Protein AF-0000000084807001 (afdb_homodimer)

Solvent-accessible surface area (backbone atoms only — not comparable to full-atom values): 34177 Å² total; per-residue (Å²): 131,79,69,46,50,49,26,54,62,47,78,50,43,52,80,74,44,69,82,84,50,50,59,67,54,44,46,55,55,44,48,54,51,48,24,61,72,69,52,62,42,62,50,75,39,64,43,83,93,53,80,69,46,38,38,40,36,35,31,46,43,79,77,27,40,38,35,38,38,39,31,39,32,27,33,45,31,26,49,71,66,42,36,69,76,38,73,35,68,28,32,35,40,39,28,29,65,24,94,51,56,32,40,37,38,44,90,91,39,75,38,76,33,45,55,63,23,54,42,37,42,55,58,54,44,51,34,40,36,38,23,86,82,29,45,23,36,39,36,39,35,33,41,42,67,65,48,35,58,23,30,72,62,52,78,78,50,47,57,46,91,59,65,66,82,36,66,38,47,48,49,43,53,52,49,51,53,48,66,69,64,47,78,48,62,31,42,37,63,69,53,34,52,50,51,49,48,52,52,52,49,31,50,29,51,54,68,61,32,38,63,57,19,13,56,10,33,26,49,42,14,48,40,45,17,48,34,40,50,49,50,49,49,42,69,74,36,37,40,41,66,78,58,42,60,61,57,51,13,61,73,66,73,45,53,46,63,54,53,44,51,41,32,43,74,72,73,36,48,64,68,54,48,36,49,49,51,26,44,49,49,36,48,48,52,34,49,60,50,80,50,76,82,55,47,70,61,54,45,38,44,64,23,20,42,89,42,62,67,60,42,48,53,49,36,23,70,72,68,74,43,51,66,75,71,47,36,62,78,77,78,124,129,80,69,47,49,45,24,54,63,47,78,48,42,51,80,75,46,69,83,84,51,50,58,66,56,45,45,54,54,46,49,54,51,49,24,61,72,70,52,62,44,60,51,76,39,64,45,84,91,53,80,70,44,38,39,40,35,36,32,48,42,57,60,28,39,38,38,38,38,38,31,39,33,28,33,44,30,27,50,70,66,42,36,69,76,39,73,36,70,28,35,36,41,38,27,29,65,26,92,51,56,32,42,35,35,44,90,90,38,75,38,75,33,46,57,64,22,54,42,36,41,54,59,54,44,52,35,39,38,38,24,86,81,29,43,24,37,39,36,40,34,33,40,42,68,65,48,37,76,47,37,74,62,53,79,77,50,48,59,47,90,58,65,65,83,34,66,38,48,48,50,44,53,52,49,51,54,48,67,69,64,47,79,48,61,30,43,41,66,43,53,32,34,46,52,48,29,51,53,52,31,30,49,29,45,54,72,63,39,53,68,51,17,44,35,29,33,11,49,32,41,23,48,17,18,49,41,30,36,51,51,51,50,42,71,73,38,41,43,42,69,81,60,44,61,63,58,50,14,61,74,68,75,46,53,50,64,55,53,49,51,52,32,43,57,54,70,38,50,68,67,56,51,40,50,50,52,26,48,53,50,37,49,50,55,38,52,61,53,80,54,78,84,59,47,70,63,54,46,39,43,66,26,21,46,89,44,62,67,59,43,49,54,52,40,24,70,72,69,75,43,53,70,75,73,49,38,67,81,77,79,123

Radius of gyration: 28.94 Å; Cα contacts (8 Å, |Δi|>4): 1217; chains: 2; bounding box: 103×78×70 Å

Nearest PDB structures (foldseek):
  5nla-assembly1_A  TM=5.771E-01  e=7.976E-11  Sinorhizobium meliloti 1021
  3mkl-assembly1_A  TM=8.885E-01  e=8.136E-06  Escherichia coli K-12
  3bcw-assembly1_A  TM=6.937E-01  e=1.668E-03  Bordetella bronchiseptica RB50
  2q30-assembly1_A  TM=5.148E-01  e=1.276E-02  Oleidesulfovibrio alaskensis G20
  4fbf-assembly1_A  TM=3.605E-01  e=2.266E-02  Pseudaminobacter salicylatoxidans

Sequence (664 aa):
MRARSALQRVVYSAHDLSPGLDDQARFSRWRDIYTASFLQSGNVVRLSDRPFAATWEHAQIGDSLVARFEGTLQRVSRDAQQVAAHPVDRFCISYNRASSRQAMVQRGRELTLEPGTPAFFNLSEMLDCRSEHGEARIGFTLPRKTLLDSIPHAEDLVLRPLDPGDDALLHLRWYLDFLLERDGAALDPAMVAHVQSVLIDLLGLALGVGRDLAEASKLRGLRAVRFMTIVAEIGAGFADPGFSAARLAAKLNLSSRYIQDILHESGVTLTERVLELRLQKARRLLASGLSPALKVTDIALSCGFSDVSHFNHSFRRRFGASPTQFRPPRINMRARSALQRVVYSAHDLSPGLDDQARFSRWRDIYTASFLQSGNVVRLSDRPFAATWEHAQIGDSLVARFEGTLQRVSRDAQQVAAHPVDRFCISYNRASSRQAMVQRGRELTLEPGTPAFFNLSEMLDCRSEHGEARIGFTLPRKTLLDSIPHAEDLVLRPLDPGDDALLHLRWYLDFLLERDGAALDPAMVAHVQSVLIDLLGLALGVGRDLAEASKLRGLRAVRFMTIVAEIGAGFADPGFSAARLAAKLNLSSRYIQDILHESGVTLTERVLELRLQKARRLLASGLSPALKVTDIALSCGFSDVSHFNHSFRRRFGASPTQFRPPRIN

Foldseek 3Di:
DQPQQWQPKDKDKLVPPDPPDDQVRSCVVVVVVVCVVPLVDWDWAFDPVDGWIKMKIWTDQQQKIWIKIWIRTFKIWDDPVNLVVGADQKKKKKAFQDCFWKWKDDPRDIAIHHHQFIFIAGSSGIMMMGDDGTTIMTIMMGGNVLLCLQVVCSHVLGGPGFDSPDPLNVVLVVLSVVSNPPDGTGHGPVVSLVSVLSNSLSVCVRSVVVPRNVVSSVSSVVLVVLQVLLLVVCLVCLLALPDDLPVSCVVVVHDSVSNQVSCVSSVAGSVRSSLVSLLVQLLCVQQVLPCVPDDSVNSSNRSNDPDSVVNQVSNCVVVVDGSNVSHPPPPD/DQPQQWQPKDKDKLVPPDPPDDQVRSVVVVVVVVCVVPLVDWDWAFDPVDGWIKMKIWTDQQQKIWIKIWIRTFKIWDDPVNLVVGADQKKKKKAFQDCFWKWKDDPRDIAIHHHQFMFIAGSSGIMMMGDDGTTIMTIMMGGPVVLCVQVVCVNVLGGPGFDSPDPLNVVLVVLSVVSRPPDTGRDRQLVSLLSVLSNSLSVCVRSVVVVSSVVSSVVSNVLSVVLVVLLVVCLVPLQALPDDLVVSCVVVVHDSVSSQVSQVSSVDGSVRSSLVSLLVQLLCVQQVLPCVPDDSVNSSNSSNDPDSVVVQVSNCVVPVDGSNVNHPDPPD

Organism: Rhodopseudomonas palustris (strain HaA2) (NCBI:txid316058)

Structure (mmCIF, N/CA/C/O backbone):
data_AF-0000000084807001-model_v1
#
loop_
_entity.id
_entity.type
_entity.pdbx_description
1 polymer 'Transcriptional regulator, AraC family'
#
loop_
_atom_site.group_PDB
_atom_site.id
_atom_site.type_symbol
_atom_site.label_atom_id
_atom_site.label_alt_id
_atom_site.label_comp_id
_atom_site.label_asym_id
_atom_site.label_entity_id
_atom_site.label_seq_id
_atom_site.pdbx_PDB_ins_code
_atom_site.Cartn_x
_atom_site.Cartn_y
_atom_site.Cartn_z
_atom_site.occupancy
_atom_site.B_iso_or_equiv
_atom_site.auth_seq_id
_atom_site.auth_comp_id
_atom_site.auth_asym_id
_atom_site.auth_atom_id
_atom_site.pdbx_PDB_model_num
ATOM 1 N N . MET A 1 1 ? -24.25 1.388 8.148 1 24.88 1 MET A N 1
ATOM 2 C CA . MET A 1 1 ? -23.828 2.486 7.293 1 24.88 1 MET A CA 1
ATOM 3 C C . MET A 1 1 ? -22.453 3.004 7.715 1 24.88 1 MET A C 1
ATOM 5 O O . MET A 1 1 ? -22.297 3.541 8.812 1 24.88 1 MET A O 1
ATOM 9 N N . ARG A 1 2 ? -21.406 2.35 7.23 1 35.44 2 ARG A N 1
ATOM 10 C CA . ARG A 1 2 ? -20.047 2.615 7.648 1 35.44 2 ARG A CA 1
ATOM 11 C C . ARG A 1 2 ? -19.672 4.074 7.402 1 35.44 2 ARG A C 1
ATOM 13 O O . ARG A 1 2 ? -19.922 4.613 6.324 1 35.44 2 ARG A O 1
ATOM 20 N N . ALA A 1 3 ? -19.594 4.863 8.438 1 30.36 3 ALA A N 1
ATOM 21 C CA . ALA A 1 3 ? -19.219 6.27 8.383 1 30.36 3 ALA A CA 1
ATOM 22 C C . ALA A 1 3 ? -17.969 6.469 7.516 1 30.36 3 ALA A C 1
ATOM 24 O O . ALA A 1 3 ? -16.906 5.926 7.812 1 30.36 3 ALA A O 1
ATOM 25 N N . ARG A 1 4 ? -18.234 6.68 6.199 1 44.78 4 ARG A N 1
ATOM 26 C CA . ARG A 1 4 ? -17.172 6.965 5.234 1 44.78 4 ARG A CA 1
ATOM 27 C C . ARG A 1 4 ? -16.609 8.367 5.441 1 44.78 4 ARG A C 1
ATOM 29 O O . ARG A 1 4 ? -17.359 9.336 5.562 1 44.78 4 ARG A O 1
ATOM 36 N N . SER A 1 5 ? -15.664 8.477 6.23 1 38.75 5 SER A N 1
ATOM 37 C CA . SER A 1 5 ? -14.969 9.758 6.258 1 38.75 5 SER A CA 1
ATOM 38 C C . SER A 1 5 ? -14.484 10.148 4.867 1 38.75 5 SER A C 1
ATOM 40 O O . SER A 1 5 ? -13.828 9.359 4.188 1 38.75 5 SER A O 1
ATOM 42 N N . ALA A 1 6 ? -15.172 10.867 4.223 1 42.06 6 ALA A N 1
ATOM 43 C CA . ALA A 1 6 ? -14.914 11.305 2.854 1 42.06 6 ALA A CA 1
ATOM 44 C C . ALA A 1 6 ? -13.453 11.719 2.678 1 42.06 6 ALA A C 1
ATOM 46 O O . ALA A 1 6 ? -12.883 12.383 3.547 1 42.06 6 ALA A O 1
ATOM 47 N N . LEU A 1 7 ? -12.727 10.961 1.885 1 52.97 7 LEU A N 1
ATOM 48 C CA . LEU A 1 7 ? -11.531 11.578 1.322 1 52.97 7 LEU A CA 1
ATOM 49 C C . LEU A 1 7 ? -11.859 12.938 0.716 1 52.97 7 LEU A C 1
ATOM 51 O O . LEU A 1 7 ? -12.625 13.023 -0.25 1 52.97 7 LEU A O 1
ATOM 55 N N . GLN A 1 8 ? -12.016 13.93 1.521 1 60.28 8 GLN A N 1
ATOM 56 C CA . GLN A 1 8 ? -12.352 15.25 1.004 1 60.28 8 GLN A CA 1
ATOM 57 C C . GLN A 1 8 ? -11.25 15.781 0.091 1 60.28 8 GLN A C 1
ATOM 59 O O . GLN A 1 8 ? -10.234 16.297 0.568 1 60.28 8 GLN A O 1
ATOM 64 N N . ARG A 1 9 ? -11.289 15.297 -1.194 1 70.81 9 ARG A N 1
ATOM 65 C CA . ARG A 1 9 ? -10.414 15.883 -2.199 1 70.81 9 ARG A CA 1
ATOM 66 C C . ARG A 1 9 ? -10.836 17.312 -2.535 1 70.81 9 ARG A C 1
ATOM 68 O O . ARG A 1 9 ? -12.008 17.562 -2.826 1 70.81 9 ARG A O 1
ATOM 75 N N . VAL A 1 10 ? -9.969 18.297 -2.322 1 74 10 VAL A N 1
ATOM 76 C CA . VAL A 1 10 ? -10.227 19.719 -2.582 1 74 10 VAL A CA 1
ATOM 77 C C . VAL A 1 10 ? -9.203 20.266 -3.578 1 74 10 VAL A C 1
ATOM 79 O O . VAL A 1 10 ? -8.008 19.969 -3.467 1 74 10 VAL A O 1
ATOM 82 N N . VAL A 1 11 ? -9.734 20.844 -4.605 1 74.38 11 VAL A N 1
ATOM 83 C CA . VAL A 1 11 ? -8.867 21.453 -5.609 1 74.38 11 VAL A CA 1
ATOM 84 C C . VAL A 1 11 ? -9.039 22.969 -5.59 1 74.38 11 VAL A C 1
ATOM 86 O O . VAL A 1 11 ? -10.172 23.469 -5.641 1 74.38 11 VAL A O 1
ATOM 89 N N . TYR A 1 12 ? -7.949 23.672 -5.391 1 76.44 12 TYR A N 1
ATOM 90 C CA . TYR A 1 12 ? -7.926 25.125 -5.48 1 76.44 12 TYR A CA 1
ATOM 91 C C . TYR A 1 12 ? -7.047 25.594 -6.641 1 76.44 12 TYR A C 1
ATOM 93 O O . TYR A 1 12 ? -5.832 25.391 -6.621 1 76.44 12 TYR A O 1
ATOM 101 N N . SER A 1 13 ? -7.727 26.109 -7.605 1 82.31 13 SER A N 1
ATOM 102 C CA . SER A 1 13 ? -6.992 26.656 -8.742 1 82.31 13 SER A CA 1
ATOM 103 C C . SER A 1 13 ? -7.105 28.172 -8.789 1 82.31 13 SER A C 1
ATOM 105 O O . SER A 1 13 ? -8.195 28.734 -8.609 1 82.31 13 SER A O 1
ATOM 107 N N . ALA A 1 14 ? -5.984 28.859 -8.984 1 79.44 14 ALA A N 1
ATOM 108 C CA . ALA A 1 14 ? -6.012 30.312 -9.141 1 79.44 14 ALA A CA 1
ATOM 109 C C . ALA A 1 14 ? -6.898 30.719 -10.305 1 79.44 14 ALA A C 1
ATOM 111 O O . ALA A 1 14 ? -7.422 31.844 -10.336 1 79.44 14 ALA A O 1
ATOM 112 N N . HIS A 1 15 ? -7.051 29.781 -11.203 1 77.75 15 HIS A N 1
ATOM 113 C CA . HIS A 1 15 ? -7.871 30.062 -12.375 1 77.75 15 HIS A CA 1
ATOM 114 C C . HIS A 1 15 ? -9.352 30.094 -12.016 1 77.75 15 HIS A C 1
ATOM 116 O O . HIS A 1 15 ? -10.164 30.625 -12.773 1 77.75 15 HIS A O 1
ATOM 122 N N . ASP A 1 16 ? -9.695 29.531 -10.852 1 77.94 16 ASP A N 1
ATOM 123 C CA . ASP A 1 16 ? -11.086 29.484 -10.422 1 77.94 16 ASP A CA 1
ATOM 124 C C . ASP A 1 16 ? -11.492 30.75 -9.695 1 77.94 16 ASP A C 1
ATOM 126 O O . ASP A 1 16 ? -12.672 30.969 -9.406 1 77.94 16 ASP A O 1
ATOM 130 N N . LEU A 1 17 ? -10.5 31.641 -9.406 1 80.06 17 LEU A N 1
ATOM 131 C CA . LEU A 1 17 ? -10.797 32.906 -8.758 1 80.06 17 LEU A CA 1
ATOM 132 C C . LEU A 1 17 ? -11.445 33.875 -9.742 1 80.06 17 LEU A C 1
ATOM 134 O O . LEU A 1 17 ? -11.391 33.688 -10.953 1 80.06 17 LEU A O 1
ATOM 138 N N . SER A 1 18 ? -12.094 34.875 -9.172 1 81.38 18 SER A N 1
ATOM 139 C CA . SER A 1 18 ? -12.805 35.844 -9.992 1 81.38 18 SER A CA 1
ATOM 140 C C . SER A 1 18 ? -11.922 36.375 -11.117 1 81.38 18 SER A C 1
ATOM 142 O O . SER A 1 18 ? -10.766 36.75 -10.891 1 81.38 18 SER A O 1
ATOM 144 N N . PRO A 1 19 ? -12.477 36.312 -12.266 1 80.12 19 PRO A N 1
ATOM 145 C CA . PRO A 1 19 ? -11.695 36.812 -13.398 1 80.12 19 PRO A CA 1
ATOM 146 C C . PRO A 1 19 ? -11.352 38.281 -13.281 1 80.12 19 PRO A C 1
ATOM 148 O O . PRO A 1 19 ? -10.43 38.75 -13.938 1 80.12 19 PRO A O 1
ATOM 151 N N . GLY A 1 20 ? -11.992 39.031 -12.5 1 85 20 GLY A N 1
ATOM 152 C CA . GLY A 1 20 ? -11.766 40.469 -12.367 1 85 20 GLY A CA 1
ATOM 153 C C . GLY A 1 20 ? -10.57 40.812 -11.5 1 85 20 GLY A C 1
ATOM 154 O O . GLY A 1 20 ? -10.156 41.969 -11.43 1 85 20 GLY A O 1
ATOM 155 N N . LEU A 1 21 ? -10.016 39.875 -10.953 1 87.12 21 LEU A N 1
ATOM 156 C CA . LEU A 1 21 ? -8.859 40.125 -10.094 1 87.12 21 LEU A CA 1
ATOM 157 C C . LEU A 1 21 ? -7.598 40.344 -10.922 1 87.12 21 LEU A C 1
ATOM 159 O O . LEU A 1 21 ? -7.371 39.656 -11.914 1 87.12 21 LEU A O 1
ATOM 163 N N . ASP A 1 22 ? -6.832 41.344 -10.602 1 89.12 22 ASP A N 1
ATOM 164 C CA . ASP A 1 22 ? -5.531 41.469 -11.25 1 89.12 22 ASP A CA 1
ATOM 165 C C . ASP A 1 22 ? -4.555 40.438 -10.727 1 89.12 22 ASP A C 1
ATOM 167 O O . ASP A 1 22 ? -4.895 39.656 -9.836 1 89.12 22 ASP A O 1
ATOM 171 N N . ASP A 1 23 ? -3.463 40.406 -11.312 1 91.06 23 ASP A N 1
ATOM 172 C CA . ASP A 1 23 ? -2.494 39.344 -11.055 1 91.06 23 ASP A CA 1
ATOM 173 C C . ASP A 1 23 ? -2.053 39.344 -9.594 1 91.06 23 ASP A C 1
ATOM 175 O O . ASP A 1 23 ? -1.93 38.281 -8.977 1 91.06 23 ASP A O 1
ATOM 179 N N . GLN A 1 24 ? -1.856 40.5 -9.062 1 89.94 2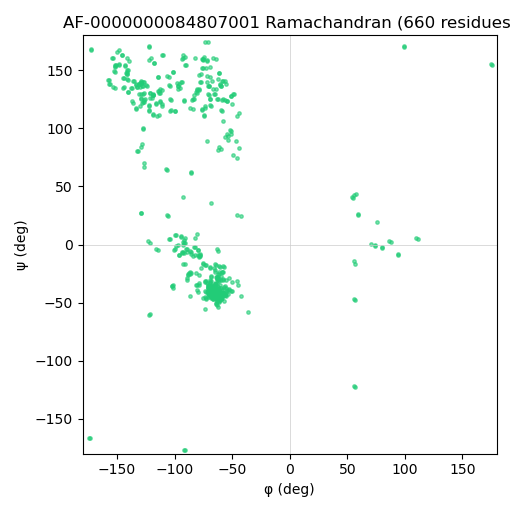4 GLN A N 1
ATOM 180 C CA . GLN A 1 24 ? -1.429 40.625 -7.672 1 89.94 24 GLN A CA 1
ATOM 181 C C . GLN A 1 24 ? -2.543 40.219 -6.719 1 89.94 24 GLN A C 1
ATOM 183 O O . GLN A 1 24 ? -2.287 39.531 -5.711 1 89.94 24 GLN A O 1
ATOM 188 N N . ALA A 1 25 ? -3.717 40.625 -6.984 1 90.56 25 ALA A N 1
ATOM 189 C CA . ALA A 1 25 ? -4.863 40.25 -6.16 1 90.56 25 ALA A CA 1
ATOM 190 C C . ALA A 1 25 ? -5.117 38.75 -6.223 1 90.56 25 ALA A C 1
ATOM 192 O O . ALA A 1 25 ? -5.457 38.125 -5.211 1 90.56 25 ALA A O 1
ATOM 193 N N . ARG A 1 26 ? -4.965 38.25 -7.387 1 89.69 26 ARG A N 1
ATOM 194 C CA . ARG A 1 26 ? -5.109 36.812 -7.57 1 89.69 26 ARG A CA 1
ATOM 195 C C . ARG A 1 26 ? -4.098 36.031 -6.723 1 89.69 26 ARG A C 1
ATOM 197 O O . ARG A 1 26 ? -4.453 35.062 -6.051 1 89.69 26 ARG A O 1
ATOM 204 N N . PHE A 1 27 ? -2.877 36.5 -6.781 1 91.19 27 PHE A N 1
ATOM 205 C CA . PHE A 1 27 ? -1.819 35.875 -5.992 1 91.19 27 PHE A CA 1
ATOM 206 C C . PHE A 1 27 ? -2.119 36 -4.5 1 91.19 27 PHE A C 1
ATOM 208 O O . PHE A 1 27 ? -2.014 35.031 -3.764 1 91.19 27 PHE A O 1
ATOM 215 N N . SER A 1 28 ? -2.498 37.125 -4.062 1 89.75 28 SER A N 1
ATOM 216 C CA . SER A 1 28 ? -2.748 37.375 -2.645 1 89.75 28 SER A CA 1
ATOM 217 C C . SER A 1 28 ? -3.867 36.469 -2.119 1 89.75 28 SER A C 1
ATOM 219 O O . SER A 1 28 ? -3.748 35.906 -1.04 1 89.75 28 SER A O 1
ATOM 221 N N . ARG A 1 29 ? -4.875 36.344 -2.84 1 85.06 29 ARG A N 1
ATOM 222 C CA . ARG A 1 29 ? -6.008 35.531 -2.424 1 85.06 29 ARG A CA 1
ATOM 223 C C . ARG A 1 29 ? -5.621 34.062 -2.373 1 85.06 29 ARG A C 1
ATOM 225 O O . ARG A 1 29 ? -5.957 33.344 -1.417 1 85.06 29 ARG A O 1
ATOM 232 N N . TRP A 1 30 ? -4.973 33.625 -3.398 1 84.44 30 TRP A N 1
ATOM 233 C CA . TRP A 1 30 ? -4.543 32.25 -3.447 1 84.44 30 TRP A CA 1
ATOM 234 C C . TRP A 1 30 ? -3.582 31.922 -2.305 1 84.44 30 TRP A C 1
ATOM 236 O O . TRP A 1 30 ? -3.686 30.875 -1.671 1 84.44 30 TRP A O 1
ATOM 246 N N . ARG A 1 31 ? -2.643 32.781 -2.143 1 84.06 31 ARG A N 1
ATOM 247 C CA . ARG A 1 31 ? -1.652 32.625 -1.084 1 84.06 31 ARG A CA 1
ATOM 248 C C . ARG A 1 31 ? -2.326 32.438 0.268 1 84.06 31 ARG A C 1
ATOM 250 O O . ARG A 1 31 ? -1.911 31.562 1.049 1 84.06 31 ARG A O 1
ATOM 257 N N . ASP A 1 32 ? -3.393 33.125 0.498 1 82.81 32 ASP A N 1
ATOM 258 C CA . ASP A 1 32 ? -4.113 33 1.763 1 82.81 32 ASP A CA 1
ATOM 259 C C . ASP A 1 32 ? -4.734 31.609 1.912 1 82.81 32 ASP A C 1
ATOM 261 O O . ASP A 1 32 ? -4.676 31.016 2.988 1 82.81 32 ASP A O 1
ATOM 265 N N . ILE A 1 33 ? -5.164 31.141 0.868 1 77.38 33 ILE A N 1
ATOM 266 C CA . ILE A 1 33 ? -5.789 29.828 0.874 1 77.38 33 ILE A CA 1
ATOM 267 C C . ILE A 1 33 ? -4.723 28.75 1.055 1 77.38 33 ILE A C 1
ATOM 269 O O . ILE A 1 33 ? -4.879 27.844 1.882 1 77.38 33 ILE A O 1
ATOM 273 N N . TYR A 1 34 ? -3.721 28.891 0.316 1 79.19 34 TYR A N 1
ATOM 274 C CA . TYR A 1 34 ? -2.623 27.922 0.339 1 79.19 34 TYR A CA 1
ATOM 275 C C . TYR A 1 34 ? -1.979 27.875 1.719 1 79.19 34 TYR A C 1
ATOM 277 O O . TYR A 1 34 ? -1.791 26.781 2.275 1 79.19 34 TYR A O 1
ATOM 285 N N . THR A 1 35 ? -1.679 28.953 2.236 1 78.19 35 THR A N 1
ATOM 286 C CA . THR A 1 35 ? -1.024 29.016 3.539 1 78.19 35 THR A CA 1
ATOM 287 C C . THR A 1 35 ? -1.945 28.484 4.637 1 78.19 35 THR A C 1
ATOM 289 O O . THR A 1 35 ? -1.498 27.781 5.543 1 78.19 35 THR A O 1
ATOM 292 N N . ALA A 1 36 ? -3.186 28.703 4.488 1 74.44 36 ALA A N 1
ATOM 293 C CA . ALA A 1 36 ? -4.145 28.234 5.488 1 74.44 36 ALA A CA 1
ATOM 294 C C . ALA A 1 36 ? -4.32 26.719 5.426 1 74.44 36 ALA A C 1
ATOM 296 O O . ALA A 1 36 ? -4.531 26.078 6.453 1 74.44 36 ALA A O 1
ATOM 297 N N . SER A 1 37 ? -4.168 26.234 4.266 1 71.38 37 SER A N 1
ATOM 298 C CA . SER A 1 37 ? -4.477 24.812 4.066 1 71.38 37 SER A CA 1
ATOM 299 C C . SER A 1 37 ? -3.258 23.938 4.328 1 71.38 37 SER A C 1
ATOM 301 O O . SER A 1 37 ? -3.393 22.781 4.73 1 71.38 37 SER A O 1
ATOM 303 N N . PHE A 1 38 ? -2.154 24.484 4.074 1 72.19 38 PHE A N 1
ATOM 304 C CA . PHE A 1 38 ? -0.973 23.625 4.098 1 72.19 38 PHE A CA 1
ATOM 305 C C . PHE A 1 38 ? 0.037 24.141 5.125 1 72.19 38 PHE A C 1
ATOM 307 O O . PHE A 1 38 ? 0.374 23.422 6.07 1 72.19 38 PHE A O 1
ATOM 314 N N . LEU A 1 39 ? 0.526 25.312 5.02 1 69.12 39 LEU A N 1
ATOM 315 C CA . LEU A 1 39 ? 1.685 25.812 5.75 1 69.12 39 LEU A CA 1
ATOM 316 C C . LEU A 1 39 ? 1.254 26.531 7.031 1 69.12 39 LEU A C 1
ATOM 318 O O . LEU A 1 39 ? 2.078 26.781 7.914 1 69.12 39 LEU A O 1
ATOM 322 N N . GLN A 1 40 ? -0.06 26.703 7.195 1 66.19 40 GLN A N 1
ATOM 323 C CA . GLN A 1 40 ? -0.593 27.578 8.242 1 66.19 40 GLN A CA 1
ATOM 324 C C . GLN A 1 40 ? -0.027 28.984 8.133 1 66.19 40 GLN A C 1
ATOM 326 O O . GLN A 1 40 ? -0.77 29.969 8.211 1 66.19 40 GLN A O 1
ATOM 331 N N . SER A 1 41 ? 1.344 29.141 7.965 1 67.88 41 SER A N 1
ATOM 332 C CA . SER A 1 41 ? 1.984 30.422 7.707 1 67.88 41 SER A CA 1
ATOM 333 C C . SER A 1 41 ? 3.281 30.25 6.922 1 67.88 41 SER A C 1
ATOM 335 O O . SER A 1 41 ? 3.932 29.203 7.016 1 67.88 41 SER A O 1
ATOM 337 N N . GLY A 1 42 ? 3.543 31.297 6.102 1 81.69 42 GLY A N 1
ATOM 338 C CA . GLY A 1 42 ? 4.781 31.297 5.344 1 81.69 42 GLY A CA 1
ATOM 339 C C . GLY A 1 42 ? 4.91 32.469 4.398 1 81.69 42 GLY A C 1
ATOM 340 O O . GLY A 1 42 ? 3.928 33.156 4.129 1 81.69 42 GLY A O 1
ATOM 341 N N . ASN A 1 43 ? 6.168 32.75 4.152 1 88.38 43 ASN A N 1
ATOM 342 C CA . ASN A 1 43 ? 6.461 33.719 3.117 1 88.38 43 ASN A CA 1
ATOM 343 C C . ASN A 1 43 ? 6.484 33.094 1.73 1 88.38 43 ASN A C 1
ATOM 345 O O . ASN A 1 43 ? 7.254 32.156 1.485 1 88.38 43 ASN A O 1
ATOM 349 N N . VAL A 1 44 ? 5.52 33.562 0.863 1 91.38 44 VAL A N 1
ATOM 350 C CA . VAL A 1 44 ? 5.422 33.031 -0.49 1 91.38 44 VAL A CA 1
ATOM 351 C C . VAL A 1 44 ? 5.719 34.125 -1.507 1 91.38 44 VAL A C 1
ATOM 353 O O . VAL A 1 44 ? 5.086 35.188 -1.489 1 91.38 44 VAL A O 1
ATOM 356 N N . VAL A 1 45 ? 6.711 33.875 -2.289 1 92.69 45 VAL A N 1
ATOM 357 C CA . VAL A 1 45 ? 7.078 34.812 -3.344 1 92.69 45 VAL A CA 1
ATOM 358 C C . VAL A 1 45 ? 6.809 34.188 -4.711 1 92.69 45 VAL A C 1
ATOM 360 O O . VAL A 1 45 ? 7.203 33.062 -4.969 1 92.69 45 VAL A O 1
ATOM 363 N N . ARG A 1 46 ? 6.105 34.938 -5.59 1 92.69 46 ARG A N 1
ATOM 364 C CA . ARG A 1 46 ? 5.801 34.469 -6.926 1 92.69 46 ARG A CA 1
ATOM 365 C C . ARG A 1 46 ? 6.871 34.875 -7.93 1 92.69 46 ARG A C 1
ATOM 367 O O . ARG A 1 46 ? 7.629 35.812 -7.672 1 92.69 46 ARG A O 1
ATOM 374 N N . LEU A 1 47 ? 6.855 34.156 -9.062 1 92.12 47 LEU A N 1
ATOM 375 C CA . LEU A 1 47 ? 7.676 34.594 -10.195 1 92.12 47 LEU A CA 1
ATOM 376 C C . LEU A 1 47 ? 7.117 35.875 -10.805 1 92.12 47 LEU A C 1
ATOM 378 O O . LEU A 1 47 ? 5.902 36.031 -10.945 1 92.12 47 LEU A O 1
ATOM 382 N N . SER A 1 48 ? 7.938 36.812 -11.117 1 89.31 48 SER A N 1
ATOM 383 C CA . SER A 1 48 ? 7.477 38.094 -11.602 1 89.31 48 SER A CA 1
ATOM 384 C C . SER A 1 48 ? 7.488 38.156 -13.133 1 89.31 48 SER A C 1
ATOM 386 O O . SER A 1 48 ? 6.91 39.062 -13.734 1 89.31 48 SER A O 1
ATOM 388 N N . ASP A 1 49 ? 8.023 37.219 -13.742 1 89.94 49 ASP A N 1
ATOM 389 C CA . ASP A 1 49 ? 8.242 37.281 -15.188 1 89.94 49 ASP A CA 1
ATOM 390 C C . ASP A 1 49 ? 7.062 36.688 -15.953 1 89.94 49 ASP A C 1
ATOM 392 O O . ASP A 1 49 ? 7.086 36.625 -17.188 1 89.94 49 ASP A O 1
ATOM 396 N N . ARG A 1 50 ? 5.988 36.219 -15.219 1 90.62 50 ARG A N 1
ATOM 397 C CA . ARG A 1 50 ? 4.812 35.625 -15.844 1 90.62 50 ARG A CA 1
ATOM 398 C C . ARG A 1 50 ? 3.582 35.781 -14.961 1 90.62 50 ARG A C 1
ATOM 400 O O . ARG A 1 50 ? 3.703 36.062 -13.766 1 90.62 50 ARG A O 1
ATOM 407 N N . PRO A 1 51 ? 2.422 35.656 -15.57 1 89.19 51 PRO A N 1
ATOM 408 C CA . PRO A 1 51 ? 1.208 35.75 -14.758 1 89.19 51 PRO A CA 1
ATOM 409 C C . PRO A 1 51 ? 1.14 34.656 -13.695 1 89.19 51 PRO A C 1
ATOM 411 O O . PRO A 1 51 ? 1.606 33.531 -13.922 1 89.19 51 PRO A O 1
ATOM 414 N N . PHE A 1 52 ? 0.542 35.031 -12.633 1 91.75 52 PHE A N 1
ATOM 415 C CA . PHE A 1 52 ? 0.415 34.094 -11.539 1 91.75 52 PHE A CA 1
ATOM 416 C C . PHE A 1 52 ? -0.575 32.969 -11.891 1 91.75 52 PHE A C 1
ATOM 418 O O . PHE A 1 52 ? -1.673 33.25 -12.375 1 91.75 52 PHE A O 1
ATOM 425 N N . ALA A 1 53 ? -0.141 31.734 -11.703 1 91.19 53 ALA A N 1
ATOM 426 C CA . ALA A 1 53 ? -0.957 30.531 -11.82 1 91.19 53 ALA A CA 1
ATOM 427 C C . ALA A 1 53 ? -0.545 29.484 -10.789 1 91.19 53 ALA A C 1
ATOM 429 O O . ALA A 1 53 ? 0.644 29.312 -10.516 1 91.19 53 ALA A O 1
ATOM 430 N N . ALA A 1 54 ? -1.591 28.906 -10.172 1 91.38 54 ALA A N 1
ATOM 431 C CA . ALA A 1 54 ? -1.283 27.859 -9.195 1 91.38 54 ALA A CA 1
ATOM 432 C C . ALA A 1 54 ? -2.48 26.938 -8.977 1 91.38 54 ALA A C 1
ATOM 434 O O . ALA A 1 54 ? -3.631 27.375 -9.07 1 91.38 54 ALA A O 1
ATOM 435 N N . THR A 1 55 ? -2.176 25.688 -8.828 1 89.81 55 THR A N 1
ATOM 436 C CA . THR A 1 55 ? -3.17 24.688 -8.453 1 89.81 55 THR A CA 1
ATOM 437 C C . THR A 1 55 ? -2.705 23.906 -7.234 1 89.81 55 THR A C 1
ATOM 439 O O . THR A 1 55 ? -1.535 23.531 -7.141 1 89.81 55 THR A O 1
ATOM 442 N N . TRP A 1 56 ? -3.609 23.828 -6.277 1 87.81 56 TRP A N 1
ATOM 443 C CA . TRP A 1 56 ? -3.406 23.031 -5.07 1 87.81 56 TRP A CA 1
ATOM 444 C C . TRP A 1 56 ? -4.512 22 -4.906 1 87.81 56 TRP A C 1
ATOM 446 O O . TRP A 1 56 ? -5.699 22.344 -4.922 1 87.81 56 TRP A O 1
ATOM 456 N N . GLU A 1 57 ? -4.109 20.75 -4.883 1 87.12 57 GLU A N 1
ATOM 457 C CA . GLU A 1 57 ? -5.023 19.641 -4.648 1 87.12 57 GLU A CA 1
ATOM 458 C C . GLU A 1 57 ? -4.602 18.828 -3.428 1 87.12 57 GLU A C 1
ATOM 460 O O . GLU A 1 57 ? -3.414 18.547 -3.24 1 87.12 57 GLU A O 1
ATOM 465 N N . HIS A 1 58 ? -5.566 18.578 -2.527 1 87 58 HIS A N 1
ATOM 466 C CA . HIS A 1 58 ? -5.184 17.766 -1.378 1 87 58 HIS A CA 1
ATOM 467 C C . HIS A 1 58 ? -6.32 16.828 -0.957 1 87 58 HIS A C 1
ATOM 469 O O . HIS A 1 58 ? -7.48 17.062 -1.312 1 87 58 HIS A O 1
ATOM 475 N N . ALA A 1 59 ? -5.977 15.773 -0.354 1 86.19 59 ALA A N 1
ATOM 476 C CA . ALA A 1 59 ? -6.883 14.812 0.263 1 86.19 59 ALA A CA 1
ATOM 477 C C . ALA A 1 59 ? -6.469 14.516 1.702 1 86.19 59 ALA A C 1
ATOM 479 O O . ALA A 1 59 ? -5.316 14.164 1.964 1 86.19 59 ALA A O 1
ATOM 480 N N . GLN A 1 60 ? -7.438 14.703 2.537 1 86.69 60 GLN A N 1
ATOM 481 C CA . GLN A 1 60 ? -7.207 14.359 3.938 1 86.69 60 GLN A CA 1
ATOM 482 C C . GLN A 1 60 ? -7.457 12.875 4.188 1 86.69 60 GLN A C 1
ATOM 484 O O . GLN A 1 60 ? -8.523 12.359 3.85 1 86.69 60 GLN A O 1
ATOM 489 N N . ILE A 1 61 ? -6.488 12.234 4.734 1 87 61 ILE A N 1
ATOM 490 C CA . ILE A 1 61 ? -6.602 10.828 5.094 1 87 61 ILE A CA 1
ATOM 491 C C . ILE A 1 61 ? -6.207 10.633 6.555 1 87 61 ILE A C 1
ATOM 493 O O . ILE A 1 61 ? -5.023 10.492 6.871 1 87 61 ILE A O 1
ATOM 497 N N . GLY A 1 62 ? -7.242 10.523 7.391 1 80.62 62 GLY A N 1
ATOM 498 C CA . GLY A 1 62 ? -6.93 10.578 8.812 1 80.62 62 GLY A CA 1
ATOM 499 C C . GLY A 1 62 ? -6.172 11.828 9.211 1 80.62 62 GLY A C 1
ATOM 500 O O . GLY A 1 62 ? -6.605 12.945 8.922 1 80.62 62 GLY A O 1
ATOM 501 N N . ASP A 1 63 ? -5.031 11.586 9.766 1 82.75 63 ASP A N 1
ATOM 502 C CA . ASP A 1 63 ? -4.246 12.742 10.188 1 82.75 63 ASP A CA 1
ATOM 503 C C . ASP A 1 63 ? -3.154 13.062 9.172 1 82.75 63 ASP A C 1
ATOM 505 O O . ASP A 1 63 ? -2.324 13.945 9.406 1 82.75 63 ASP A O 1
ATOM 509 N N . SER A 1 64 ? -3.219 12.391 8.086 1 89.12 64 SER A N 1
ATOM 510 C CA . SER A 1 64 ? -2.285 12.68 7.004 1 89.12 64 SER A CA 1
ATOM 511 C C . SER A 1 64 ? -2.938 13.523 5.918 1 89.12 64 SER A C 1
ATOM 513 O O . SER A 1 64 ? -4.16 13.516 5.77 1 89.12 64 SER A O 1
ATOM 515 N N . LEU A 1 65 ? -2.15 14.289 5.332 1 90.38 65 LEU A N 1
ATOM 516 C CA . LEU A 1 65 ? -2.594 15.102 4.203 1 90.38 65 LEU A CA 1
ATOM 517 C C . LEU A 1 65 ? -1.762 14.805 2.961 1 90.38 65 LEU A C 1
ATOM 519 O O . LEU A 1 65 ? -0.539 14.969 2.975 1 90.38 65 LEU A O 1
ATOM 523 N N . VAL A 1 66 ? -2.4 14.273 1.928 1 93.19 66 VAL A N 1
ATOM 524 C CA . VAL A 1 66 ? -1.756 14.055 0.636 1 93.19 66 VAL A CA 1
ATOM 525 C C . VAL A 1 66 ? -2.076 15.219 -0.3 1 93.19 66 VAL A C 1
ATOM 527 O O . VAL A 1 66 ? -3.232 15.641 -0.406 1 93.19 66 VAL A O 1
ATOM 530 N N . ALA A 1 67 ? -1.014 15.719 -0.982 1 92.25 67 ALA A N 1
ATOM 531 C CA . ALA A 1 67 ? -1.294 16.922 -1.753 1 92.25 67 ALA A CA 1
ATOM 532 C C . ALA A 1 67 ? -0.382 17.031 -2.973 1 92.25 67 ALA A C 1
ATOM 534 O O . ALA A 1 67 ? 0.692 16.422 -3.002 1 92.25 67 ALA A O 1
ATOM 535 N N . ARG A 1 68 ? -0.846 17.688 -3.91 1 92.94 68 ARG A N 1
ATOM 536 C CA . ARG A 1 68 ? -0.117 18.062 -5.117 1 92.94 68 ARG A CA 1
ATOM 537 C C . ARG A 1 68 ? -0.229 19.562 -5.379 1 92.94 68 ARG A C 1
ATOM 539 O O . ARG A 1 68 ? -1.295 20.141 -5.191 1 92.94 68 ARG A O 1
ATOM 546 N N . PHE A 1 69 ? 0.901 20.125 -5.723 1 91.62 69 PHE A N 1
ATOM 547 C CA . PHE A 1 69 ? 0.969 21.562 -5.961 1 91.62 69 PHE A CA 1
ATOM 548 C C . PHE A 1 69 ? 1.711 21.859 -7.258 1 91.62 69 PHE A C 1
ATOM 550 O O . PHE A 1 69 ? 2.697 21.188 -7.582 1 91.62 69 PHE A O 1
ATOM 557 N N . GLU A 1 70 ? 1.153 22.75 -7.992 1 92.38 70 GLU A N 1
ATOM 558 C CA . GLU A 1 70 ? 1.859 23.344 -9.125 1 92.38 70 GLU A CA 1
ATOM 559 C C . GLU A 1 70 ? 1.587 24.828 -9.234 1 92.38 70 GLU A C 1
ATOM 561 O O . GLU A 1 70 ? 0.438 25.266 -9.133 1 92.38 70 GLU A O 1
ATOM 566 N N . GLY A 1 71 ? 2.686 25.625 -9.383 1 92.38 71 GLY A N 1
ATOM 567 C CA . GLY A 1 71 ? 2.445 27.047 -9.484 1 92.38 71 GLY A CA 1
ATOM 568 C C . GLY A 1 71 ? 3.695 27.844 -9.82 1 92.38 71 GLY A C 1
ATOM 569 O O . GLY A 1 71 ? 4.801 27.297 -9.805 1 92.38 71 GLY A O 1
ATOM 570 N N . THR A 1 72 ? 3.453 29.109 -10.164 1 92.38 72 THR A N 1
ATOM 571 C CA . THR A 1 72 ? 4.52 30.031 -10.539 1 92.38 72 THR A CA 1
ATOM 572 C C . THR A 1 72 ? 5.121 30.703 -9.305 1 92.38 72 THR A C 1
ATOM 574 O O . THR A 1 72 ? 5.117 31.922 -9.195 1 92.38 72 THR A O 1
ATOM 577 N N . LEU A 1 73 ? 5.672 29.859 -8.461 1 91.75 73 LEU A N 1
ATOM 578 C CA . LEU A 1 73 ? 6.289 30.344 -7.227 1 91.75 73 LEU A CA 1
ATOM 579 C C . LEU A 1 73 ? 7.812 30.312 -7.332 1 91.75 73 LEU A C 1
ATOM 581 O O . LEU A 1 73 ? 8.375 29.391 -7.945 1 91.75 73 LEU A O 1
ATOM 585 N N . GLN A 1 74 ? 8.375 31.297 -6.727 1 92.88 74 GLN A N 1
ATOM 586 C CA . GLN A 1 74 ? 9.828 31.406 -6.715 1 92.88 74 GLN A CA 1
ATOM 587 C C . GLN A 1 74 ? 10.406 30.938 -5.383 1 92.88 74 GLN A C 1
ATOM 589 O O . GLN A 1 74 ? 11.5 30.391 -5.336 1 92.88 74 GLN A O 1
ATOM 594 N N . ARG A 1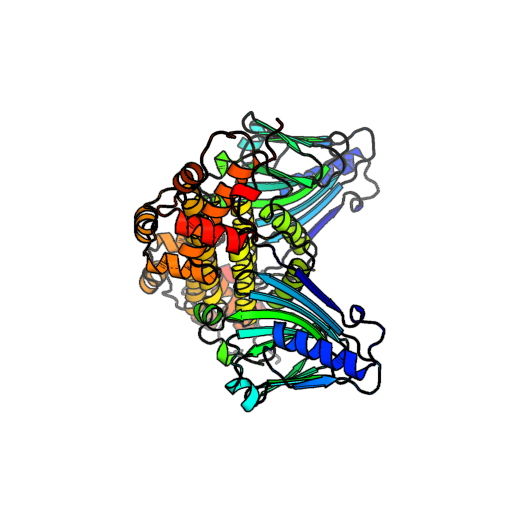 75 ? 9.688 31.25 -4.375 1 93.69 75 ARG A N 1
ATOM 595 C CA . ARG A 1 75 ? 10.219 30.969 -3.049 1 93.69 75 ARG A CA 1
ATOM 596 C C . ARG A 1 75 ? 9.094 30.734 -2.043 1 93.69 75 ARG A C 1
ATOM 598 O O . ARG A 1 75 ? 8.078 31.438 -2.066 1 93.69 75 ARG A O 1
ATOM 605 N N . VAL A 1 76 ? 9.227 29.734 -1.263 1 92.69 76 VAL A N 1
ATOM 606 C CA . VAL A 1 76 ? 8.391 29.484 -0.095 1 92.69 76 VAL A CA 1
ATOM 607 C C . VAL A 1 76 ? 9.266 29.297 1.139 1 92.69 76 VAL A C 1
ATOM 609 O O . VAL A 1 76 ? 10.172 28.453 1.143 1 92.69 76 VAL A O 1
ATOM 612 N N . SER A 1 77 ? 9.023 30.141 2.158 1 92.88 77 SER A N 1
ATOM 613 C CA . SER A 1 77 ? 9.875 30.031 3.34 1 92.88 77 SER A CA 1
ATOM 614 C C . SER A 1 77 ? 9.07 30.234 4.621 1 92.88 77 SER A C 1
ATOM 616 O O . SER A 1 77 ? 8.023 30.875 4.602 1 92.88 77 SER A O 1
ATOM 618 N N . ARG A 1 78 ? 9.477 29.594 5.625 1 91.56 78 ARG A N 1
ATOM 619 C CA . ARG A 1 78 ? 9.023 29.812 6.992 1 91.56 78 ARG A CA 1
ATOM 620 C C . ARG A 1 78 ? 10.18 30.234 7.895 1 91.56 78 ARG A C 1
ATOM 622 O O . ARG A 1 78 ? 11.109 29.453 8.109 1 91.56 78 ARG A O 1
ATOM 629 N N . ASP A 1 79 ? 10.125 31.484 8.344 1 90 79 ASP A N 1
ATOM 630 C CA . ASP A 1 79 ? 11.203 31.984 9.195 1 90 79 ASP A CA 1
ATOM 631 C C . ASP A 1 79 ? 10.875 31.75 10.672 1 90 79 ASP A C 1
ATOM 633 O O . ASP A 1 79 ? 9.867 31.125 11.008 1 90 79 ASP A O 1
ATOM 637 N N . ALA A 1 80 ? 11.805 32.25 11.539 1 89.25 80 ALA A N 1
ATOM 638 C CA . ALA A 1 80 ? 11.695 31.984 12.977 1 89.25 80 ALA A CA 1
ATOM 639 C C . ALA A 1 80 ? 10.414 32.594 13.547 1 89.25 80 ALA A C 1
ATOM 641 O O . ALA A 1 80 ? 9.766 31.984 14.406 1 89.25 80 ALA A O 1
ATOM 642 N N . GLN A 1 81 ? 10.062 33.719 13.094 1 87.38 81 GLN A N 1
ATOM 643 C CA . GLN A 1 81 ? 8.867 34.406 13.57 1 87.38 81 GLN A CA 1
ATOM 644 C C . GLN A 1 81 ? 7.605 33.625 13.195 1 87.38 81 GLN A C 1
ATOM 646 O O . GLN A 1 81 ? 6.715 33.438 14.031 1 87.38 81 GLN A O 1
ATOM 651 N N . GLN A 1 82 ? 7.559 33.188 11.984 1 84.44 82 GLN A N 1
ATOM 652 C CA . GLN A 1 82 ? 6.402 32.438 11.5 1 84.44 82 GLN A CA 1
ATOM 653 C C . GLN A 1 82 ? 6.266 31.109 12.227 1 84.44 82 GLN A C 1
ATOM 655 O O . GLN A 1 82 ? 5.156 30.703 12.562 1 84.44 82 GLN A O 1
ATOM 660 N N . VAL A 1 83 ? 7.336 30.422 12.43 1 87.56 83 VAL A N 1
ATOM 661 C CA . VAL A 1 83 ? 7.336 29.125 13.102 1 87.56 83 VAL A CA 1
ATOM 662 C C . VAL A 1 83 ? 6.836 29.297 14.539 1 87.56 83 VAL A C 1
ATOM 664 O O . VAL A 1 83 ? 6.078 28.453 15.039 1 87.56 83 VAL A O 1
ATOM 667 N N . ALA A 1 84 ? 7.223 30.375 15.172 1 86.19 84 ALA A N 1
ATOM 668 C CA . ALA A 1 84 ? 6.828 30.641 16.547 1 86.19 84 ALA A CA 1
ATOM 669 C C . ALA A 1 84 ? 5.355 31.047 16.641 1 86.19 84 ALA A C 1
ATOM 671 O O . ALA A 1 84 ? 4.633 30.594 17.531 1 86.19 84 ALA A O 1
ATOM 672 N N . ALA A 1 85 ? 4.875 31.844 15.734 1 82.44 85 ALA A N 1
ATOM 673 C CA . ALA A 1 85 ? 3.525 32.406 15.766 1 82.44 85 ALA A CA 1
ATOM 674 C C . ALA A 1 85 ? 2.496 31.375 15.305 1 82.44 85 ALA A C 1
ATOM 676 O O . ALA A 1 85 ? 1.356 31.375 15.781 1 82.44 85 ALA A O 1
ATOM 677 N N . HIS A 1 86 ? 2.896 30.547 14.367 1 83.38 86 HIS A N 1
ATOM 678 C CA . HIS A 1 86 ? 1.99 29.562 13.797 1 83.38 86 HIS A CA 1
ATOM 679 C C . HIS A 1 86 ? 2.637 28.188 13.758 1 83.38 86 HIS A C 1
ATOM 681 O O . HIS A 1 86 ? 3.035 27.703 12.688 1 83.38 86 HIS A O 1
ATOM 687 N N . PRO A 1 87 ? 2.623 27.531 14.828 1 83.12 87 PRO A N 1
ATOM 688 C CA . PRO A 1 87 ? 3.307 26.234 14.906 1 83.12 87 PRO A CA 1
ATOM 689 C C . PRO A 1 87 ? 2.613 25.156 14.078 1 83.12 87 PRO A C 1
ATOM 691 O O . PRO A 1 87 ? 1.382 25.094 14.039 1 83.12 87 PRO A O 1
ATOM 694 N N . VAL A 1 88 ? 3.346 24.547 13.219 1 84.56 88 VAL A N 1
ATOM 695 C CA . VAL A 1 88 ? 2.939 23.359 12.469 1 84.56 88 VAL A CA 1
ATOM 696 C C . VAL A 1 88 ? 3.744 22.156 12.945 1 84.56 88 VAL A C 1
ATOM 698 O O . VAL A 1 88 ? 4.977 22.156 12.891 1 84.56 88 VAL A O 1
ATOM 701 N N . ASP A 1 89 ? 3.033 21.109 13.453 1 90.38 89 ASP A N 1
ATOM 702 C CA . ASP A 1 89 ? 3.725 19.969 14.023 1 90.38 89 ASP A CA 1
ATOM 703 C C . ASP A 1 89 ? 3.629 18.75 13.109 1 90.38 89 ASP A C 1
ATOM 705 O O . ASP A 1 89 ? 3.062 17.719 13.484 1 90.38 89 ASP A O 1
ATOM 709 N N . ARG A 1 90 ? 4.281 18.938 11.922 1 93.19 90 ARG A N 1
ATOM 710 C CA . ARG A 1 90 ? 4.148 17.891 10.922 1 93.19 90 ARG A CA 1
ATOM 711 C C . ARG A 1 90 ? 5.461 17.672 10.172 1 93.19 90 ARG A C 1
ATOM 713 O O . ARG A 1 90 ? 6.254 18.609 10.023 1 93.19 90 ARG A O 1
ATOM 720 N N . PHE A 1 91 ? 5.723 16.453 9.781 1 94.5 91 PHE A N 1
ATOM 721 C CA . PHE A 1 91 ? 6.746 16.125 8.789 1 94.5 91 PHE A CA 1
ATOM 722 C C . PHE A 1 91 ? 6.152 16.109 7.383 1 94.5 91 PHE A C 1
ATOM 724 O O . PHE A 1 91 ? 4.938 15.961 7.219 1 94.5 91 PHE A O 1
ATOM 731 N N . CYS A 1 92 ? 7.004 16.344 6.438 1 96 92 CYS A N 1
ATOM 732 C CA . CYS A 1 92 ? 6.582 16.312 5.043 1 96 92 CYS A CA 1
ATOM 733 C C . CYS A 1 92 ? 7.613 15.609 4.176 1 96 92 CYS A C 1
ATOM 735 O O . CYS A 1 92 ? 8.82 15.758 4.383 1 96 92 CYS A O 1
ATOM 737 N N . ILE A 1 93 ? 7.18 14.742 3.312 1 96.31 93 ILE A N 1
ATOM 738 C CA . ILE A 1 93 ? 7.996 14.297 2.186 1 96.31 93 ILE A CA 1
ATOM 739 C C . ILE A 1 93 ? 7.359 14.766 0.876 1 96.31 93 ILE A C 1
ATOM 741 O O . ILE A 1 93 ? 6.145 14.672 0.701 1 96.31 93 ILE A O 1
ATOM 745 N N . SER A 1 94 ? 8.117 15.328 0.019 1 95.75 94 SER A N 1
ATOM 746 C CA . SER A 1 94 ? 7.578 15.828 -1.242 1 95.75 94 SER A CA 1
ATOM 747 C C . SER A 1 94 ? 8.539 15.57 -2.396 1 95.75 94 SER A C 1
ATOM 749 O O . SER A 1 94 ? 9.758 15.648 -2.225 1 95.75 94 SER A O 1
ATOM 751 N N . TYR A 1 95 ? 7.969 15.234 -3.533 1 96.75 95 TYR A N 1
ATOM 752 C CA . TYR A 1 95 ? 8.711 15.008 -4.77 1 96.75 95 TYR A CA 1
ATOM 753 C C . TYR A 1 95 ? 8.695 16.25 -5.648 1 96.75 95 TYR A C 1
ATOM 755 O O . TYR A 1 95 ? 7.648 16.875 -5.832 1 96.75 95 TYR A O 1
ATOM 763 N N . ASN A 1 96 ? 9.883 16.547 -6.191 1 96.5 96 ASN A N 1
ATOM 764 C CA . ASN A 1 96 ? 9.938 17.609 -7.199 1 96.5 96 ASN A CA 1
ATOM 765 C C . ASN A 1 96 ? 9.359 17.141 -8.531 1 96.5 96 ASN A C 1
ATOM 767 O O . ASN A 1 96 ? 9.969 16.328 -9.227 1 96.5 96 ASN A O 1
ATOM 771 N N . ARG A 1 97 ? 8.266 17.672 -8.867 1 95.31 97 ARG A N 1
ATOM 772 C CA . ARG A 1 97 ? 7.613 17.281 -10.117 1 95.31 97 ARG A CA 1
ATOM 773 C C . ARG A 1 97 ? 7.883 18.297 -11.219 1 95.31 97 ARG A C 1
ATOM 775 O O . ARG A 1 97 ? 7.441 18.125 -12.352 1 95.31 97 ARG A O 1
ATOM 782 N N . ALA A 1 98 ? 8.547 19.328 -10.82 1 94.31 98 ALA A N 1
ATOM 783 C CA . ALA A 1 98 ? 8.883 20.344 -11.82 1 94.31 98 ALA A CA 1
ATOM 784 C C . ALA A 1 98 ? 10.023 19.875 -12.711 1 94.31 98 ALA A C 1
ATOM 786 O O . ALA A 1 98 ? 10.711 18.906 -12.391 1 94.31 98 ALA A O 1
ATOM 787 N N . SER A 1 99 ? 10.102 20.5 -13.844 1 92.25 99 SER A N 1
ATOM 788 C CA . SER A 1 99 ? 11.188 20.188 -14.773 1 92.25 99 SER A CA 1
ATOM 789 C C . SER A 1 99 ? 12.492 20.844 -14.336 1 92.25 99 SER A C 1
ATOM 791 O O . SER A 1 99 ? 13.562 20.531 -14.867 1 92.25 99 SER A O 1
ATOM 793 N N . SER A 1 100 ? 12.43 21.734 -13.344 1 92.06 100 SER A N 1
ATOM 794 C CA . SER A 1 100 ? 13.609 22.453 -12.891 1 92.06 100 SER A CA 1
ATOM 795 C C . SER A 1 100 ? 14.031 22 -11.5 1 92.06 100 SER A C 1
ATOM 797 O O . SER A 1 100 ? 13.25 21.375 -10.773 1 92.06 100 SER A O 1
ATOM 799 N N . ARG A 1 101 ? 15.266 22.375 -11.234 1 93.81 101 ARG A N 1
ATOM 800 C CA . ARG A 1 101 ? 15.789 22.047 -9.914 1 93.81 101 ARG A CA 1
ATOM 801 C C . ARG A 1 101 ? 15.219 22.984 -8.852 1 93.81 101 ARG A C 1
ATOM 803 O O . ARG A 1 101 ? 14.805 24.109 -9.164 1 93.81 101 ARG A O 1
ATOM 810 N N . GLN A 1 102 ? 15.133 22.484 -7.648 1 94.88 102 GLN A N 1
ATOM 811 C CA . GLN A 1 102 ? 14.719 23.25 -6.48 1 94.88 102 GLN A CA 1
ATOM 812 C C . GLN A 1 102 ? 15.742 23.141 -5.352 1 94.88 102 GLN A C 1
ATOM 814 O O . GLN A 1 102 ? 16.344 22.078 -5.164 1 94.88 102 GLN A O 1
ATOM 819 N N . ALA A 1 103 ? 15.961 24.25 -4.707 1 96.25 103 ALA A N 1
ATOM 820 C CA . ALA A 1 103 ? 16.844 24.25 -3.547 1 96.25 103 ALA A CA 1
ATOM 821 C C . ALA A 1 103 ? 16.047 24.328 -2.248 1 96.25 103 ALA A C 1
ATOM 823 O O . ALA A 1 103 ? 15.078 25.094 -2.156 1 96.25 103 ALA A O 1
ATOM 824 N N . MET A 1 104 ? 16.422 23.547 -1.297 1 96.25 104 MET A N 1
ATOM 825 C CA . MET A 1 104 ? 15.789 23.547 0.016 1 96.25 104 MET A CA 1
ATOM 826 C C . MET A 1 104 ? 16.828 23.672 1.125 1 96.25 104 MET A C 1
ATOM 828 O O . MET A 1 104 ? 17.906 23.078 1.044 1 96.25 104 MET A O 1
ATOM 832 N N . VAL A 1 105 ? 16.5 24.453 2.117 1 95.69 105 VAL A N 1
ATOM 833 C CA . VAL A 1 105 ? 17.391 24.641 3.252 1 95.69 105 VAL A CA 1
ATOM 834 C C . VAL A 1 105 ? 16.625 24.422 4.555 1 95.69 105 VAL A C 1
ATOM 836 O O . VAL A 1 105 ? 15.531 24.953 4.734 1 95.69 105 VAL A O 1
ATOM 839 N N . GLN A 1 106 ? 17.203 23.609 5.371 1 94.31 106 GLN A N 1
ATOM 840 C CA . GLN A 1 106 ? 16.719 23.406 6.734 1 94.31 106 GLN A CA 1
ATOM 841 C C . GLN A 1 106 ? 17.828 22.891 7.641 1 94.31 106 GLN A C 1
ATOM 843 O O . GLN A 1 106 ? 18.641 22.062 7.234 1 94.31 106 GLN A O 1
ATOM 848 N N . ARG A 1 107 ? 17.922 23.391 8.844 1 88.31 107 ARG A N 1
ATOM 849 C CA . ARG A 1 107 ? 18.906 23 9.836 1 88.31 107 ARG A CA 1
ATOM 850 C C . ARG A 1 107 ? 20.328 23.141 9.297 1 88.31 107 ARG A C 1
ATOM 852 O O . ARG A 1 107 ? 21.156 22.25 9.477 1 88.31 107 ARG A O 1
ATOM 859 N N . GLY A 1 108 ? 20.5 24.141 8.625 1 86.69 108 GLY A N 1
ATOM 860 C CA . GLY A 1 108 ? 21.828 24.391 8.102 1 86.69 108 GLY A CA 1
ATOM 861 C C . GLY A 1 108 ? 22.203 23.484 6.938 1 86.69 108 GLY A C 1
ATOM 862 O O . GLY A 1 108 ? 23.281 23.625 6.367 1 86.69 108 GLY A O 1
ATOM 863 N N . ARG A 1 109 ? 21.359 22.609 6.547 1 90.69 109 ARG A N 1
ATOM 864 C CA . ARG A 1 109 ? 21.578 21.734 5.398 1 90.69 109 ARG A CA 1
ATOM 865 C C . ARG A 1 109 ? 20.891 22.281 4.152 1 90.69 109 ARG A C 1
ATOM 867 O O . ARG A 1 109 ? 19.797 22.844 4.23 1 90.69 109 ARG A O 1
ATOM 874 N N . GLU A 1 110 ? 21.641 22.156 3.086 1 93.5 110 GLU A N 1
ATOM 875 C CA . GLU A 1 110 ? 21.078 22.531 1.799 1 93.5 110 GLU A CA 1
ATOM 876 C C . GLU A 1 110 ? 21.031 21.344 0.842 1 93.5 110 GLU A C 1
ATOM 878 O O . GLU A 1 110 ? 22 20.609 0.698 1 93.5 110 GLU A O 1
ATOM 883 N N . LEU A 1 111 ? 19.844 21.141 0.286 1 95.12 111 LEU A N 1
ATOM 884 C CA . LEU A 1 111 ? 19.641 20.047 -0.657 1 95.12 111 LEU A CA 1
ATOM 885 C C . LEU A 1 111 ? 19.062 20.562 -1.969 1 95.12 111 LEU A C 1
ATOM 887 O O . LEU A 1 111 ? 18.109 21.359 -1.966 1 95.12 111 LEU A O 1
ATOM 891 N N . THR A 1 112 ? 19.766 20.219 -3.016 1 94.69 112 THR A N 1
ATOM 892 C CA . THR A 1 112 ? 19.219 20.5 -4.34 1 94.69 112 THR A CA 1
ATOM 893 C C . THR A 1 112 ? 18.422 19.297 -4.859 1 94.69 112 THR A C 1
ATOM 895 O O . THR A 1 112 ? 18.969 18.203 -4.992 1 94.69 112 THR A O 1
ATOM 898 N N . LEU A 1 113 ? 17.188 19.578 -5.172 1 94.94 113 LEU A N 1
ATOM 899 C CA . LEU A 1 113 ? 16.312 18.516 -5.648 1 94.94 113 LEU A CA 1
ATOM 900 C C . LEU A 1 113 ? 16.203 18.547 -7.168 1 94.94 113 LEU A C 1
ATOM 902 O O . LEU A 1 113 ? 15.648 19.484 -7.738 1 94.94 113 LEU A O 1
ATOM 906 N N . GLU A 1 114 ? 16.703 17.484 -7.773 1 93.81 114 GLU A N 1
ATOM 907 C CA . GLU A 1 114 ? 16.484 17.281 -9.203 1 93.81 114 GLU A CA 1
ATOM 908 C C . GLU A 1 114 ? 15.039 16.891 -9.484 1 93.81 114 GLU A C 1
ATOM 910 O O . GLU A 1 114 ? 14.32 16.438 -8.586 1 93.81 114 GLU A O 1
ATOM 915 N N . PRO A 1 115 ? 14.617 17.125 -10.766 1 93.81 115 PRO A N 1
ATOM 916 C CA . PRO A 1 115 ? 13.281 16.625 -11.102 1 93.81 115 PRO A CA 1
ATOM 917 C C . PRO A 1 115 ? 13.086 15.156 -10.742 1 93.81 115 PRO A C 1
ATOM 919 O O . PRO A 1 115 ? 13.945 14.328 -11.047 1 93.81 115 PRO A O 1
ATOM 922 N N . GLY A 1 116 ? 11.992 14.938 -9.992 1 92.69 116 GLY A N 1
ATOM 923 C CA . GLY A 1 116 ? 11.656 13.57 -9.648 1 92.69 116 GLY A CA 1
ATOM 924 C C . GLY A 1 116 ? 12.211 13.141 -8.305 1 92.69 116 GLY A C 1
ATOM 925 O O . GLY A 1 116 ? 11.852 12.078 -7.785 1 92.69 116 GLY A O 1
ATOM 926 N N . THR A 1 117 ? 13.023 13.93 -7.73 1 92.31 117 THR A N 1
ATOM 927 C CA . THR A 1 117 ? 13.664 13.555 -6.473 1 92.31 117 THR A CA 1
ATOM 928 C C . THR A 1 117 ? 12.867 14.086 -5.285 1 92.31 117 THR A C 1
ATOM 930 O O . THR A 1 117 ? 12.352 15.203 -5.332 1 92.31 117 THR A O 1
ATOM 933 N N . PRO A 1 118 ? 12.758 13.258 -4.215 1 94.69 118 PRO A N 1
ATOM 934 C CA . PRO A 1 118 ? 12.023 13.695 -3.027 1 94.69 118 PRO A CA 1
ATOM 935 C C . PRO A 1 118 ? 12.93 14.336 -1.978 1 94.69 118 PRO A C 1
ATOM 937 O O . PRO A 1 118 ? 14.156 14.203 -2.047 1 94.69 118 PRO A O 1
ATOM 940 N N . ALA A 1 119 ? 12.336 15.094 -1.109 1 95.81 119 ALA A N 1
ATOM 941 C CA . ALA A 1 119 ? 12.969 15.586 0.114 1 95.81 119 ALA A CA 1
ATOM 942 C C . ALA A 1 119 ? 12.07 15.336 1.326 1 95.81 119 ALA A C 1
ATOM 944 O O . ALA A 1 119 ? 10.844 15.438 1.233 1 95.81 119 ALA A O 1
ATOM 945 N N . PHE A 1 120 ? 12.695 14.922 2.348 1 95.94 120 PHE A N 1
ATOM 946 C CA . PHE A 1 120 ? 12.047 14.766 3.645 1 95.94 120 PHE A CA 1
ATOM 947 C C . PHE A 1 120 ? 12.43 15.906 4.578 1 95.94 120 PHE A C 1
ATOM 949 O O . PHE A 1 120 ? 13.609 16.188 4.785 1 95.94 120 PHE A O 1
ATOM 956 N N . PHE A 1 121 ? 11.367 16.641 5.125 1 95.12 121 PHE A N 1
ATOM 957 C CA . PHE A 1 121 ? 11.703 17.797 5.938 1 95.12 121 PHE A CA 1
ATOM 958 C C . PHE A 1 121 ? 10.664 18.016 7.023 1 95.12 121 PHE A C 1
ATOM 960 O O . PHE A 1 121 ? 9.641 17.328 7.066 1 95.12 121 PHE A O 1
ATOM 967 N N . ASN A 1 122 ? 10.969 18.844 7.969 1 94.5 122 ASN A N 1
ATOM 968 C CA . ASN A 1 122 ? 10.188 19.141 9.164 1 94.5 122 ASN A CA 1
ATOM 969 C C . ASN A 1 122 ? 9.477 20.484 9.047 1 94.5 122 ASN A C 1
ATOM 971 O O . ASN A 1 122 ? 10.125 21.531 9.039 1 94.5 122 ASN A O 1
ATOM 975 N N . LEU A 1 123 ? 8.156 20.5 9.023 1 91.75 123 LEU A N 1
ATOM 976 C CA . LEU A 1 123 ? 7.395 21.734 8.828 1 91.75 123 LEU A CA 1
ATOM 977 C C . LEU A 1 123 ? 7.332 22.547 10.117 1 91.75 123 LEU A C 1
ATOM 979 O O . LEU A 1 123 ? 6.914 23.703 10.102 1 91.75 123 LEU A O 1
ATOM 983 N N . SER A 1 124 ? 7.773 21.906 11.195 1 88.88 124 SER A N 1
ATOM 984 C CA . SER A 1 124 ? 7.746 22.594 12.484 1 88.88 124 SER A CA 1
ATOM 985 C C . SER A 1 124 ? 8.961 23.484 12.664 1 88.88 124 SER A C 1
ATOM 987 O O . SER A 1 124 ? 9.062 24.219 13.656 1 88.88 124 SER A O 1
ATOM 989 N N . GLU A 1 125 ? 9.844 23.484 11.719 1 91.69 125 GLU A N 1
ATOM 990 C CA . GLU A 1 125 ? 11.086 24.25 11.781 1 91.69 125 GLU A CA 1
ATOM 991 C C . GLU A 1 125 ? 11.211 25.203 10.609 1 91.69 125 GLU A C 1
ATOM 993 O O . GLU A 1 125 ? 10.375 25.188 9.695 1 91.69 125 GLU A O 1
ATOM 998 N N . MET A 1 126 ? 12.266 26.078 10.734 1 92.56 126 MET A N 1
ATOM 999 C CA . MET A 1 126 ? 12.539 27 9.641 1 92.56 126 MET A CA 1
ATOM 1000 C C . MET A 1 126 ? 12.859 26.25 8.359 1 92.56 126 MET A C 1
ATOM 1002 O O . MET A 1 126 ? 13.539 25.219 8.383 1 92.56 126 MET A O 1
ATOM 1006 N N . LEU A 1 127 ? 12.289 26.766 7.316 1 92.94 127 LEU A N 1
ATOM 1007 C CA . LEU A 1 127 ? 12.492 26.156 6.008 1 92.94 127 LEU A CA 1
ATOM 1008 C C . LEU A 1 127 ? 12.555 27.219 4.918 1 92.94 127 LEU A C 1
ATOM 1010 O O . LEU A 1 127 ? 11.906 28.266 5.02 1 92.94 127 LEU A O 1
ATOM 1014 N N . ASP A 1 128 ? 13.406 26.984 3.961 1 95.12 128 ASP A N 1
ATOM 1015 C CA . ASP A 1 128 ? 13.523 27.828 2.781 1 95.12 128 ASP A CA 1
ATOM 1016 C C . ASP A 1 128 ? 13.57 27 1.504 1 95.12 128 ASP A C 1
ATOM 1018 O O . ASP A 1 128 ? 14.461 26.156 1.336 1 95.12 128 ASP A O 1
ATOM 1022 N N . CYS A 1 129 ? 12.594 27.156 0.633 1 94.81 129 CYS A N 1
ATOM 1023 C CA . CYS A 1 129 ? 12.508 26.469 -0.648 1 94.81 129 CYS A CA 1
ATOM 1024 C C . CYS A 1 129 ? 12.523 27.453 -1.806 1 94.81 129 CYS A C 1
ATOM 1026 O O . CYS A 1 129 ? 11.711 28.375 -1.849 1 94.81 129 CYS A O 1
ATOM 1028 N N . ARG A 1 130 ? 13.375 27.219 -2.723 1 95.56 130 ARG A N 1
ATOM 1029 C CA . ARG A 1 130 ? 13.523 28.141 -3.846 1 95.56 130 ARG A CA 1
ATOM 1030 C C . ARG A 1 130 ? 13.461 27.391 -5.176 1 95.56 130 ARG A C 1
ATOM 1032 O O . ARG A 1 130 ? 14 26.281 -5.297 1 95.56 130 ARG A O 1
ATOM 1039 N N . SER A 1 131 ? 12.766 28 -6.105 1 93.56 131 SER A N 1
ATOM 1040 C CA . SER A 1 131 ? 12.688 27.5 -7.473 1 93.56 131 SER A CA 1
ATOM 1041 C C . SER A 1 131 ? 12.859 28.625 -8.484 1 93.56 131 SER A C 1
ATOM 1043 O O . SER A 1 131 ? 12.359 29.734 -8.281 1 93.56 131 SER A O 1
ATOM 1045 N N . GLU A 1 132 ? 13.57 28.344 -9.57 1 87.69 132 GLU A N 1
ATOM 1046 C CA . GLU A 1 132 ? 13.828 29.375 -10.562 1 87.69 132 GLU A CA 1
ATOM 1047 C C . GLU A 1 132 ? 12.711 29.422 -11.609 1 87.69 132 GLU A C 1
ATOM 1049 O O . GLU A 1 132 ? 12.484 30.453 -12.242 1 87.69 132 GLU A O 1
ATOM 1054 N N . HIS A 1 133 ? 12.062 28.406 -11.82 1 91.38 133 HIS A N 1
ATOM 1055 C CA . HIS A 1 133 ? 11.117 28.344 -12.93 1 91.38 133 HIS A CA 1
ATOM 1056 C C . HIS A 1 133 ? 9.75 27.859 -12.469 1 91.38 133 HIS A C 1
ATOM 1058 O O . HIS A 1 133 ? 9.016 27.234 -13.234 1 91.38 133 HIS A O 1
ATOM 1064 N N . GLY A 1 134 ? 9.414 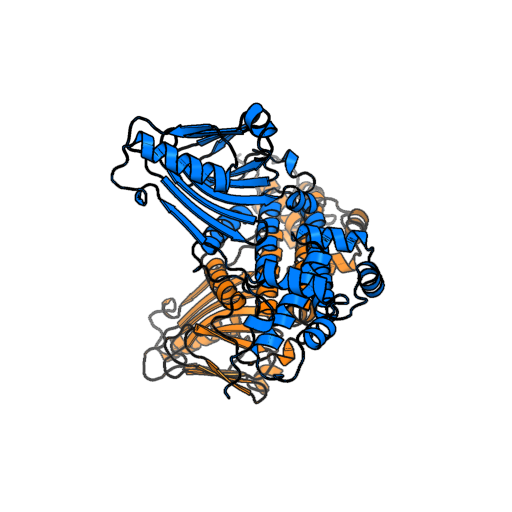28.078 -11.219 1 92.56 134 GLY A N 1
ATOM 1065 C CA . GLY A 1 134 ? 8.148 27.594 -10.688 1 92.56 134 GLY A CA 1
ATOM 1066 C C . GLY A 1 134 ? 8.281 26.312 -9.906 1 92.56 134 GLY A C 1
ATOM 1067 O O . GLY A 1 134 ? 9.359 25.703 -9.852 1 92.56 134 GLY A O 1
ATOM 1068 N N . GLU A 1 135 ? 7.195 25.938 -9.25 1 92.56 135 GLU A N 1
ATOM 1069 C CA . GLU A 1 135 ? 7.223 24.766 -8.383 1 92.56 135 GLU A CA 1
ATOM 1070 C C . GLU A 1 135 ? 6.145 23.766 -8.781 1 92.56 135 GLU A C 1
ATOM 1072 O O . GLU A 1 135 ? 5.066 24.156 -9.242 1 92.56 135 GLU A O 1
ATOM 1077 N N . ALA A 1 136 ? 6.414 22.562 -8.812 1 95.19 136 ALA A N 1
ATOM 1078 C CA . ALA A 1 136 ? 5.492 21.438 -8.875 1 95.19 136 ALA A CA 1
ATOM 1079 C C . ALA A 1 136 ? 5.918 20.328 -7.93 1 95.19 136 ALA A C 1
ATOM 1081 O O . ALA A 1 136 ? 7.07 19.875 -7.961 1 95.19 136 ALA A O 1
ATOM 1082 N N . ARG A 1 137 ? 4.965 19.984 -7.031 1 95 137 ARG A N 1
ATOM 1083 C CA . ARG A 1 137 ? 5.316 19.016 -6.004 1 95 137 ARG A CA 1
ATOM 1084 C C . ARG A 1 137 ? 4.152 18.062 -5.738 1 95 137 ARG A C 1
ATOM 1086 O O . ARG A 1 137 ? 2.994 18.406 -5.965 1 95 137 ARG A O 1
ATOM 1093 N N . ILE A 1 138 ? 4.457 16.906 -5.359 1 96.25 138 ILE A N 1
ATOM 1094 C CA . ILE A 1 138 ? 3.496 15.969 -4.777 1 96.25 138 ILE A CA 1
ATOM 1095 C C . ILE A 1 138 ? 4.09 15.336 -3.523 1 96.25 138 ILE A C 1
ATOM 1097 O O . ILE A 1 138 ? 5.293 15.055 -3.471 1 96.25 138 ILE A O 1
ATOM 1101 N N . GLY A 1 139 ? 3.318 15.203 -2.49 1 96.56 139 GLY A N 1
ATOM 1102 C CA . GLY A 1 139 ? 3.803 14.609 -1.254 1 96.56 139 GLY A CA 1
ATOM 1103 C C . GLY A 1 139 ? 2.709 14.414 -0.219 1 96.56 139 GLY A C 1
ATOM 1104 O O . GLY A 1 139 ? 1.527 14.352 -0.562 1 96.56 139 GLY A O 1
ATOM 1105 N N . PHE A 1 140 ? 3.186 14.141 1.005 1 94.81 140 PHE A N 1
ATOM 1106 C CA . PHE A 1 140 ? 2.225 14.055 2.098 1 94.81 140 PHE A CA 1
ATOM 1107 C C . PHE A 1 140 ? 2.854 14.516 3.408 1 94.81 140 PHE A C 1
ATOM 1109 O O . PHE A 1 140 ? 4.078 14.586 3.523 1 94.81 140 PHE A O 1
ATOM 1116 N N . THR A 1 141 ? 2.037 14.961 4.293 1 95.12 141 THR A N 1
ATOM 1117 C CA . THR A 1 141 ? 2.447 15.352 5.637 1 95.12 141 THR A CA 1
ATOM 1118 C C . THR A 1 141 ? 1.754 14.484 6.684 1 95.12 141 THR A C 1
ATOM 1120 O O . THR A 1 141 ? 0.702 13.898 6.418 1 95.12 141 THR A O 1
ATOM 1123 N N . LEU A 1 142 ? 2.344 14.391 7.809 1 91.19 142 LEU A N 1
ATOM 1124 C CA . LEU A 1 142 ? 1.764 13.703 8.953 1 91.19 142 LEU A CA 1
ATOM 1125 C C . LEU A 1 142 ? 2.271 14.297 10.266 1 91.19 142 LEU A C 1
ATOM 1127 O O . LEU A 1 142 ? 3.365 14.859 10.305 1 91.19 142 LEU A O 1
ATOM 1131 N N . PRO A 1 143 ? 1.464 14.141 11.273 1 89.75 143 PRO A N 1
ATOM 1132 C CA . PRO A 1 143 ? 1.912 14.672 12.562 1 89.75 143 PRO A CA 1
ATOM 1133 C C . PRO A 1 143 ? 3.246 14.078 13.008 1 89.75 143 PRO A C 1
ATOM 1135 O O . PRO A 1 143 ? 3.494 12.883 12.812 1 89.75 143 PRO A O 1
ATOM 1138 N N . ARG A 1 144 ? 4.078 14.914 13.586 1 88.69 144 ARG A N 1
ATOM 1139 C CA . ARG A 1 144 ? 5.395 14.477 14.031 1 88.69 144 ARG A CA 1
ATOM 1140 C C . ARG A 1 144 ? 5.281 13.297 15 1 88.69 144 ARG A C 1
ATOM 1142 O O . ARG A 1 144 ? 6.035 12.328 14.898 1 88.69 144 ARG A O 1
ATOM 1149 N N . LYS A 1 145 ? 4.359 13.422 15.875 1 80.81 145 LYS A N 1
ATOM 1150 C CA . LYS A 1 145 ? 4.172 12.367 16.859 1 80.81 145 LYS A CA 1
ATOM 1151 C C . LYS A 1 145 ? 3.938 11.016 16.188 1 80.81 145 LYS A C 1
ATOM 1153 O O . LYS A 1 145 ? 4.535 10.008 16.578 1 80.81 145 LYS A O 1
ATOM 1158 N N . THR A 1 146 ? 3.133 11.055 15.203 1 80.94 146 THR A N 1
ATOM 1159 C CA . THR A 1 146 ? 2.781 9.828 14.484 1 80.94 146 THR A CA 1
ATOM 1160 C C . THR A 1 146 ? 4.02 9.195 13.859 1 80.94 146 THR A C 1
ATOM 1162 O O . THR A 1 146 ? 4.223 7.984 13.961 1 80.94 146 THR A O 1
ATOM 1165 N N . LEU A 1 147 ? 4.816 9.992 13.203 1 84.69 147 LEU A N 1
ATOM 1166 C CA . LEU A 1 147 ? 6 9.461 12.539 1 84.69 147 LEU A CA 1
ATOM 1167 C C . LEU A 1 147 ? 7.051 9.031 13.555 1 84.69 147 LEU A C 1
ATOM 1169 O O . LEU A 1 147 ? 7.68 7.98 13.406 1 84.69 147 LEU A O 1
ATOM 1173 N N . LEU A 1 148 ? 7.227 9.82 14.594 1 77.12 148 LEU A N 1
ATOM 1174 C CA . LEU A 1 148 ? 8.266 9.562 15.586 1 77.12 148 LEU A CA 1
ATOM 1175 C C . LEU A 1 148 ? 7.949 8.305 16.391 1 77.12 148 LEU A C 1
ATOM 1177 O O . LEU A 1 148 ? 8.859 7.629 16.875 1 77.12 148 LEU A O 1
ATOM 1181 N N . ASP A 1 149 ? 6.688 8.008 16.484 1 71.69 149 ASP A N 1
ATOM 1182 C CA . ASP A 1 149 ? 6.281 6.758 17.109 1 71.69 149 ASP A CA 1
ATOM 1183 C C . ASP A 1 149 ? 6.797 5.555 16.328 1 71.69 149 ASP A C 1
ATOM 1185 O O . ASP A 1 149 ? 7.094 4.508 16.906 1 71.69 149 ASP A O 1
ATOM 1189 N N . SER A 1 150 ? 6.934 5.746 15.031 1 69.94 150 SER A N 1
ATOM 1190 C CA . SER A 1 150 ? 7.352 4.652 14.164 1 69.94 150 SER A CA 1
ATOM 1191 C C . SER A 1 150 ? 8.828 4.762 13.812 1 69.94 150 SER A C 1
ATOM 1193 O O . SER A 1 150 ? 9.5 3.748 13.609 1 69.94 150 SER A O 1
ATOM 1195 N N . ILE A 1 151 ? 9.234 6.039 13.688 1 74.25 151 ILE A N 1
ATOM 1196 C CA . ILE A 1 151 ? 10.617 6.344 13.344 1 74.25 151 ILE A CA 1
ATOM 1197 C C . ILE A 1 151 ? 11.18 7.367 14.328 1 74.25 151 ILE A C 1
ATOM 1199 O O . ILE A 1 151 ? 11.25 8.562 14.023 1 74.25 151 ILE A O 1
ATOM 1203 N N . PRO A 1 152 ? 11.648 6.934 15.445 1 68.69 152 PRO A N 1
ATOM 1204 C CA . PRO A 1 152 ? 12.031 7.836 16.531 1 68.69 152 PRO A CA 1
ATOM 1205 C C . PRO A 1 152 ? 13.125 8.82 16.125 1 68.69 152 PRO A C 1
ATOM 1207 O O . PRO A 1 152 ? 13.188 9.93 16.656 1 68.69 152 PRO A O 1
ATOM 1210 N N . HIS A 1 153 ? 13.961 8.484 15.18 1 75 153 HIS A N 1
ATOM 1211 C CA . HIS A 1 153 ? 15.062 9.367 14.82 1 75 153 HIS A CA 1
ATOM 1212 C C . HIS A 1 153 ? 14.805 10.062 13.484 1 75 153 HIS A C 1
ATOM 1214 O O . HIS A 1 153 ? 15.742 10.445 12.789 1 75 153 HIS A O 1
ATOM 1220 N N . ALA A 1 154 ? 13.531 10.148 13.203 1 84.19 154 ALA A N 1
ATOM 1221 C CA . ALA A 1 154 ? 13.164 10.742 11.914 1 84.19 154 ALA A CA 1
ATOM 1222 C C . ALA A 1 154 ? 13.711 12.156 11.789 1 84.19 154 ALA A C 1
ATOM 1224 O O . ALA A 1 154 ? 14.055 12.602 10.688 1 84.19 154 ALA A O 1
ATOM 1225 N N . GLU A 1 155 ? 13.859 12.852 12.867 1 84.56 155 GLU A N 1
ATOM 1226 C CA . GLU A 1 155 ? 14.336 14.227 12.867 1 84.56 155 GLU A CA 1
ATOM 1227 C C . GLU A 1 155 ? 15.766 14.312 12.336 1 84.56 155 GLU A C 1
ATOM 1229 O O . GLU A 1 155 ? 16.125 15.297 11.688 1 84.56 155 GLU A O 1
ATOM 1234 N N . ASP A 1 156 ? 16.484 13.258 12.516 1 82.56 156 ASP A N 1
ATOM 1235 C CA . ASP A 1 156 ? 17.891 13.234 12.102 1 82.56 156 ASP A CA 1
ATOM 1236 C C . ASP A 1 156 ? 18.016 12.992 10.594 1 82.56 156 ASP A C 1
ATOM 1238 O O . ASP A 1 156 ? 19.078 13.195 10.016 1 82.56 156 ASP A O 1
ATOM 1242 N N . LEU A 1 157 ? 16.922 12.688 10.016 1 86 157 LEU A N 1
ATOM 1243 C CA . LEU A 1 157 ? 16.969 12.281 8.617 1 86 157 LEU A CA 1
ATOM 1244 C C . LEU A 1 157 ? 16.484 13.398 7.707 1 86 157 LEU A C 1
ATOM 1246 O O . LEU A 1 157 ? 16.484 13.25 6.484 1 86 157 LEU A O 1
ATOM 1250 N N . VAL A 1 158 ? 16.203 14.523 8.273 1 91.44 158 VAL A N 1
ATOM 1251 C CA . VAL A 1 158 ? 15.664 15.664 7.539 1 91.44 158 VAL A CA 1
ATOM 1252 C C . VAL A 1 158 ? 16.703 16.172 6.535 1 91.44 158 VAL A C 1
ATOM 1254 O O . VAL A 1 158 ? 17.875 16.328 6.875 1 91.44 158 VAL A O 1
ATOM 1257 N N . LEU A 1 159 ? 16.297 16.344 5.238 1 93.81 159 LEU A N 1
ATOM 1258 C CA . LEU A 1 159 ? 17.016 16.875 4.09 1 93.81 159 LEU A CA 1
ATOM 1259 C C . LEU A 1 159 ? 18.266 16.047 3.801 1 93.81 159 LEU A C 1
ATOM 1261 O O . LEU A 1 159 ? 19.281 16.594 3.363 1 93.81 159 LEU A O 1
ATOM 1265 N N . ARG A 1 160 ? 18.234 14.852 4.188 1 88.5 160 ARG A N 1
ATOM 1266 C CA . ARG A 1 160 ? 19.25 13.93 3.67 1 88.5 160 ARG A CA 1
ATOM 1267 C C . ARG A 1 160 ? 18.922 13.508 2.242 1 88.5 160 ARG A C 1
ATOM 1269 O O . ARG A 1 160 ? 17.75 13.281 1.904 1 88.5 160 ARG A O 1
ATOM 1276 N N . PRO A 1 161 ? 19.984 13.453 1.489 1 89.88 161 PRO A N 1
ATOM 1277 C CA . PRO A 1 161 ? 19.719 13.008 0.117 1 89.88 161 PRO A CA 1
ATOM 1278 C C . PRO A 1 161 ? 19.109 11.609 0.053 1 89.88 161 PRO A C 1
ATOM 1280 O O . PRO A 1 161 ? 19.531 10.719 0.799 1 89.88 161 PRO A O 1
ATOM 1283 N N . LEU A 1 162 ? 18.125 11.523 -0.798 1 89.38 162 LEU A N 1
ATOM 1284 C CA . LEU A 1 162 ? 17.484 10.234 -1.026 1 89.38 162 LEU A CA 1
ATOM 1285 C C . LEU A 1 162 ? 17.719 9.75 -2.451 1 89.38 162 LEU A C 1
ATOM 1287 O O . LEU A 1 162 ? 17.797 10.555 -3.383 1 89.38 162 LEU A O 1
ATOM 1291 N N . ASP A 1 163 ? 17.875 8.43 -2.594 1 81.94 163 ASP A N 1
ATOM 1292 C CA . ASP A 1 163 ? 18.078 7.824 -3.908 1 81.94 163 ASP A CA 1
ATOM 1293 C C . ASP A 1 163 ? 16.75 7.758 -4.684 1 81.94 163 ASP A C 1
ATOM 1295 O O . ASP A 1 163 ? 15.828 7.047 -4.285 1 81.94 163 ASP A O 1
ATOM 1299 N N . PRO A 1 164 ? 16.656 8.453 -5.801 1 79.69 164 PRO A N 1
ATOM 1300 C CA . PRO A 1 164 ? 15.398 8.445 -6.559 1 79.69 164 PRO A CA 1
ATOM 1301 C C . PRO A 1 164 ? 15.062 7.07 -7.125 1 79.69 164 PRO A C 1
ATOM 1303 O O . PRO A 1 164 ? 13.914 6.824 -7.504 1 79.69 164 PRO A O 1
ATOM 1306 N N . GLY A 1 165 ? 16.094 6.172 -7.164 1 80 165 GLY A N 1
ATOM 1307 C CA . GLY A 1 165 ? 15.859 4.832 -7.676 1 80 165 GLY A CA 1
ATOM 1308 C C . GLY A 1 165 ? 15.469 3.844 -6.59 1 80 165 GLY A C 1
ATOM 1309 O O . GLY A 1 165 ? 15.281 2.656 -6.867 1 80 165 GLY A O 1
ATOM 1310 N N . ASP A 1 166 ? 15.336 4.391 -5.379 1 83.62 166 ASP A N 1
ATOM 1311 C CA . ASP A 1 166 ? 14.922 3.541 -4.266 1 83.62 166 ASP A CA 1
ATOM 1312 C C . ASP A 1 166 ? 13.516 2.996 -4.477 1 83.62 166 ASP A C 1
ATOM 1314 O O . ASP A 1 166 ? 12.602 3.744 -4.836 1 83.62 166 ASP A O 1
ATOM 1318 N N . ASP A 1 167 ? 13.328 1.703 -4.25 1 82.81 167 ASP A N 1
ATOM 1319 C CA . ASP A 1 167 ? 12.055 1.041 -4.527 1 82.81 167 ASP A CA 1
ATOM 1320 C C . ASP A 1 167 ? 10.938 1.62 -3.668 1 82.81 167 ASP A C 1
ATOM 1322 O O . ASP A 1 167 ? 9.805 1.775 -4.133 1 82.81 167 ASP A O 1
ATOM 1326 N N . ALA A 1 168 ? 11.266 1.871 -2.42 1 87.12 168 ALA A N 1
ATOM 1327 C CA . ALA A 1 168 ? 10.25 2.4 -1.513 1 87.12 168 ALA A CA 1
ATOM 1328 C C . ALA A 1 168 ? 9.797 3.791 -1.947 1 87.12 168 ALA A C 1
ATOM 1330 O O . ALA A 1 168 ? 8.609 4.113 -1.882 1 87.12 168 ALA A O 1
ATOM 1331 N N . LEU A 1 169 ? 10.727 4.566 -2.418 1 90.38 169 LEU A N 1
ATOM 1332 C CA . LEU A 1 169 ? 10.398 5.918 -2.861 1 90.38 169 LEU A CA 1
ATOM 1333 C C . LEU A 1 169 ? 9.578 5.883 -4.145 1 90.38 169 LEU A C 1
ATOM 1335 O O . LEU A 1 169 ? 8.625 6.656 -4.301 1 90.38 169 LEU A O 1
ATOM 1339 N N . LEU A 1 170 ? 10.008 5.02 -5.023 1 89.12 170 LEU A N 1
ATOM 1340 C CA . LEU A 1 170 ? 9.242 4.875 -6.254 1 89.12 170 LEU A CA 1
ATOM 1341 C C . LEU A 1 170 ? 7.828 4.395 -5.961 1 89.12 170 LEU A C 1
ATOM 1343 O O . LEU A 1 170 ? 6.863 4.887 -6.555 1 89.12 170 LEU A O 1
ATOM 1347 N N . HIS A 1 171 ? 7.719 3.441 -5.074 1 91.12 171 HIS A N 1
ATOM 1348 C CA . HIS A 1 171 ? 6.418 2.928 -4.652 1 91.12 171 HIS A CA 1
ATOM 1349 C C . HIS A 1 171 ? 5.582 4.02 -3.998 1 91.12 171 HIS A C 1
ATOM 1351 O O . HIS A 1 171 ? 4.387 4.148 -4.281 1 91.12 171 HIS A O 1
ATOM 1357 N N . LEU A 1 172 ? 6.211 4.781 -3.156 1 93.94 172 LEU A N 1
ATOM 1358 C CA . LEU A 1 172 ? 5.527 5.867 -2.465 1 93.94 172 LEU A CA 1
ATOM 1359 C C . LEU A 1 172 ? 4.996 6.895 -3.457 1 93.94 172 LEU A C 1
ATOM 1361 O O . LEU A 1 172 ? 3.855 7.348 -3.336 1 93.94 172 LEU A O 1
ATOM 1365 N N . ARG A 1 173 ? 5.773 7.242 -4.434 1 93.19 173 ARG A N 1
ATOM 1366 C CA . ARG A 1 173 ? 5.344 8.203 -5.445 1 93.19 173 ARG A CA 1
ATOM 1367 C C . ARG A 1 173 ? 4.098 7.715 -6.172 1 93.19 173 ARG A C 1
ATOM 1369 O O . ARG A 1 173 ? 3.143 8.477 -6.359 1 93.19 173 ARG A O 1
ATOM 1376 N N . TRP A 1 174 ? 4.121 6.547 -6.531 1 89.62 174 TRP A N 1
ATOM 1377 C CA . TRP A 1 174 ? 2.971 5.961 -7.215 1 89.62 174 TRP A CA 1
ATOM 1378 C C . TRP A 1 174 ? 1.745 5.953 -6.305 1 89.62 174 TRP A C 1
ATOM 1380 O O . TRP A 1 174 ? 0.632 6.242 -6.754 1 89.62 174 TRP A O 1
ATOM 1390 N N . TYR A 1 175 ? 1.969 5.586 -5.102 1 93.19 175 TYR A N 1
ATOM 1391 C CA . TYR A 1 175 ? 0.868 5.5 -4.148 1 93.19 175 TYR A CA 1
ATOM 1392 C C . TYR A 1 175 ? 0.223 6.863 -3.938 1 93.19 175 TYR A C 1
ATOM 1394 O O . TYR A 1 175 ? -1.001 6.969 -3.832 1 93.19 175 TYR A O 1
ATOM 1402 N N . LEU A 1 176 ? 1.025 7.879 -3.889 1 94 176 LEU A N 1
ATOM 1403 C CA . LEU A 1 176 ? 0.503 9.234 -3.75 1 94 176 LEU A CA 1
ATOM 1404 C C . LEU A 1 176 ? -0.363 9.609 -4.949 1 94 176 LEU A C 1
ATOM 1406 O O . LEU A 1 176 ? -1.456 10.156 -4.785 1 94 176 LEU A O 1
ATOM 1410 N N . ASP A 1 177 ? 0.11 9.32 -6.113 1 90.31 177 ASP A N 1
ATOM 1411 C CA . ASP A 1 177 ? -0.668 9.586 -7.32 1 90.31 177 ASP A CA 1
ATOM 1412 C C . ASP A 1 177 ? -2.012 8.867 -7.277 1 90.31 177 ASP A C 1
ATOM 1414 O O . ASP A 1 177 ? -3.049 9.453 -7.594 1 90.31 177 ASP A O 1
ATOM 1418 N N . PHE A 1 178 ? -1.951 7.699 -6.84 1 87.75 178 PHE A N 1
ATOM 1419 C CA . PHE A 1 178 ? -3.158 6.887 -6.734 1 87.75 178 PHE A CA 1
ATOM 1420 C C . PHE A 1 178 ? -4.145 7.508 -5.754 1 87.75 178 PHE A C 1
ATOM 1422 O O . PHE A 1 178 ? -5.34 7.609 -6.047 1 87.75 178 PHE A O 1
ATOM 1429 N N . LEU A 1 179 ? -3.689 7.875 -4.586 1 89.88 179 LEU A N 1
ATOM 1430 C CA . LEU A 1 179 ? -4.555 8.398 -3.533 1 89.88 179 LEU A CA 1
ATOM 1431 C C . LEU A 1 179 ? -5.223 9.695 -3.975 1 89.88 179 LEU A C 1
ATOM 1433 O O . LEU A 1 179 ? -6.363 9.977 -3.596 1 89.88 179 LEU A O 1
ATOM 1437 N N . LEU A 1 180 ? -4.543 10.438 -4.812 1 88.44 180 LEU A N 1
ATOM 1438 C CA . LEU A 1 180 ? -5.098 11.719 -5.238 1 88.44 180 LEU A CA 1
ATOM 1439 C C . LEU A 1 180 ? -6.031 11.539 -6.43 1 88.44 180 LEU A C 1
ATOM 1441 O O . LEU A 1 180 ? -6.883 12.391 -6.688 1 88.44 180 LEU A O 1
ATOM 1445 N N . GLU A 1 181 ? -5.852 10.508 -7.172 1 80.69 181 GLU A N 1
ATOM 1446 C CA . GLU A 1 181 ? -6.664 10.305 -8.367 1 80.69 181 GLU A CA 1
ATOM 1447 C C . GLU A 1 181 ? -7.961 9.578 -8.039 1 80.69 181 GLU A C 1
ATOM 1449 O O . GLU A 1 181 ? -8.922 9.617 -8.812 1 80.69 181 GLU A O 1
ATOM 1454 N N . ARG A 1 182 ? -7.887 8.852 -6.977 1 71.56 182 ARG A N 1
ATOM 1455 C CA . ARG A 1 182 ? -9.078 8.109 -6.586 1 71.56 182 ARG A CA 1
ATOM 1456 C C . ARG A 1 182 ? -10.258 9.047 -6.363 1 71.56 182 ARG A C 1
ATOM 1458 O O . ARG A 1 182 ? -10.102 10.133 -5.805 1 71.56 182 ARG A O 1
ATOM 1465 N N . ASP A 1 183 ? -11.344 8.781 -7.039 1 60.16 183 ASP A N 1
ATOM 1466 C CA . ASP A 1 183 ? -12.555 9.578 -6.859 1 60.16 183 ASP A CA 1
ATOM 1467 C C . ASP A 1 183 ? -13.039 9.523 -5.41 1 60.16 183 ASP A C 1
ATOM 1469 O O . ASP A 1 183 ? -12.906 8.492 -4.746 1 60.16 183 ASP A O 1
ATOM 1473 N N . GLY A 1 184 ? -13.039 10.586 -4.715 1 59.22 184 GLY A N 1
ATOM 1474 C CA . GLY A 1 184 ? -13.125 11.148 -3.379 1 59.22 184 GLY A CA 1
ATOM 1475 C C . GLY A 1 184 ? -14.18 10.484 -2.518 1 59.22 184 GLY A C 1
ATOM 1476 O O . GLY A 1 184 ? -14.773 11.125 -1.644 1 59.22 184 GLY A O 1
ATOM 1477 N N . ALA A 1 185 ? -14.547 9.195 -2.828 1 59.22 185 ALA A N 1
ATOM 1478 C CA . ALA A 1 185 ? -15.461 8.797 -1.755 1 59.22 185 ALA A CA 1
ATOM 1479 C C . ALA A 1 185 ? -14.703 8.578 -0.448 1 59.22 185 ALA A C 1
ATOM 1481 O O . ALA A 1 185 ? -13.516 8.25 -0.46 1 59.22 185 ALA A O 1
ATOM 1482 N N . ALA A 1 186 ? -15.367 8.922 0.566 1 65.5 186 ALA A N 1
ATOM 1483 C CA . ALA A 1 186 ? -14.828 8.781 1.916 1 65.5 186 ALA A CA 1
ATOM 1484 C C . ALA A 1 186 ? -14.414 7.336 2.191 1 65.5 186 ALA A C 1
ATOM 1486 O O . ALA A 1 186 ? -15.133 6.398 1.839 1 65.5 186 ALA A O 1
ATOM 1487 N N . LEU A 1 187 ? -13.211 7.176 2.557 1 75.75 187 LEU A N 1
ATOM 1488 C CA . LEU A 1 187 ? -12.719 5.871 2.992 1 75.75 187 LEU A CA 1
ATOM 1489 C C . LEU A 1 187 ? -13.281 5.508 4.363 1 75.75 187 LEU A C 1
ATOM 1491 O O . LEU A 1 187 ? -13.461 6.383 5.215 1 75.75 187 LEU A O 1
ATOM 1495 N N . ASP A 1 188 ? -13.625 4.32 4.516 1 72.25 188 ASP A N 1
ATOM 1496 C CA . ASP A 1 188 ? -14 3.902 5.867 1 72.25 188 ASP A CA 1
ATOM 1497 C C . ASP A 1 188 ? -12.789 3.943 6.805 1 72.25 188 ASP A C 1
ATOM 1499 O O . ASP A 1 188 ? -11.648 4.027 6.348 1 72.25 188 ASP A O 1
ATOM 1503 N N . PRO A 1 189 ? -13 3.973 8.047 1 72.62 189 PRO A N 1
ATOM 1504 C CA . PRO A 1 189 ? -11.93 4.145 9.023 1 72.62 189 PRO A CA 1
ATOM 1505 C C . PRO A 1 189 ? -10.844 3.076 8.906 1 72.62 189 PRO A C 1
ATOM 1507 O O . PRO A 1 189 ? -9.664 3.369 9.094 1 72.62 189 PRO A O 1
ATOM 1510 N N . ALA A 1 190 ? -11.25 1.881 8.609 1 74.25 190 ALA A N 1
ATOM 1511 C CA . ALA A 1 190 ? -10.258 0.814 8.477 1 74.25 190 ALA A CA 1
ATOM 1512 C C . ALA A 1 190 ? -9.336 1.065 7.289 1 74.25 190 ALA A C 1
ATOM 1514 O O . ALA A 1 190 ? -8.133 0.822 7.371 1 74.25 190 ALA A O 1
ATOM 1515 N N . MET A 1 191 ? -9.938 1.581 6.27 1 82.25 191 MET A N 1
ATOM 1516 C CA . MET A 1 191 ? -9.148 1.902 5.086 1 82.25 191 MET A CA 1
ATOM 1517 C C . MET A 1 191 ? -8.234 3.096 5.352 1 82.25 191 MET A C 1
ATOM 1519 O O . MET A 1 191 ? -7.098 3.131 4.879 1 82.25 191 MET A O 1
ATOM 1523 N N . VAL A 1 192 ? -8.742 3.99 6.082 1 81.69 192 VAL A N 1
ATOM 1524 C CA . VAL A 1 192 ? -7.926 5.148 6.445 1 81.69 192 VAL A CA 1
ATOM 1525 C C . VAL A 1 192 ? -6.695 4.688 7.219 1 81.69 192 VAL A C 1
ATOM 1527 O O . VAL A 1 192 ? -5.57 5.082 6.898 1 81.69 192 VAL A O 1
ATOM 1530 N N . ALA A 1 193 ? -6.934 3.865 8.125 1 78.88 193 ALA A N 1
ATOM 1531 C CA . ALA A 1 193 ? -5.836 3.34 8.93 1 78.88 193 ALA A CA 1
ATOM 1532 C C . ALA A 1 193 ? -4.84 2.57 8.07 1 78.88 193 ALA A C 1
ATOM 1534 O O . ALA A 1 193 ? -3.625 2.693 8.25 1 78.88 193 ALA A O 1
ATOM 1535 N N . HIS A 1 194 ? -5.348 1.843 7.176 1 83.31 194 HIS A N 1
ATOM 1536 C CA . HIS A 1 194 ? -4.496 1.06 6.285 1 83.31 194 HIS A CA 1
ATOM 1537 C C . HIS A 1 194 ? -3.637 1.964 5.406 1 83.31 194 HIS A C 1
ATOM 1539 O O . HIS A 1 194 ? -2.422 1.774 5.316 1 83.31 194 HIS A O 1
ATOM 1545 N N . VAL A 1 195 ? -4.266 2.939 4.883 1 88.06 195 VAL A N 1
ATOM 1546 C CA . VAL A 1 195 ? -3.555 3.855 3.996 1 88.06 195 VAL A CA 1
ATOM 1547 C C . VAL A 1 195 ? -2.459 4.582 4.773 1 88.06 195 VAL A C 1
ATOM 1549 O O . VAL A 1 195 ? -1.332 4.715 4.293 1 88.06 195 VAL A O 1
ATOM 1552 N N . GLN A 1 196 ? -2.795 5 5.953 1 85.19 196 GLN A N 1
ATOM 1553 C CA . GLN A 1 196 ? -1.807 5.688 6.777 1 85.19 196 GLN A CA 1
ATOM 1554 C C . GLN A 1 196 ? -0.627 4.77 7.098 1 85.19 196 GLN A C 1
ATOM 1556 O O . GLN A 1 196 ? 0.528 5.199 7.051 1 85.19 196 GLN A O 1
ATOM 1561 N N . SER A 1 197 ? -0.916 3.586 7.379 1 83.81 197 SER A N 1
ATOM 1562 C CA . SER A 1 197 ? 0.14 2.625 7.68 1 83.81 197 SER A CA 1
ATOM 1563 C C . SER A 1 197 ? 1.054 2.412 6.477 1 83.81 197 SER A C 1
ATOM 1565 O O . SER A 1 197 ? 2.275 2.33 6.625 1 83.81 197 SER A O 1
ATOM 1567 N N . VAL A 1 198 ? 0.472 2.336 5.328 1 87.25 198 VAL A N 1
ATOM 1568 C CA . VAL A 1 198 ? 1.248 2.133 4.109 1 87.25 198 VAL A CA 1
ATOM 1569 C C . VAL A 1 198 ? 2.16 3.334 3.869 1 87.25 198 VAL A C 1
ATOM 1571 O O . VAL A 1 198 ? 3.344 3.17 3.566 1 87.25 198 VAL A O 1
ATOM 1574 N N . LEU A 1 199 ? 1.623 4.477 4.066 1 90.69 199 LEU A N 1
ATOM 1575 C CA . LEU A 1 199 ? 2.406 5.691 3.885 1 90.69 199 LEU A CA 1
ATOM 1576 C C . LEU A 1 199 ? 3.594 5.723 4.84 1 90.69 199 LEU A C 1
ATOM 1578 O O . LEU A 1 199 ? 4.723 5.988 4.426 1 90.69 199 LEU A O 1
ATOM 1582 N N . ILE A 1 200 ? 3.377 5.426 6.031 1 86.31 200 ILE A N 1
ATOM 1583 C CA . ILE A 1 200 ? 4.41 5.48 7.059 1 86.31 200 ILE A CA 1
ATOM 1584 C C . ILE A 1 200 ? 5.449 4.391 6.809 1 86.31 200 ILE A C 1
ATOM 1586 O O . ILE A 1 200 ? 6.652 4.637 6.918 1 86.31 200 ILE A O 1
ATOM 1590 N N . ASP A 1 201 ? 5.012 3.221 6.422 1 83.75 201 ASP A N 1
ATOM 1591 C CA . ASP A 1 201 ? 5.93 2.115 6.164 1 83.75 201 ASP A CA 1
ATOM 1592 C C . ASP A 1 201 ? 6.848 2.43 4.984 1 83.75 201 ASP A C 1
ATOM 1594 O O . ASP A 1 201 ? 8.055 2.197 5.051 1 83.75 201 ASP A O 1
ATOM 1598 N N . LEU A 1 202 ? 6.25 2.93 3.975 1 88.44 202 LEU A N 1
ATOM 1599 C CA . LEU A 1 202 ? 7.047 3.26 2.799 1 88.44 202 LEU A CA 1
ATOM 1600 C C . LEU A 1 202 ? 8.055 4.363 3.117 1 88.44 202 LEU A C 1
ATOM 1602 O O . LEU A 1 202 ? 9.203 4.312 2.666 1 88.44 202 LEU A O 1
ATOM 1606 N N . LEU A 1 203 ? 7.578 5.336 3.869 1 89.81 203 LEU A N 1
ATOM 1607 C CA . LEU A 1 203 ? 8.492 6.395 4.281 1 89.81 203 LEU A CA 1
ATOM 1608 C C . LEU A 1 203 ? 9.625 5.832 5.133 1 89.81 203 LEU A C 1
ATOM 1610 O O . LEU A 1 203 ? 10.789 6.188 4.938 1 89.81 203 LEU A O 1
ATOM 1614 N N . GLY A 1 204 ? 9.289 4.988 6.027 1 84.81 204 GLY A N 1
ATOM 1615 C CA . GLY A 1 204 ? 10.305 4.352 6.852 1 84.81 204 GLY A CA 1
ATOM 1616 C C . GLY A 1 204 ? 11.32 3.568 6.039 1 84.81 204 GLY A C 1
ATOM 1617 O O . GLY A 1 204 ? 12.523 3.658 6.293 1 84.81 204 GLY A O 1
ATOM 1618 N N . LEU A 1 205 ? 10.867 2.822 5.109 1 81.75 205 LEU A N 1
ATOM 1619 C CA . LEU A 1 205 ? 11.75 2.059 4.234 1 81.75 205 LEU A CA 1
ATOM 1620 C C . LEU A 1 205 ? 12.656 2.988 3.43 1 81.75 205 LEU A C 1
ATOM 1622 O O . LEU A 1 205 ? 13.852 2.738 3.301 1 81.75 205 LEU A O 1
ATOM 1626 N N . ALA A 1 206 ? 12.086 4.027 2.961 1 84.94 206 ALA A N 1
ATOM 1627 C CA . ALA A 1 206 ? 12.828 4.988 2.148 1 84.94 206 ALA A CA 1
ATOM 1628 C C . ALA A 1 206 ? 13.922 5.672 2.967 1 84.94 206 ALA A C 1
ATOM 1630 O O . ALA A 1 206 ? 14.984 5.992 2.441 1 84.94 206 ALA A O 1
ATOM 1631 N N . LEU A 1 207 ? 13.586 5.965 4.203 1 83.31 207 LEU A N 1
ATOM 1632 C CA . LEU A 1 207 ? 14.516 6.676 5.07 1 83.31 207 LEU A CA 1
ATOM 1633 C C . LEU A 1 207 ? 15.547 5.723 5.66 1 83.31 207 LEU A C 1
ATOM 1635 O O . LEU A 1 207 ? 16.453 6.145 6.395 1 83.31 207 LEU A O 1
ATOM 1639 N N . GLY A 1 208 ? 15.547 4.586 5.195 1 69.5 208 GLY A N 1
ATOM 1640 C CA . GLY A 1 208 ? 16.578 3.627 5.531 1 69.5 208 GLY A CA 1
ATOM 1641 C C . GLY A 1 208 ? 16.5 3.129 6.961 1 69.5 208 GLY A C 1
ATOM 1642 O O . GLY A 1 208 ? 17.5 2.758 7.562 1 69.5 208 GLY A O 1
ATOM 1643 N N . VAL A 1 209 ? 15.539 3.623 7.629 1 57.88 209 VAL A N 1
ATOM 1644 C CA . VAL A 1 209 ? 15.398 3.203 9.016 1 57.88 209 VAL A CA 1
ATOM 1645 C C . VAL A 1 209 ? 14.992 1.732 9.078 1 57.88 209 VAL A C 1
ATOM 1647 O O . VAL A 1 209 ? 13.844 1.414 9.398 1 57.88 209 VAL A O 1
ATOM 1650 N N . GLY A 1 210 ? 15.539 1.133 8.172 1 50.47 210 GLY A N 1
ATOM 1651 C CA . GLY A 1 210 ? 15.164 -0.269 8.086 1 50.47 210 GLY A CA 1
ATOM 1652 C C . GLY A 1 210 ? 15.094 -0.959 9.43 1 50.47 210 GLY A C 1
ATOM 1653 O O . GLY A 1 210 ? 14.133 -1.676 9.719 1 50.47 210 GLY A O 1
ATOM 1654 N N . ARG A 1 211 ? 16.219 -0.633 10.305 1 43.5 211 ARG A N 1
ATOM 1655 C CA . ARG A 1 211 ? 16.297 -1.333 11.586 1 43.5 211 ARG A CA 1
ATOM 1656 C C . ARG A 1 211 ? 15.242 -0.805 12.555 1 43.5 211 ARG A C 1
ATOM 1658 O O . ARG A 1 211 ? 14.547 -1.586 13.211 1 43.5 211 ARG A O 1
ATOM 1665 N N . ASP A 1 212 ? 15.297 0.514 12.766 1 45.12 212 ASP A N 1
ATOM 1666 C CA . ASP A 1 212 ? 14.484 1.311 13.68 1 45.12 212 ASP A CA 1
ATOM 1667 C C . ASP A 1 212 ? 13.031 1.371 13.203 1 45.12 212 ASP A C 1
ATOM 1669 O O . ASP A 1 212 ? 12.109 1.397 14.016 1 45.12 212 ASP A O 1
ATOM 1673 N N . LEU A 1 213 ? 12.773 1.392 12.125 1 42.72 213 LEU A N 1
ATOM 1674 C CA . LEU A 1 213 ? 11.445 1.47 11.523 1 42.72 213 LEU A CA 1
ATOM 1675 C C . LEU A 1 213 ? 10.66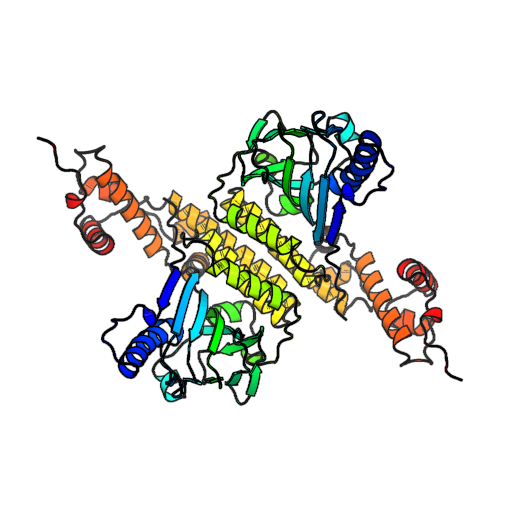4 0.183 11.758 1 42.72 213 LEU A C 1
ATOM 1677 O O . LEU A 1 213 ? 9.453 0.221 11.984 1 42.72 213 LEU A O 1
ATOM 1681 N N . ALA A 1 214 ? 11.484 -0.804 11.828 1 42.19 214 ALA A N 1
ATOM 1682 C CA . ALA A 1 214 ? 10.852 -2.096 12.078 1 42.19 214 ALA A CA 1
ATOM 1683 C C . ALA A 1 214 ? 10.211 -2.139 13.469 1 42.19 214 ALA A C 1
ATOM 1685 O O . ALA A 1 214 ? 9.086 -2.605 13.625 1 42.19 214 ALA A O 1
ATOM 1686 N N . GLU A 1 215 ? 10.992 -1.668 14.414 1 42.97 215 GLU A N 1
ATOM 1687 C CA . GLU A 1 215 ? 10.492 -1.503 15.773 1 42.97 215 GLU A CA 1
ATOM 1688 C C . GLU A 1 215 ? 9.344 -0.497 15.82 1 42.97 215 GLU A C 1
ATOM 1690 O O . GLU A 1 215 ? 8.336 -0.729 16.484 1 42.97 215 GLU A O 1
ATOM 1695 N N . ALA A 1 216 ? 9.477 0.459 15.219 1 45.31 216 ALA A N 1
ATOM 1696 C CA . ALA A 1 216 ? 8.484 1.536 15.203 1 45.31 216 ALA A CA 1
ATOM 1697 C C . ALA A 1 216 ? 7.238 1.126 14.438 1 45.31 216 ALA A C 1
ATOM 1699 O O . ALA A 1 216 ? 6.117 1.436 14.844 1 45.31 216 ALA A O 1
ATOM 1700 N N . SER A 1 217 ? 7.41 0.48 13.414 1 43.47 217 SER A N 1
ATOM 1701 C CA . SER A 1 217 ? 6.293 -0.051 12.641 1 43.47 217 SER A CA 1
ATOM 1702 C C . SER A 1 217 ? 5.516 -1.098 13.43 1 43.47 217 SER A C 1
ATOM 1704 O O . SER A 1 217 ? 4.285 -1.121 13.398 1 43.47 217 SER A O 1
ATOM 1706 N N . LYS A 1 218 ? 6.32 -1.81 14.25 1 44.62 218 LYS A N 1
ATOM 1707 C CA . LYS A 1 218 ? 5.738 -2.771 15.18 1 44.62 218 LYS A CA 1
ATOM 1708 C C . LYS A 1 218 ? 4.855 -2.072 16.219 1 44.62 218 LYS A C 1
ATOM 1710 O O . LYS A 1 218 ? 3.748 -2.529 16.5 1 44.62 218 LYS A O 1
ATOM 1715 N N . LEU A 1 219 ? 5.488 -1.193 16.672 1 45.56 219 LEU A N 1
ATOM 1716 C CA . LEU A 1 219 ? 4.789 -0.405 17.672 1 45.56 219 LEU A CA 1
ATOM 1717 C C . LEU A 1 219 ? 3.582 0.302 17.062 1 45.56 219 LEU A C 1
ATOM 1719 O O . LEU A 1 219 ? 2.523 0.383 17.703 1 45.56 219 LEU A O 1
ATOM 1723 N N . ARG A 1 220 ? 3.756 0.635 15.852 1 48.31 220 ARG A N 1
ATOM 1724 C CA . ARG A 1 220 ? 2.633 1.288 15.188 1 48.31 220 ARG A CA 1
ATOM 1725 C C . ARG A 1 220 ? 1.549 0.279 14.828 1 48.31 220 ARG A C 1
ATOM 1727 O O . ARG A 1 220 ? 0.358 0.559 14.977 1 48.31 220 ARG A O 1
ATOM 1734 N N . GLY A 1 221 ? 2 -0.744 14.297 1 46.09 221 GLY A N 1
ATOM 1735 C CA . GLY A 1 221 ? 1.046 -1.808 14.023 1 46.09 221 GLY A CA 1
ATOM 1736 C C . GLY A 1 221 ? 0.306 -2.275 15.266 1 46.09 221 GLY A C 1
ATOM 1737 O O . GLY A 1 221 ? -0.917 -2.432 15.242 1 46.09 221 GLY A O 1
ATOM 1738 N N . LEU A 1 222 ? 1.119 -2.533 16.344 1 46.59 222 LEU A N 1
ATOM 1739 C CA . LEU A 1 222 ? 0.514 -2.873 17.625 1 46.59 222 LEU A CA 1
ATOM 1740 C C . LEU A 1 222 ? -0.429 -1.768 18.094 1 46.59 222 LEU A C 1
ATOM 1742 O O . LEU A 1 222 ? -1.521 -2.047 18.594 1 46.59 222 LEU A O 1
ATOM 1746 N N . ARG A 1 223 ? 0.037 -0.649 17.891 1 53.06 223 ARG A N 1
ATOM 1747 C CA . ARG A 1 223 ? -0.783 0.488 18.297 1 53.06 223 ARG A CA 1
ATOM 1748 C C . ARG A 1 223 ? -2.033 0.599 17.438 1 53.06 223 ARG A C 1
ATOM 1750 O O . ARG A 1 223 ? -3.117 0.905 17.938 1 53.06 223 ARG A O 1
ATOM 1757 N N . ALA A 1 224 ? -1.821 0.341 16.219 1 50.47 224 ALA A N 1
ATOM 1758 C CA . ALA A 1 224 ? -2.971 0.39 15.328 1 50.47 224 ALA A CA 1
ATOM 1759 C C . ALA A 1 224 ? -3.965 -0.723 15.648 1 50.47 224 ALA A C 1
ATOM 1761 O O . ALA A 1 224 ? -5.176 -0.495 15.664 1 50.47 224 ALA A O 1
ATOM 1762 N N . VAL A 1 225 ? -3.465 -1.861 15.945 1 49.12 225 VAL A N 1
ATOM 1763 C CA . VAL A 1 225 ? -4.309 -2.98 16.344 1 49.12 225 VAL A CA 1
ATOM 1764 C C . VAL A 1 225 ? -5.016 -2.643 17.656 1 49.12 225 VAL A C 1
ATOM 1766 O O . VAL A 1 225 ? -6.215 -2.896 17.812 1 49.12 225 VAL A O 1
ATOM 1769 N N . ARG A 1 226 ? -4.168 -2.236 18.531 1 56.06 226 ARG A N 1
ATOM 1770 C CA . ARG A 1 226 ? -4.742 -1.834 19.812 1 56.06 226 ARG A CA 1
ATOM 1771 C C . ARG A 1 226 ? -5.801 -0.752 19.625 1 56.06 226 ARG A C 1
ATOM 1773 O O . ARG A 1 226 ? -6.84 -0.771 20.281 1 56.06 226 ARG A O 1
ATOM 1780 N N . PHE A 1 227 ? -5.461 0.064 18.656 1 60.72 227 PHE A N 1
ATOM 1781 C CA . PHE A 1 227 ? -6.438 1.106 18.359 1 60.72 227 PHE A CA 1
ATOM 1782 C C . PHE A 1 227 ? -7.727 0.503 17.812 1 60.72 227 PHE A C 1
ATOM 1784 O O . PHE A 1 227 ? -8.82 0.823 18.281 1 60.72 227 PHE A O 1
ATOM 1791 N N . MET A 1 228 ? -7.59 -0.412 16.984 1 56.94 228 MET A N 1
ATOM 1792 C CA . MET A 1 228 ? -8.781 -1.03 16.391 1 56.94 228 MET A CA 1
ATOM 1793 C C . MET A 1 228 ? -9.547 -1.825 17.453 1 56.94 228 MET A C 1
ATOM 1795 O O . MET A 1 228 ? -10.781 -1.792 17.484 1 56.94 228 MET A O 1
ATOM 1799 N N . THR A 1 229 ? -8.789 -2.559 18.172 1 62.34 229 THR A N 1
ATOM 1800 C CA . THR A 1 229 ? -9.422 -3.307 19.266 1 62.34 229 THR A CA 1
ATOM 1801 C C . THR A 1 229 ? -10.148 -2.363 20.219 1 62.34 229 THR A C 1
ATOM 1803 O O . 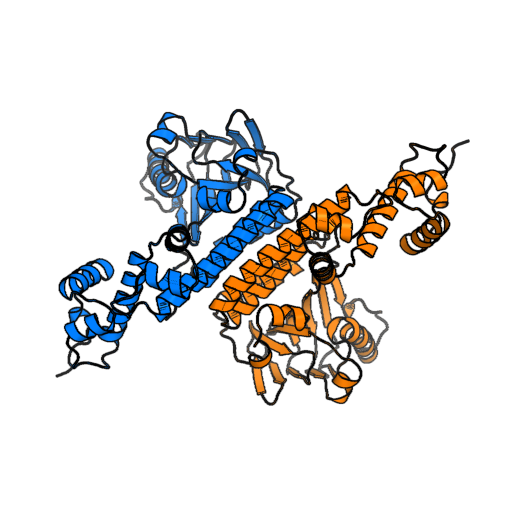THR A 1 229 ? -11.281 -2.631 20.609 1 62.34 229 THR A O 1
ATOM 1806 N N . ILE A 1 230 ? -9.492 -1.336 20.438 1 72.38 230 ILE A N 1
ATOM 1807 C CA . ILE A 1 230 ? -10.062 -0.338 21.344 1 72.38 230 ILE A CA 1
ATOM 1808 C C . ILE A 1 230 ? -11.328 0.253 20.719 1 72.38 230 ILE A C 1
ATOM 1810 O O . ILE A 1 230 ? -12.375 0.318 21.375 1 72.38 230 ILE A O 1
ATOM 1814 N N . VAL A 1 231 ? -11.203 0.499 19.469 1 68.62 231 VAL A N 1
ATOM 1815 C CA . VAL A 1 231 ? -12.336 1.11 18.781 1 68.62 231 VAL A CA 1
ATOM 1816 C C . VAL A 1 231 ? -13.477 0.104 18.672 1 68.62 231 VAL A C 1
ATOM 1818 O O . VAL A 1 231 ? -14.641 0.45 18.891 1 68.62 231 VAL A O 1
ATOM 1821 N N . ALA A 1 232 ? -13.141 -1.042 18.344 1 67.88 232 ALA A N 1
ATOM 1822 C CA . ALA A 1 232 ? -14.156 -2.088 18.281 1 67.88 232 ALA A CA 1
ATOM 1823 C C . ALA A 1 232 ? -14.828 -2.285 19.641 1 67.88 232 ALA A C 1
ATOM 1825 O O . ALA A 1 232 ? -16.047 -2.422 19.703 1 67.88 232 ALA A O 1
ATOM 1826 N N . GLU A 1 233 ? -13.992 -2.35 20.609 1 74.94 233 GLU A N 1
ATOM 1827 C CA . GLU A 1 233 ? -14.547 -2.541 21.953 1 74.94 233 GLU A CA 1
ATOM 1828 C C . GLU A 1 233 ? -15.406 -1.35 22.359 1 74.94 233 GLU A C 1
ATOM 1830 O O . GLU A 1 233 ? -16.422 -1.516 23.047 1 74.94 233 GLU A O 1
ATOM 1835 N N . ILE A 1 234 ? -15.008 -0.233 21.922 1 78.31 234 ILE A N 1
ATOM 1836 C CA . ILE A 1 234 ? -15.828 0.948 22.172 1 78.31 234 ILE A CA 1
ATOM 1837 C C . ILE A 1 234 ? -17.172 0.805 21.453 1 78.31 234 ILE A C 1
ATOM 1839 O O . ILE A 1 234 ? -18.219 1.047 22.047 1 78.31 234 ILE A O 1
ATOM 1843 N N . GLY A 1 235 ? -17.062 0.389 20.25 1 77.69 235 GLY A N 1
ATOM 1844 C CA . GLY A 1 235 ? -18.266 0.177 19.469 1 77.69 235 GLY A CA 1
ATOM 1845 C C . GLY A 1 235 ? -19.203 -0.854 20.078 1 77.69 235 GLY A C 1
ATOM 1846 O O . GLY A 1 235 ? -20.422 -0.7 20.031 1 77.69 235 GLY A O 1
ATOM 1847 N N . ALA A 1 236 ? -18.625 -1.77 20.641 1 76.75 236 ALA A N 1
ATOM 1848 C CA . ALA A 1 236 ? -19.406 -2.852 21.234 1 76.75 236 ALA A CA 1
ATOM 1849 C C . ALA A 1 236 ? -20 -2.43 22.578 1 76.75 236 ALA A C 1
ATOM 1851 O O . ALA A 1 236 ? -21.031 -2.967 23 1 76.75 236 ALA A O 1
ATOM 1852 N N . GLY A 1 237 ? -19.328 -1.484 23.219 1 80.38 237 GLY A N 1
ATOM 1853 C CA . GLY A 1 237 ? -19.734 -1.244 24.594 1 80.38 237 GLY A CA 1
ATOM 1854 C C . GLY A 1 237 ? -20.188 0.18 24.844 1 80.38 237 GLY A C 1
ATOM 1855 O O . GLY A 1 237 ? -20.609 0.518 25.953 1 80.38 237 GLY A O 1
ATOM 1856 N N . PHE A 1 238 ? -20.188 0.985 23.828 1 85 238 PHE A N 1
ATOM 1857 C CA . PHE A 1 238 ? -20.359 2.418 24.031 1 85 238 PHE A CA 1
ATOM 1858 C C . PHE A 1 238 ? -21.719 2.707 24.656 1 85 238 PHE A C 1
ATOM 1860 O O . PHE A 1 238 ? -21.906 3.734 25.312 1 85 238 PHE A O 1
ATOM 1867 N N . ALA A 1 239 ? -22.641 1.866 24.453 1 86.94 239 ALA A N 1
ATOM 1868 C CA . ALA A 1 239 ? -24 2.162 24.875 1 86.94 239 ALA A CA 1
ATOM 1869 C C . ALA A 1 239 ? -24.203 1.847 26.359 1 86.94 239 ALA A C 1
ATOM 1871 O O . ALA A 1 239 ? -25.25 2.154 26.922 1 86.94 239 ALA A O 1
ATOM 1872 N N . ASP A 1 240 ? -23.266 1.23 26.953 1 85.62 240 ASP A N 1
ATOM 1873 C CA . ASP A 1 240 ? -23.266 1.011 28.391 1 85.62 240 ASP A CA 1
ATOM 1874 C C . ASP A 1 240 ? -22.953 2.299 29.141 1 85.62 240 ASP A C 1
ATOM 1876 O O . ASP A 1 240 ? -21.891 2.889 28.953 1 85.62 240 ASP A O 1
ATOM 1880 N N . PRO A 1 241 ? -23.953 2.709 29.938 1 85.44 241 PRO A N 1
ATOM 1881 C CA . PRO A 1 241 ? -23.719 3.953 30.672 1 85.44 241 PRO A CA 1
ATOM 1882 C C . PRO A 1 241 ? -22.469 3.896 31.547 1 85.44 241 PRO A C 1
ATOM 1884 O O . PRO A 1 241 ? -21.875 4.934 31.844 1 85.44 241 PRO A O 1
ATOM 1887 N N . GLY A 1 242 ? -21.984 2.771 31.875 1 86.38 242 GLY A N 1
ATOM 1888 C CA . GLY A 1 242 ? -20.812 2.605 32.688 1 86.38 242 GLY A CA 1
ATOM 1889 C C . GLY A 1 242 ? -19.531 2.441 31.891 1 86.38 242 GLY A C 1
ATOM 1890 O O . GLY A 1 242 ? -18.469 2.205 32.469 1 86.38 242 GLY A O 1
ATOM 1891 N N . PHE A 1 243 ? -19.688 2.604 30.594 1 86.12 243 PHE A N 1
ATOM 1892 C CA . PHE A 1 243 ? -18.516 2.457 29.734 1 86.12 243 PHE A CA 1
ATOM 1893 C C . PHE A 1 243 ? -17.469 3.504 30.078 1 86.12 243 PHE A C 1
ATOM 1895 O O . PHE A 1 243 ? -17.766 4.695 30.156 1 86.12 243 PHE A O 1
ATOM 1902 N N . SER A 1 244 ? -16.219 3.064 30.375 1 85.31 244 SER A N 1
ATOM 1903 C CA . SER A 1 244 ? -15.133 3.971 30.734 1 85.31 244 SER A CA 1
ATOM 1904 C C . SER A 1 244 ? -13.789 3.451 30.219 1 85.31 244 SER A C 1
ATOM 1906 O O . SER A 1 244 ? -13.672 2.281 29.859 1 85.31 244 SER A O 1
ATOM 1908 N N . ALA A 1 245 ? -12.93 4.387 30.219 1 81.12 245 ALA A N 1
ATOM 1909 C CA . ALA A 1 245 ? -11.57 4.012 29.828 1 81.12 245 ALA A CA 1
ATOM 1910 C C . ALA A 1 245 ? -11.016 2.934 30.75 1 81.12 245 ALA A C 1
ATOM 1912 O O . ALA A 1 245 ? -10.336 2.01 30.297 1 81.12 245 ALA A O 1
ATOM 1913 N N . ALA A 1 246 ? -11.352 3.119 32 1 82.25 246 ALA A N 1
ATOM 1914 C CA . ALA A 1 246 ? -10.859 2.17 33 1 82.25 246 ALA A CA 1
ATOM 1915 C C . ALA A 1 246 ? -11.414 0.771 32.75 1 82.25 246 ALA A C 1
ATOM 1917 O O . ALA A 1 246 ? -10.68 -0.217 32.812 1 82.25 246 ALA A O 1
ATOM 1918 N N . ARG A 1 247 ? -12.68 0.681 32.5 1 84.62 247 ARG A N 1
ATOM 1919 C CA . ARG A 1 247 ? -13.305 -0.608 32.219 1 84.62 247 ARG A CA 1
ATOM 1920 C C . ARG A 1 247 ? -12.75 -1.215 30.938 1 84.62 247 ARG A C 1
ATOM 1922 O O . ARG A 1 247 ? -12.508 -2.422 30.875 1 84.62 247 ARG A O 1
ATOM 1929 N N . LEU A 1 248 ? -12.641 -0.359 29.953 1 84.44 248 LEU A N 1
ATOM 1930 C CA . LEU A 1 248 ? -12.086 -0.797 28.688 1 84.44 248 LEU A CA 1
ATOM 1931 C C . LEU A 1 248 ? -10.664 -1.307 28.859 1 84.44 248 LEU A C 1
ATOM 1933 O O . LEU A 1 248 ? -10.297 -2.348 28.312 1 84.44 248 LEU A O 1
ATOM 1937 N N . ALA A 1 249 ? -9.898 -0.607 29.578 1 80.94 249 ALA A N 1
ATOM 1938 C CA . ALA A 1 249 ? -8.508 -0.975 29.859 1 80.94 249 ALA A CA 1
ATOM 1939 C C . ALA A 1 249 ? -8.438 -2.328 30.562 1 80.94 249 ALA A C 1
ATOM 1941 O O . ALA A 1 249 ? -7.633 -3.188 30.188 1 80.94 249 ALA A O 1
ATOM 1942 N N . ALA A 1 250 ? -9.273 -2.49 31.562 1 79.69 250 ALA A N 1
ATOM 1943 C CA . ALA A 1 250 ? -9.328 -3.748 32.312 1 79.69 250 ALA A CA 1
ATOM 1944 C C . ALA A 1 250 ? -9.703 -4.91 31.391 1 79.69 250 ALA A C 1
ATOM 1946 O O . ALA A 1 250 ? -9.094 -5.977 31.453 1 79.69 250 ALA A O 1
ATOM 1947 N N . LYS A 1 251 ? -10.617 -4.613 30.609 1 78.88 251 LYS A N 1
ATOM 1948 C CA . LYS A 1 251 ? -11.109 -5.641 29.703 1 78.88 251 LYS A CA 1
ATOM 1949 C C . LYS A 1 251 ? -10.023 -6.062 28.719 1 78.88 251 LYS A C 1
ATOM 1951 O O . LYS A 1 251 ? -9.922 -7.238 28.359 1 78.88 251 LYS A O 1
ATOM 1956 N N . LEU A 1 252 ? -9.281 -5.086 28.312 1 73.31 252 LEU A N 1
ATOM 1957 C CA . LEU A 1 252 ? -8.297 -5.336 27.25 1 73.31 252 LEU A CA 1
ATOM 1958 C C . LEU A 1 252 ? -6.918 -5.594 27.844 1 73.31 252 LEU A C 1
ATOM 1960 O O . LEU A 1 252 ? -5.953 -5.805 27.109 1 73.31 252 LEU A O 1
ATOM 1964 N N . ASN A 1 253 ? -6.836 -5.543 29.156 1 74.38 253 ASN A N 1
ATOM 1965 C CA . ASN A 1 253 ? -5.566 -5.691 29.875 1 74.38 253 ASN A CA 1
ATOM 1966 C C . ASN A 1 253 ? -4.535 -4.676 29.391 1 74.38 253 ASN A C 1
ATOM 1968 O O . ASN A 1 253 ? -3.402 -5.039 29.078 1 74.38 253 ASN A O 1
ATOM 1972 N N . LEU A 1 254 ? -5.027 -3.518 29.219 1 75.12 254 LEU A N 1
ATOM 1973 C CA . LEU A 1 254 ? -4.207 -2.361 28.875 1 75.12 254 LEU A CA 1
ATOM 1974 C C . LEU A 1 254 ? -4.336 -1.269 29.922 1 75.12 254 LEU A C 1
ATOM 1976 O O . LEU A 1 254 ? -5.273 -1.276 30.719 1 75.12 254 LEU A O 1
ATOM 1980 N N . SER A 1 255 ? -3.34 -0.374 29.906 1 73.44 255 SER A N 1
ATOM 1981 C CA . SER A 1 255 ? -3.484 0.787 30.781 1 73.44 255 SER A CA 1
ATOM 1982 C C . SER A 1 255 ? -4.43 1.82 30.172 1 73.44 255 SER A C 1
ATOM 1984 O O . SER A 1 255 ? -4.539 1.925 28.953 1 73.44 255 SER A O 1
ATOM 1986 N N . SER A 1 256 ? -5.152 2.465 31.062 1 75.88 256 SER A N 1
ATOM 1987 C CA . SER A 1 256 ? -6.008 3.555 30.594 1 75.88 256 SER A CA 1
ATOM 1988 C C . SER A 1 256 ? -5.203 4.598 29.828 1 75.88 256 SER A C 1
ATOM 1990 O O . SER A 1 256 ? -5.691 5.16 28.844 1 75.88 256 SER A O 1
ATOM 1992 N N . ARG A 1 257 ? -4.02 4.715 30.203 1 71.25 257 ARG A N 1
ATOM 1993 C CA . ARG A 1 257 ? -3.166 5.688 29.531 1 71.25 257 ARG A CA 1
ATOM 1994 C C . ARG A 1 257 ? -2.836 5.242 28.125 1 71.25 257 ARG A C 1
ATOM 1996 O O . ARG A 1 257 ? -2.844 6.051 27.188 1 71.25 257 ARG A O 1
ATOM 2003 N N . TYR A 1 258 ? -2.604 4.137 28.031 1 71.94 258 TYR A N 1
ATOM 2004 C CA . TYR A 1 258 ? -2.287 3.588 26.719 1 71.94 258 TYR A CA 1
ATOM 2005 C C . TYR A 1 258 ? -3.471 3.729 25.766 1 71.94 258 TYR A C 1
ATOM 2007 O O . TYR A 1 258 ? -3.305 4.121 24.609 1 71.94 258 TYR A O 1
ATOM 2015 N N . ILE A 1 259 ? -4.652 3.41 26.312 1 74.56 259 ILE A N 1
ATOM 2016 C CA . ILE A 1 259 ? -5.867 3.531 25.516 1 74.56 259 ILE A CA 1
ATOM 2017 C C . ILE A 1 259 ? -6.066 4.984 25.078 1 74.56 259 ILE A C 1
ATOM 2019 O O . ILE A 1 259 ? -6.355 5.262 23.922 1 74.56 259 ILE A O 1
ATOM 2023 N N . GLN A 1 260 ? -5.801 5.785 25.969 1 72.69 260 GLN A N 1
ATOM 2024 C CA . GLN A 1 260 ? -5.945 7.207 25.672 1 72.69 260 GLN A CA 1
ATOM 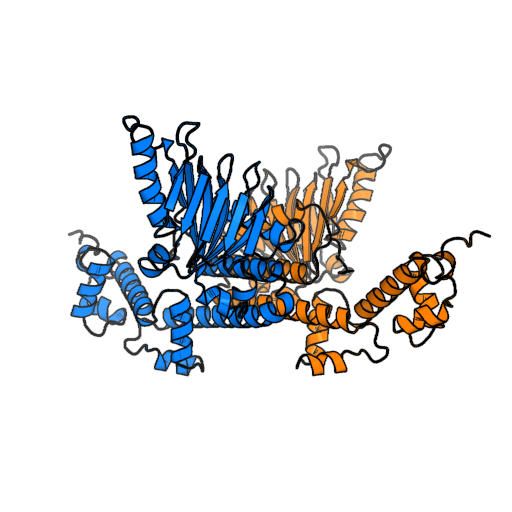2025 C C . GLN A 1 260 ? -4.93 7.66 24.625 1 72.69 260 GLN A C 1
ATOM 2027 O O . GLN A 1 260 ? -5.27 8.406 23.703 1 72.69 260 GLN A O 1
ATOM 2032 N N . ASP A 1 261 ? -3.801 7.168 24.781 1 68.19 261 ASP A N 1
ATOM 2033 C CA . ASP A 1 261 ? -2.734 7.543 23.859 1 68.19 261 ASP A CA 1
ATOM 2034 C C . ASP A 1 261 ? -3.049 7.07 22.438 1 68.19 261 ASP A C 1
ATOM 2036 O O . ASP A 1 261 ? -2.881 7.824 21.469 1 68.19 261 ASP A O 1
ATOM 2040 N N . ILE A 1 262 ? -3.561 5.965 22.422 1 67.06 262 ILE A N 1
ATOM 2041 C CA . ILE A 1 262 ? -3.873 5.375 21.125 1 67.06 262 ILE A CA 1
ATOM 2042 C C . ILE A 1 262 ? -5.02 6.145 20.469 1 67.06 262 ILE A C 1
ATOM 2044 O O . ILE A 1 262 ? -4.977 6.434 19.266 1 67.06 262 ILE A O 1
ATOM 2048 N N . LEU A 1 263 ? -6.051 6.457 21.266 1 68.69 263 LEU A N 1
ATOM 2049 C CA . LEU A 1 263 ? -7.211 7.172 20.75 1 68.69 263 LEU A CA 1
ATOM 2050 C C . LEU A 1 263 ? -6.844 8.609 20.375 1 68.69 263 LEU A C 1
ATOM 2052 O O . LEU A 1 263 ? -7.32 9.133 19.375 1 68.69 263 LEU A O 1
ATOM 2056 N N . HIS A 1 264 ? -5.957 9.031 21.094 1 63.69 264 HIS A N 1
ATOM 2057 C CA . HIS A 1 264 ? -5.504 10.398 20.828 1 63.69 264 HIS A CA 1
ATOM 2058 C C . HIS A 1 264 ? -4.754 10.477 19.5 1 63.69 264 HIS A C 1
ATOM 2060 O O . HIS A 1 264 ? -4.91 11.445 18.75 1 63.69 264 HIS A O 1
ATOM 2066 N N . GLU A 1 265 ? -4.113 9.531 19.266 1 57.28 265 GLU A N 1
ATOM 2067 C CA . GLU A 1 265 ? -3.348 9.477 18.031 1 57.28 265 GLU A CA 1
ATOM 2068 C C . GLU A 1 265 ? -4.27 9.469 16.812 1 57.28 265 GLU A C 1
ATOM 2070 O O . GLU A 1 265 ? -3.881 9.914 15.727 1 57.28 265 GLU A O 1
ATOM 2075 N N . SER A 1 266 ? -5.449 9.07 17.062 1 50.78 266 SER A N 1
ATOM 2076 C CA . SER A 1 266 ? -6.426 9.039 15.984 1 50.78 266 SER A CA 1
ATOM 2077 C C . SER A 1 266 ? -7.23 10.336 15.938 1 50.78 266 SER A C 1
ATOM 2079 O O . SER A 1 266 ? -8.109 10.5 15.086 1 50.78 266 SER A O 1
ATOM 2081 N N . GLY A 1 267 ? -6.859 11.156 16.781 1 52.5 267 GLY A N 1
ATOM 2082 C CA . GLY A 1 267 ? -7.445 12.484 16.797 1 52.5 267 GLY A CA 1
ATOM 2083 C C . GLY A 1 267 ? -8.734 12.562 17.594 1 52.5 267 GLY A C 1
ATOM 2084 O O . GLY A 1 267 ? -9.461 13.555 17.516 1 52.5 267 GLY A O 1
ATOM 2085 N N . VAL A 1 268 ? -9.094 11.484 18.188 1 57.69 268 VAL A N 1
ATOM 2086 C CA . VAL A 1 268 ? -10.336 11.539 18.953 1 57.69 268 VAL A CA 1
ATOM 2087 C C . VAL A 1 268 ? -10.094 10.969 20.359 1 57.69 268 VAL A C 1
ATOM 2089 O O . VAL A 1 268 ? -9.281 10.062 20.531 1 57.69 268 VAL A O 1
ATOM 2092 N N . THR A 1 269 ? -10.586 11.609 21.328 1 74.19 269 THR A N 1
ATOM 2093 C CA . THR A 1 269 ? -10.547 11.062 22.688 1 74.19 269 THR A CA 1
ATOM 2094 C C . THR A 1 269 ? -11.586 9.961 22.844 1 74.19 269 THR A C 1
ATOM 2096 O O . THR A 1 269 ? -12.508 9.844 22.031 1 74.19 269 THR A O 1
ATOM 2099 N N . LEU A 1 270 ? -11.367 9.109 23.828 1 79.06 270 LEU A N 1
ATOM 2100 C CA . LEU A 1 270 ? -12.328 8.055 24.141 1 79.06 270 LEU A CA 1
ATOM 2101 C C . LEU A 1 270 ? -13.719 8.641 24.359 1 79.06 270 LEU A C 1
ATOM 2103 O O . LEU A 1 270 ? -14.703 8.125 23.812 1 79.06 270 LEU A O 1
ATOM 2107 N N . THR A 1 271 ? -13.711 9.734 25.062 1 80.25 271 THR A N 1
ATOM 2108 C CA . THR A 1 271 ? -14.977 10.375 25.391 1 80.25 271 THR A CA 1
ATOM 2109 C C . THR A 1 271 ? -15.68 10.859 24.125 1 80.25 271 THR A C 1
ATOM 2111 O O . THR A 1 271 ? -16.891 10.648 23.953 1 80.25 271 THR A O 1
ATOM 2114 N N . GLU A 1 272 ? -14.922 11.406 23.312 1 78.12 272 GLU A N 1
ATOM 2115 C CA . GLU A 1 272 ? -15.492 11.922 22.062 1 78.12 272 GLU A CA 1
ATOM 2116 C C . GLU A 1 272 ? -15.992 10.789 21.188 1 78.12 272 GLU A C 1
ATOM 2118 O O . GLU A 1 272 ? -17.047 10.898 20.562 1 78.12 272 GLU A O 1
ATOM 2123 N N . ARG A 1 273 ? -15.258 9.828 21.188 1 77.94 273 ARG A N 1
ATOM 2124 C CA . ARG A 1 273 ? -15.633 8.695 20.359 1 77.94 273 ARG A CA 1
ATOM 2125 C C . ARG A 1 273 ? -16.906 8.023 20.891 1 77.94 273 ARG A C 1
ATOM 2127 O O . ARG A 1 273 ? -17.797 7.672 20.109 1 77.94 273 ARG A O 1
ATOM 2134 N N . VAL A 1 274 ? -16.953 7.828 22.125 1 85.38 274 VAL A N 1
ATOM 2135 C CA . VAL A 1 274 ? -18.125 7.242 22.75 1 85.38 274 VAL A CA 1
ATOM 2136 C C . VAL A 1 274 ? -19.344 8.133 22.5 1 85.38 274 VAL A C 1
ATOM 2138 O O . VAL A 1 274 ? -20.406 7.645 22.109 1 85.38 274 VAL A O 1
ATOM 2141 N N . LEU A 1 275 ? -19.109 9.367 22.672 1 85.88 275 LEU A N 1
ATOM 2142 C CA . LEU A 1 275 ? -20.203 10.32 22.453 1 85.88 275 LEU A CA 1
ATOM 2143 C C . LEU A 1 275 ? -20.703 10.258 21.016 1 85.88 275 LEU A C 1
ATOM 2145 O O . LEU A 1 275 ? -21.906 10.219 20.781 1 85.88 275 LEU A O 1
ATOM 2149 N N . GLU A 1 276 ? -19.75 10.234 20.188 1 80.56 276 GLU A N 1
ATOM 2150 C CA . GLU A 1 276 ? -20.109 10.188 18.766 1 80.56 276 GLU A CA 1
ATOM 2151 C C . GLU A 1 276 ? -20.922 8.93 18.453 1 80.56 276 GLU A C 1
ATOM 2153 O O . GLU A 1 276 ? -21.938 9 17.75 1 80.56 276 GLU A O 1
ATOM 2158 N N . LEU A 1 277 ? -20.484 7.891 18.922 1 83.81 277 LEU A N 1
ATOM 2159 C CA . LEU A 1 277 ? -21.172 6.629 18.656 1 83.81 277 LEU A CA 1
ATOM 2160 C C . LEU A 1 277 ? -22.562 6.641 19.281 1 83.81 277 LEU A C 1
ATOM 2162 O O . LEU A 1 277 ? -23.531 6.176 18.672 1 83.81 277 LEU A O 1
ATOM 2166 N N . ARG A 1 278 ? -22.641 7.168 20.453 1 88 278 ARG A N 1
ATOM 2167 C CA . ARG A 1 278 ? -23.922 7.266 21.141 1 88 278 ARG A CA 1
ATOM 2168 C C . ARG A 1 278 ? -24.875 8.172 20.359 1 88 278 ARG A C 1
ATOM 2170 O O . ARG A 1 278 ? -26.047 7.836 20.188 1 88 278 ARG A O 1
ATOM 2177 N N . LEU A 1 279 ? -24.359 9.195 19.891 1 85.06 279 LEU A N 1
ATOM 2178 C CA . LEU A 1 279 ? -25.188 10.141 19.141 1 85.06 279 LEU A CA 1
ATOM 2179 C C . LEU A 1 279 ? -25.625 9.531 17.812 1 85.06 279 LEU A C 1
ATOM 2181 O O . LEU A 1 279 ? -26.781 9.719 17.406 1 85.06 279 LEU A O 1
ATOM 2185 N N . GLN A 1 280 ? -24.719 8.883 17.25 1 79.44 280 GLN A N 1
ATOM 2186 C CA . GLN A 1 280 ? -25.047 8.234 15.977 1 79.44 280 GLN A CA 1
ATOM 2187 C C . GLN A 1 280 ? -26.125 7.164 16.172 1 79.44 280 GLN A C 1
ATOM 2189 O O . GLN A 1 280 ? -27.031 7.039 15.352 1 79.44 280 GLN A O 1
ATOM 2194 N N . LYS A 1 281 ? -25.953 6.441 17.188 1 82.25 281 LYS A N 1
ATOM 2195 C CA . LYS A 1 281 ? -26.969 5.445 17.5 1 82.25 281 LYS A CA 1
ATOM 2196 C C . LYS A 1 281 ? -28.328 6.105 17.75 1 82.25 281 LYS A C 1
ATOM 2198 O O . LYS A 1 281 ? -29.359 5.645 17.234 1 82.25 281 LYS A O 1
ATOM 2203 N N . ALA A 1 282 ? -28.312 7.125 18.469 1 85.44 282 ALA A N 1
ATOM 2204 C CA . ALA A 1 282 ? -29.531 7.863 18.734 1 85.44 282 ALA A CA 1
ATOM 2205 C C . ALA A 1 282 ? -30.172 8.375 17.453 1 85.44 282 ALA A C 1
ATOM 2207 O O . ALA A 1 282 ? -31.375 8.25 17.25 1 85.44 282 ALA A O 1
ATOM 2208 N N . ARG A 1 283 ? -29.312 8.828 16.672 1 80 283 ARG A N 1
ATOM 2209 C CA . ARG A 1 283 ? -29.797 9.359 15.414 1 80 283 ARG A CA 1
ATOM 2210 C C . ARG A 1 283 ? -30.469 8.266 14.586 1 80 283 ARG A C 1
ATOM 2212 O O . ARG A 1 283 ? -31.547 8.484 14.016 1 80 283 ARG A O 1
ATOM 2219 N N . ARG A 1 284 ? -29.891 7.195 14.578 1 78.5 284 ARG A N 1
ATOM 2220 C CA . ARG A 1 284 ? -30.438 6.066 13.828 1 78.5 284 ARG A CA 1
ATOM 2221 C C . ARG A 1 284 ? -31.766 5.621 14.414 1 78.5 284 ARG A C 1
ATOM 2223 O O . ARG A 1 284 ? -32.719 5.336 13.672 1 78.5 284 ARG A O 1
ATOM 2230 N N . LEU A 1 285 ? -31.781 5.629 15.711 1 79.38 285 LEU A N 1
ATOM 2231 C CA . LEU A 1 285 ? -33 5.211 16.391 1 79.38 285 LEU A CA 1
ATOM 2232 C C . LEU A 1 285 ? -34.125 6.227 16.172 1 79.38 285 LEU A C 1
ATOM 2234 O O . LEU A 1 285 ? -35.281 5.848 15.953 1 79.38 285 LEU A O 1
ATOM 2238 N N . LEU A 1 286 ? -33.75 7.367 16.156 1 81 286 LEU A N 1
ATOM 2239 C CA . LEU A 1 286 ? -34.719 8.43 15.969 1 81 286 LEU A CA 1
ATOM 2240 C C . LEU A 1 286 ? -35.25 8.445 14.531 1 81 286 LEU A C 1
ATOM 2242 O O . LEU A 1 286 ? -36.438 8.633 14.305 1 81 286 LEU A O 1
ATOM 2246 N N . ALA A 1 287 ? -34.281 8.109 13.672 1 73.69 287 ALA A N 1
ATOM 2247 C CA . ALA A 1 287 ? -34.625 8.195 12.258 1 73.69 287 ALA A CA 1
ATOM 2248 C C . ALA A 1 287 ? -35.406 6.957 11.797 1 73.69 287 ALA A C 1
ATOM 2250 O O . ALA A 1 287 ? -36.125 6.996 10.797 1 73.69 287 ALA A O 1
ATOM 2251 N N . SER A 1 288 ? -35.094 5.855 12.336 1 68.56 288 SER A N 1
ATOM 2252 C CA . SER A 1 288 ? -35.656 4.59 11.898 1 68.56 288 SER A CA 1
ATOM 2253 C C . SER A 1 288 ? -37.188 4.566 12.109 1 68.56 288 SER A C 1
ATOM 2255 O O . SER A 1 288 ? -37.875 3.799 11.453 1 68.56 288 SER A O 1
ATOM 2257 N N . GLY A 1 289 ? -37.812 5.406 12.648 1 59.88 289 GLY A N 1
ATOM 2258 C CA . GLY A 1 289 ? -39.25 5.402 12.875 1 59.88 289 GLY A CA 1
ATOM 2259 C C . GLY A 1 289 ? -39.719 4.188 13.648 1 59.88 289 GLY A C 1
ATOM 2260 O O . GLY A 1 289 ? -40.938 4.016 13.859 1 59.88 289 GLY A O 1
ATOM 2261 N N . LEU A 1 290 ? -39 3.184 13.758 1 53.34 290 LEU A N 1
ATOM 2262 C CA . LEU A 1 290 ? -39.406 1.896 14.289 1 53.34 290 LEU A CA 1
ATOM 2263 C C . LEU A 1 290 ? -39.906 2.039 15.727 1 53.34 290 LEU A C 1
ATOM 2265 O O . LEU A 1 290 ? -40.625 1.174 16.234 1 53.34 290 LEU A O 1
ATOM 2269 N N . SER A 1 291 ? -39.438 3.092 16.359 1 53.19 291 SER A N 1
ATOM 2270 C CA . SER A 1 291 ? -40 3.193 17.703 1 53.19 291 SER A CA 1
ATOM 2271 C C . SER A 1 291 ? -40.625 4.559 17.938 1 53.19 291 SER A C 1
ATOM 2273 O O . SER A 1 291 ? -40.062 5.414 18.609 1 53.19 291 SER A O 1
ATOM 2275 N N . PRO A 1 292 ? -41.656 4.77 17.219 1 57.28 292 PRO A N 1
ATOM 2276 C CA . PRO A 1 292 ? -42.375 6.047 17.375 1 57.28 292 PRO A CA 1
ATOM 2277 C C . PRO A 1 292 ? -42.688 6.367 18.844 1 57.28 292 PRO A C 1
ATOM 2279 O O . PRO A 1 292 ? -42.75 7.539 19.219 1 57.28 292 PRO A O 1
ATOM 2282 N N . ALA A 1 293 ? -42.906 5.293 19.625 1 63.34 293 ALA A N 1
ATOM 2283 C CA . ALA A 1 293 ? -43.406 5.453 21 1 63.34 293 ALA A CA 1
ATOM 2284 C C . ALA A 1 293 ? -42.25 5.676 21.969 1 63.34 293 ALA A C 1
ATOM 2286 O O . ALA A 1 293 ? -42.469 6.039 23.125 1 63.34 293 ALA A O 1
ATOM 2287 N N . LEU A 1 294 ? -41.125 5.582 21.469 1 71.62 294 LEU A N 1
ATOM 2288 C CA . LEU A 1 294 ? -40.062 5.742 22.469 1 71.62 294 LEU A CA 1
ATOM 2289 C C . LEU A 1 294 ? -39.75 7.215 22.688 1 71.62 294 LEU A C 1
ATOM 2291 O O . LEU A 1 294 ? -39.625 7.984 21.734 1 71.62 294 LEU A O 1
ATOM 2295 N N . LYS A 1 295 ? -39.875 7.551 23.969 1 82.62 295 LYS A N 1
ATOM 2296 C CA . LYS A 1 295 ? -39.5 8.906 24.344 1 82.62 295 LYS A CA 1
ATOM 2297 C C . LYS A 1 295 ? -38.031 9.188 24.094 1 82.62 295 LYS A C 1
ATOM 2299 O O . LYS A 1 295 ? -37.219 8.258 24.094 1 82.62 295 LYS A O 1
ATOM 2304 N N . VAL A 1 296 ? -37.75 10.352 23.672 1 85.69 296 VAL A N 1
ATOM 2305 C CA . VAL A 1 296 ? -36.375 10.797 23.438 1 85.69 296 VAL A CA 1
ATOM 2306 C C . VAL A 1 296 ? -35.5 10.406 24.625 1 85.69 296 VAL A C 1
ATOM 2308 O O . VAL A 1 296 ? -34.344 10.016 24.438 1 85.69 296 VAL A O 1
ATOM 2311 N N . THR A 1 297 ? -36.188 10.414 25.75 1 86.56 297 THR A N 1
ATOM 2312 C CA . THR A 1 297 ? -35.469 10.062 26.969 1 86.56 297 THR A CA 1
ATOM 2313 C C . THR A 1 297 ? -35.031 8.602 26.953 1 86.56 297 THR A C 1
ATOM 2315 O O . THR A 1 297 ? -33.906 8.273 27.312 1 86.56 297 THR A O 1
ATOM 2318 N N . ASP A 1 298 ? -35.906 7.785 26.484 1 85.88 298 ASP A N 1
ATOM 2319 C CA . ASP A 1 298 ? -35.625 6.355 26.422 1 85.88 298 ASP A CA 1
ATOM 2320 C C . ASP A 1 298 ? -34.531 6.066 25.406 1 85.88 298 ASP A C 1
ATOM 2322 O O . ASP A 1 298 ? -33.656 5.215 25.641 1 85.88 298 ASP A O 1
ATOM 2326 N N . ILE A 1 299 ? -34.562 6.738 24.344 1 86 299 ILE A N 1
ATOM 2327 C CA . ILE A 1 299 ? -33.562 6.566 23.297 1 86 299 ILE A CA 1
ATOM 2328 C C . ILE A 1 299 ? -32.188 7 23.828 1 86 299 ILE A C 1
ATOM 2330 O O . ILE A 1 299 ? -31.203 6.297 23.641 1 86 299 ILE A O 1
ATOM 2334 N N . ALA A 1 300 ? -32.25 8.125 24.5 1 89.94 300 ALA A N 1
ATOM 2335 C CA . ALA A 1 300 ? -31.016 8.633 25.078 1 89.94 300 ALA A CA 1
ATOM 2336 C C . ALA A 1 300 ? -30.391 7.613 26.031 1 89.94 300 ALA A C 1
ATOM 2338 O O . ALA A 1 300 ? -29.203 7.32 25.953 1 89.94 300 ALA A O 1
ATOM 2339 N N . LEU A 1 301 ? -31.219 7.02 26.844 1 87.31 301 LEU A N 1
ATOM 2340 C CA . LEU A 1 301 ? -30.75 6.059 27.828 1 87.31 301 LEU A CA 1
ATOM 2341 C C . LEU A 1 301 ? -30.281 4.773 27.172 1 87.31 301 LEU A C 1
ATOM 2343 O O . LEU A 1 301 ? -29.266 4.191 27.578 1 87.31 301 LEU A O 1
ATOM 2347 N N . SER A 1 302 ? -30.969 4.441 26.156 1 86.19 302 SER A N 1
ATOM 2348 C CA . SER A 1 302 ? -30.609 3.219 25.453 1 86.19 302 SER A CA 1
ATOM 2349 C C . SER A 1 302 ? -29.266 3.377 24.719 1 86.19 302 SER A C 1
ATOM 2351 O O . SER A 1 302 ? -28.594 2.389 24.438 1 86.19 302 SER A O 1
ATOM 2353 N N . CYS A 1 303 ? -28.953 4.586 24.516 1 88.38 303 CYS A N 1
ATOM 2354 C CA . CYS A 1 303 ? -27.719 4.863 23.781 1 88.38 303 CYS A CA 1
ATOM 2355 C C . CYS A 1 303 ? -26.547 5.055 24.734 1 88.38 303 CYS A C 1
ATOM 2357 O O . CYS A 1 303 ? -25.406 5.188 24.297 1 88.38 303 CYS A O 1
ATOM 2359 N N . GLY A 1 304 ? -26.859 5.074 25.984 1 90 304 GLY A N 1
ATOM 2360 C CA . GLY A 1 304 ? -25.781 5.113 26.953 1 90 304 GLY A CA 1
ATOM 2361 C C . GLY A 1 304 ? -25.672 6.441 27.672 1 90 304 GLY A C 1
ATOM 2362 O O . GLY A 1 304 ? -24.75 6.645 28.469 1 90 304 GLY A O 1
ATOM 2363 N N . PHE A 1 305 ? -26.594 7.34 27.438 1 91.5 305 PHE A N 1
ATOM 2364 C CA . PHE A 1 305 ? -26.578 8.617 28.141 1 91.5 305 PHE A CA 1
ATOM 2365 C C . PHE A 1 305 ? -27.188 8.492 29.516 1 91.5 305 PHE A C 1
ATOM 2367 O O . PHE A 1 305 ? -28.203 7.809 29.703 1 91.5 305 PHE A O 1
ATOM 2374 N N . SER A 1 306 ? -26.453 9.016 30.469 1 86.88 306 SER A N 1
ATOM 2375 C CA . SER A 1 306 ? -27 9.031 31.828 1 86.88 306 SER A CA 1
ATOM 2376 C C . SER A 1 306 ? -27.766 10.328 32.094 1 86.88 306 SER A C 1
ATOM 2378 O O . SER A 1 306 ? -28.516 10.414 33.062 1 86.88 306 SER A O 1
ATOM 2380 N N . ASP A 1 307 ? -27.547 11.312 31.281 1 87.94 307 ASP A N 1
ATOM 2381 C CA . ASP A 1 307 ? -28.172 12.633 31.422 1 87.94 307 ASP A CA 1
ATOM 2382 C C . ASP A 1 307 ? -28.797 13.07 30.094 1 87.94 307 ASP A C 1
ATOM 2384 O O . ASP A 1 307 ? -28.094 13.273 29.109 1 87.94 307 ASP A O 1
ATOM 2388 N N . VAL A 1 308 ? -30.094 13.25 30.188 1 88.69 308 VAL A N 1
ATOM 2389 C CA . VAL A 1 308 ? -30.859 13.578 28.969 1 88.69 308 VAL A CA 1
ATOM 2390 C C . VAL A 1 308 ? -30.5 14.984 28.516 1 88.69 308 VAL A C 1
ATOM 2392 O O . VAL A 1 308 ? -30.469 15.258 27.312 1 88.69 308 VAL A O 1
ATOM 2395 N N . SER A 1 309 ? -30.203 15.859 29.5 1 91.06 309 SER A N 1
ATOM 2396 C CA . SER A 1 309 ? -29.797 17.219 29.141 1 91.06 309 SER A CA 1
ATOM 2397 C C . SER A 1 309 ? -28.5 17.219 28.359 1 91.06 309 SER A C 1
ATOM 2399 O O . SER A 1 309 ? -28.375 17.906 27.344 1 91.06 309 SER A O 1
ATOM 2401 N N . HIS A 1 310 ? -27.609 16.453 28.844 1 90.81 310 HIS A N 1
ATOM 2402 C CA . HIS A 1 310 ? -26.344 16.312 28.141 1 90.81 310 HIS A CA 1
ATOM 2403 C C . HIS A 1 310 ? -26.547 15.703 26.75 1 90.81 310 HIS A C 1
ATOM 2405 O O . HIS A 1 310 ? -25.906 16.125 25.781 1 90.81 310 HIS A O 1
ATOM 2411 N N . PHE A 1 311 ? -27.469 14.797 26.656 1 92.81 311 PHE A N 1
ATOM 2412 C CA . PHE A 1 311 ? -27.797 14.195 25.375 1 92.81 311 PHE A CA 1
ATOM 2413 C C . PHE A 1 311 ? -28.328 15.242 24.406 1 92.81 311 PHE A C 1
ATOM 2415 O O . PHE A 1 311 ? -27.844 15.375 23.281 1 92.81 311 PHE A O 1
ATOM 2422 N N . ASN A 1 312 ? -29.281 15.898 24.844 1 90.38 312 ASN A N 1
ATOM 2423 C CA . ASN A 1 312 ? -29.938 16.875 23.984 1 90.38 312 ASN A CA 1
ATOM 2424 C C . ASN A 1 312 ? -28.953 17.938 23.484 1 90.38 312 ASN A C 1
ATOM 2426 O O . ASN A 1 312 ? -28.953 18.266 22.297 1 90.38 312 ASN A O 1
ATOM 2430 N N . HIS A 1 313 ? -28.109 18.375 24.359 1 91.06 313 HIS A N 1
ATOM 2431 C CA . HIS A 1 313 ? -27.125 19.391 24.016 1 91.06 313 HIS A CA 1
ATOM 2432 C C . HIS A 1 313 ? -26.094 18.859 23.031 1 91.06 313 HIS A C 1
ATOM 2434 O O . HIS A 1 313 ? -25.797 19.5 22.016 1 91.06 313 HIS A O 1
ATOM 2440 N N . SER A 1 314 ? -25.672 17.734 23.328 1 90.81 314 SER A N 1
ATOM 2441 C CA . SER A 1 314 ? -24.656 17.125 22.484 1 90.81 314 SER A CA 1
ATOM 2442 C C . SER A 1 314 ? -25.219 16.781 21.109 1 90.81 314 SER A C 1
ATOM 2444 O O . SER A 1 314 ? -24.516 16.906 20.094 1 90.81 314 SER A O 1
ATOM 2446 N N . PHE A 1 315 ? -26.438 16.312 21.062 1 90 315 PHE A N 1
ATOM 2447 C CA . PHE A 1 315 ? -27.094 15.93 19.812 1 90 315 PHE A CA 1
ATOM 2448 C C . PHE A 1 315 ? -27.281 17.141 18.906 1 90 315 PHE A C 1
ATOM 2450 O O . PHE A 1 315 ? -26.938 17.109 17.734 1 90 315 PHE A O 1
ATOM 2457 N N . ARG A 1 316 ? -27.641 18.172 19.531 1 85.88 316 ARG A N 1
ATOM 2458 C CA . ARG A 1 316 ? -27.844 19.406 18.766 1 85.88 316 ARG A CA 1
ATOM 2459 C C . ARG A 1 316 ? -26.5 19.938 18.25 1 85.88 316 ARG A C 1
ATOM 2461 O O . ARG A 1 316 ? -26.422 20.391 17.109 1 85.88 316 ARG A O 1
ATOM 2468 N N . ARG A 1 317 ? -25.609 19.922 19.016 1 82 317 ARG A N 1
ATOM 2469 C CA . ARG A 1 317 ? -24.281 20.422 18.641 1 82 317 ARG A CA 1
ATOM 2470 C C . ARG A 1 317 ? -23.703 19.594 17.484 1 82 317 ARG A C 1
ATOM 2472 O O . ARG A 1 317 ? -23.125 20.156 16.562 1 82 317 ARG A O 1
ATOM 2479 N N . ARG A 1 318 ? -23.984 18.391 17.609 1 81.19 318 ARG A N 1
ATOM 2480 C CA . ARG A 1 318 ? -23.391 17.469 16.656 1 81.19 318 ARG A CA 1
ATOM 2481 C C . ARG A 1 318 ? -24.156 17.484 15.336 1 81.19 318 ARG A C 1
ATOM 2483 O O . ARG A 1 318 ? -23.562 17.406 14.258 1 81.19 318 ARG A O 1
ATOM 2490 N N . PHE A 1 319 ? -25.547 17.531 15.391 1 80.25 319 PHE A N 1
ATOM 2491 C CA . PHE A 1 319 ? -26.344 17.266 14.195 1 80.25 319 PHE A CA 1
ATOM 2492 C C . PHE A 1 319 ? -27.094 18.516 13.773 1 80.25 319 PHE A C 1
ATOM 2494 O O . PHE A 1 319 ? -27.734 18.547 12.719 1 80.25 319 PHE A O 1
ATOM 2501 N N . GLY A 1 320 ? -26.984 19.531 14.555 1 79.19 320 GLY A N 1
ATOM 2502 C CA . GLY A 1 320 ? -27.547 20.812 14.188 1 79.19 320 GLY A CA 1
ATOM 2503 C C . GLY A 1 320 ? -29.031 20.906 14.43 1 79.19 320 GLY A C 1
ATOM 2504 O O . GLY A 1 320 ? -29.656 21.938 14.125 1 79.19 320 GLY A O 1
ATOM 2505 N N . ALA A 1 321 ? -29.656 19.812 14.875 1 81.44 321 ALA A N 1
ATOM 2506 C CA . ALA A 1 321 ? -31.094 19.781 15.18 1 81.44 321 ALA A CA 1
ATOM 2507 C C . ALA A 1 321 ? -31.359 18.969 16.453 1 81.44 321 ALA A C 1
ATOM 2509 O O . ALA A 1 321 ? -30.516 18.188 16.891 1 81.44 321 ALA A O 1
ATOM 2510 N N . SER A 1 322 ? -32.594 19.297 17.078 1 88.88 322 SER A N 1
ATOM 2511 C CA . SER A 1 322 ? -32.969 18.547 18.266 1 88.88 322 SER A CA 1
ATOM 2512 C C . SER A 1 322 ? -33.312 17.109 17.922 1 88.88 322 SER A C 1
ATOM 2514 O O . SER A 1 322 ? -33.688 16.812 16.781 1 88.88 322 SER A O 1
ATOM 2516 N N . PRO A 1 323 ? -33.094 16.25 18.938 1 86.88 323 PRO A N 1
ATOM 2517 C CA . PRO A 1 323 ? -33.469 14.859 18.703 1 86.88 323 PRO A CA 1
ATOM 2518 C C . PRO A 1 323 ? -34.875 14.711 18.172 1 86.88 323 PRO A C 1
ATOM 2520 O O . PRO A 1 323 ? -35.125 13.906 17.266 1 86.88 323 PRO A O 1
ATOM 2523 N N . THR A 1 324 ? -35.812 15.453 18.641 1 84.88 324 THR A N 1
ATOM 2524 C CA . THR A 1 324 ? -37.188 15.367 18.25 1 84.88 324 THR A CA 1
ATOM 2525 C C . THR A 1 324 ? -37.375 15.703 16.781 1 84.88 324 THR A C 1
ATOM 2527 O O . THR A 1 324 ? -38.219 15.125 16.094 1 84.88 324 THR A O 1
ATOM 2530 N N . GLN A 1 325 ? -36.531 16.5 16.266 1 81.62 325 GLN A N 1
ATOM 2531 C CA . GLN A 1 325 ? -36.625 16.938 14.883 1 81.62 325 GLN A CA 1
ATOM 2532 C C . GLN A 1 325 ? -36.188 15.836 13.922 1 81.62 325 GLN A C 1
ATOM 2534 O O . GLN A 1 325 ? -36.469 15.898 12.727 1 81.62 325 GLN A O 1
ATOM 2539 N N . PHE A 1 326 ? -35.531 14.883 14.414 1 78.94 326 PHE A N 1
ATOM 2540 C CA . PHE A 1 326 ? -35.031 13.789 13.578 1 78.94 326 PHE A CA 1
ATOM 2541 C C . PHE A 1 326 ? -36.062 12.672 13.477 1 78.94 326 PHE A C 1
ATOM 2543 O O . PHE A 1 326 ? -35.875 11.703 12.742 1 78.94 326 PHE A O 1
ATOM 2550 N N . ARG A 1 327 ? -37.125 12.797 14.219 1 77.56 327 ARG A N 1
ATOM 2551 C CA . ARG A 1 327 ? -38.188 11.812 14.148 1 77.56 327 ARG A CA 1
ATOM 2552 C C . ARG A 1 327 ? -39.094 12.07 12.938 1 77.56 327 ARG A C 1
ATOM 2554 O O . ARG A 1 327 ? -39.406 13.219 12.633 1 77.56 327 ARG A O 1
ATOM 2561 N N . PRO A 1 328 ? -39.281 11 12.242 1 70.19 328 PRO A N 1
ATOM 2562 C CA . PRO A 1 328 ? -40.219 11.188 11.117 1 70.19 328 PRO A CA 1
ATOM 2563 C C . PRO A 1 328 ? -41.562 11.727 11.555 1 70.19 328 PRO A C 1
ATOM 2565 O O . PRO A 1 328 ? -42.031 11.461 12.672 1 70.19 328 PRO A O 1
ATOM 2568 N N . PRO A 1 329 ? -42.094 12.688 10.766 1 63.19 329 PRO A N 1
ATOM 2569 C CA . PRO A 1 329 ? -43.406 13.219 11.094 1 63.19 329 PRO A CA 1
ATOM 2570 C C . PRO A 1 329 ? -44.469 12.125 11.328 1 63.19 329 PRO A C 1
ATOM 2572 O O . PRO A 1 329 ? -44.406 11.07 10.688 1 63.19 329 PRO A O 1
ATOM 2575 N N . ARG A 1 330 ? -45.062 12.141 12.555 1 55.06 330 ARG A N 1
ATOM 2576 C CA . ARG A 1 330 ? -46.188 11.242 12.797 1 55.06 330 ARG A CA 1
ATOM 2577 C C . ARG A 1 330 ? -47.25 11.367 11.711 1 55.06 330 ARG A C 1
ATOM 2579 O O . ARG A 1 330 ? -47.656 12.477 11.352 1 55.06 330 ARG A O 1
ATOM 2586 N N . ILE A 1 331 ? -47.156 10.547 10.805 1 45.94 331 ILE A N 1
ATOM 2587 C CA . ILE A 1 331 ? -48.344 10.539 9.953 1 45.94 331 ILE A CA 1
ATOM 2588 C C . ILE A 1 331 ? -49.594 10.352 10.812 1 45.94 331 ILE A C 1
ATOM 2590 O O . ILE A 1 331 ? -49.719 9.352 11.523 1 45.94 331 ILE A O 1
ATOM 2594 N N . ASN A 1 332 ? -50.188 11.391 11.273 1 42.88 332 ASN A N 1
ATOM 2595 C CA . ASN A 1 332 ? -51.562 11.219 11.656 1 42.88 332 ASN A CA 1
ATOM 2596 C C . ASN A 1 332 ? -52.344 10.438 10.602 1 42.88 332 ASN A C 1
ATOM 2598 O O . ASN A 1 332 ? -52.188 10.688 9.398 1 42.88 332 ASN A O 1
ATOM 2602 N N . MET B 1 1 ? 25.797 -5.773 -1.594 1 23.14 1 MET B N 1
ATOM 2603 C CA . MET B 1 1 ? 25.031 -6 -2.822 1 23.14 1 MET B CA 1
ATOM 2604 C C . MET B 1 1 ? 23.688 -6.641 -2.521 1 23.14 1 MET B C 1
ATOM 2606 O O . MET B 1 1 ? 23.625 -7.777 -2.047 1 23.14 1 MET B O 1
ATOM 2610 N N . ARG B 1 2 ? 22.641 -5.734 -2.062 1 31.97 2 ARG B N 1
ATOM 2611 C CA . ARG B 1 2 ? 21.328 -6.148 -1.571 1 31.97 2 ARG B CA 1
ATOM 2612 C C . ARG B 1 2 ? 20.656 -7.102 -2.549 1 31.97 2 ARG B C 1
ATOM 2614 O O . ARG B 1 2 ? 20.531 -6.801 -3.738 1 31.97 2 ARG B O 1
ATOM 2621 N N . ALA B 1 3 ? 20.766 -8.336 -2.27 1 29.41 3 ALA B N 1
ATOM 2622 C CA . ALA B 1 3 ? 20.188 -9.359 -3.135 1 29.41 3 ALA B CA 1
ATOM 2623 C C . ALA B 1 3 ? 18.781 -8.984 -3.57 1 29.41 3 ALA B C 1
ATOM 2625 O O . ALA B 1 3 ? 17.875 -8.898 -2.744 1 29.41 3 ALA B O 1
ATOM 2626 N N . ARG B 1 4 ? 18.625 -8.188 -4.574 1 40.22 4 ARG B N 1
ATOM 2627 C CA . ARG B 1 4 ? 17.375 -7.797 -5.199 1 40.22 4 ARG B CA 1
ATOM 2628 C C . ARG B 1 4 ? 16.641 -9.008 -5.773 1 40.22 4 ARG B C 1
ATOM 2630 O O . ARG B 1 4 ? 17.234 -9.812 -6.496 1 40.22 4 ARG B O 1
ATOM 2637 N N . SER B 1 5 ? 15.93 -9.648 -4.934 1 37.69 5 SER B N 1
ATOM 2638 C CA . SER B 1 5 ? 15.086 -10.688 -5.527 1 37.69 5 SER B CA 1
ATOM 2639 C C . SER B 1 5 ? 14.219 -10.117 -6.645 1 37.69 5 SER B C 1
ATOM 2641 O O . SER B 1 5 ? 13.539 -9.109 -6.457 1 37.69 5 SER B O 1
ATOM 2643 N N . ALA B 1 6 ? 14.641 -10.195 -7.703 1 41.47 6 ALA B N 1
ATOM 2644 C CA . ALA B 1 6 ? 14 -9.664 -8.898 1 41.47 6 ALA B CA 1
ATOM 2645 C C . ALA B 1 6 ? 12.516 -10.016 -8.93 1 41.47 6 ALA B C 1
ATOM 2647 O O . ALA B 1 6 ? 12.125 -11.133 -8.578 1 41.47 6 ALA B O 1
ATOM 2648 N N . LEU B 1 7 ? 11.719 -9.031 -8.773 1 51.53 7 LEU B N 1
ATOM 2649 C CA . LEU B 1 7 ? 10.367 -9.266 -9.266 1 51.53 7 LEU B CA 1
ATOM 2650 C C . LEU B 1 7 ? 10.398 -9.906 -10.656 1 51.53 7 LEU B C 1
ATOM 2652 O O . LEU B 1 7 ? 10.812 -9.273 -11.625 1 51.53 7 LEU B O 1
ATOM 2656 N N . GLN B 1 8 ? 10.727 -11.125 -10.688 1 58.91 8 GLN B N 1
ATOM 2657 C CA . GLN B 1 8 ? 10.805 -11.781 -11.992 1 58.91 8 GLN B CA 1
ATOM 2658 C C . GLN B 1 8 ? 9.461 -11.727 -12.711 1 58.91 8 GLN B C 1
ATOM 2660 O O . GLN B 1 8 ? 8.555 -12.5 -12.398 1 58.91 8 GLN B O 1
ATOM 2665 N N . ARG B 1 9 ? 9.219 -10.57 -13.367 1 70.12 9 ARG B N 1
ATOM 2666 C CA . ARG B 1 9 ? 8.07 -10.477 -14.266 1 70.12 9 ARG B CA 1
ATOM 2667 C C . ARG B 1 9 ? 8.266 -11.352 -15.492 1 70.12 9 ARG B C 1
ATOM 2669 O O . ARG B 1 9 ? 9.289 -11.266 -16.172 1 70.12 9 ARG B O 1
ATOM 2676 N N . VAL B 1 10 ? 7.391 -12.352 -15.719 1 72.12 10 VAL B N 1
ATOM 2677 C CA . VAL B 1 10 ? 7.445 -13.273 -16.844 1 72.12 10 VAL B CA 1
ATOM 2678 C C . VAL B 1 10 ? 6.172 -13.148 -17.672 1 72.12 10 VAL B C 1
ATOM 2680 O O . VAL B 1 10 ? 5.066 -13.102 -17.125 1 72.12 10 VAL B O 1
ATOM 2683 N N . VAL B 1 11 ? 6.379 -12.914 -18.938 1 73.25 11 VAL B N 1
ATOM 2684 C CA . VAL B 1 11 ? 5.246 -12.828 -19.859 1 73.25 11 VAL B CA 1
ATOM 2685 C C . VAL B 1 11 ? 5.281 -14 -20.828 1 73.25 11 VAL B C 1
ATOM 2687 O O . VAL B 1 11 ? 6.309 -14.266 -21.453 1 73.25 11 VAL B O 1
ATOM 2690 N N . TYR B 1 12 ? 4.207 -14.758 -20.828 1 75.75 12 TYR B N 1
ATOM 2691 C CA . TYR B 1 12 ? 4.027 -15.836 -21.797 1 75.75 12 TYR B CA 1
ATOM 2692 C C . TYR B 1 12 ? 2.865 -15.539 -22.734 1 75.75 12 TYR B C 1
ATOM 2694 O O . TYR B 1 12 ? 1.711 -15.484 -22.297 1 75.75 12 TYR B O 1
ATOM 2702 N N . SER B 1 13 ? 3.242 -15.305 -23.953 1 81.94 13 SER B N 1
ATOM 2703 C CA . SER B 1 13 ? 2.211 -15.07 -24.953 1 81.94 13 SER B CA 1
ATOM 2704 C C . SER B 1 13 ? 2.174 -16.203 -25.969 1 81.94 13 SER B C 1
ATOM 2706 O O . SER B 1 13 ? 3.219 -16.656 -26.438 1 81.94 13 SER B O 1
ATOM 2708 N N . ALA B 1 14 ? 0.987 -16.703 -26.281 1 79.19 14 ALA B N 1
ATOM 2709 C CA . ALA B 1 14 ? 0.845 -17.719 -27.297 1 79.19 14 ALA B CA 1
ATOM 2710 C C . ALA B 1 14 ? 1.385 -17.234 -28.641 1 79.19 14 ALA B C 1
ATOM 2712 O O . ALA B 1 14 ? 1.777 -18.031 -29.5 1 79.19 14 ALA B O 1
ATOM 2713 N N . HIS B 1 15 ? 1.398 -15.938 -28.75 1 78.19 15 HIS B N 1
ATOM 2714 C CA . HIS B 1 15 ? 1.887 -15.344 -29.984 1 78.19 15 HIS B CA 1
ATOM 2715 C C . HIS B 1 15 ? 3.4 -15.477 -30.094 1 78.19 15 HIS B C 1
ATOM 2717 O O . HIS B 1 15 ? 3.959 -15.359 -31.188 1 78.19 15 HIS B O 1
ATOM 2723 N N . ASP B 1 16 ? 4.059 -15.742 -28.969 1 76.75 16 ASP B N 1
ATOM 2724 C CA . ASP B 1 16 ? 5.512 -15.859 -28.953 1 76.75 16 ASP B CA 1
ATOM 2725 C C . ASP B 1 16 ? 5.957 -17.266 -29.312 1 76.75 16 ASP B C 1
ATOM 2727 O O . ASP B 1 16 ? 7.148 -17.516 -29.516 1 76.75 16 ASP B O 1
ATOM 2731 N N . LEU B 1 17 ? 4.973 -18.219 -29.453 1 79.69 17 LEU B N 1
ATOM 2732 C CA . LEU B 1 17 ? 5.293 -19.594 -29.844 1 79.69 17 LEU B CA 1
ATOM 2733 C C . LEU B 1 17 ? 5.586 -19.656 -31.344 1 79.69 17 LEU B C 1
ATOM 2735 O O . LEU B 1 17 ? 5.258 -18.734 -32.094 1 79.69 17 LEU B O 1
ATOM 2739 N N . SER B 1 18 ? 6.281 -20.719 -31.703 1 79.62 18 SER B N 1
ATOM 2740 C CA . SER B 1 18 ? 6.684 -20.891 -33.094 1 79.62 18 SER B CA 1
ATOM 2741 C C . SER B 1 18 ? 5.512 -20.672 -34.031 1 79.62 18 SER B C 1
ATOM 2743 O O . SER B 1 18 ? 4.414 -21.188 -33.812 1 79.62 18 SER B O 1
ATOM 2745 N N . PRO B 1 19 ? 5.785 -19.844 -34.969 1 80 19 PRO B N 1
ATOM 2746 C CA . PRO B 1 19 ? 4.711 -19.578 -35.938 1 80 19 PRO B CA 1
ATOM 2747 C C . PRO B 1 19 ? 4.27 -20.828 -36.688 1 80 19 PRO B C 1
ATOM 2749 O O . PRO B 1 19 ? 3.17 -20.859 -37.25 1 80 19 PRO B O 1
ATOM 2752 N N . GLY B 1 20 ? 4.996 -21.828 -36.75 1 84.25 20 GLY B N 1
ATOM 2753 C CA . GLY B 1 20 ? 4.68 -23.047 -37.5 1 84.25 20 GLY B CA 1
ATOM 2754 C C . GLY B 1 20 ? 3.707 -23.953 -36.75 1 84.25 20 GLY B C 1
ATOM 2755 O O . GLY B 1 20 ? 3.209 -24.922 -37.344 1 84.25 20 GLY B O 1
ATOM 2756 N N . LEU B 1 21 ? 3.391 -23.641 -35.656 1 86.62 21 LEU B N 1
ATOM 2757 C CA . LEU B 1 21 ? 2.467 -24.469 -34.875 1 86.62 21 LEU B CA 1
ATOM 2758 C C . LEU B 1 21 ? 1.027 -24.234 -35.312 1 86.62 21 LEU B C 1
ATOM 2760 O O . LEU B 1 21 ? 0.63 -23.094 -35.562 1 86.62 21 LEU B O 1
ATOM 2764 N N . ASP B 1 22 ? 0.273 -25.281 -35.531 1 88.81 22 ASP B N 1
ATOM 2765 C CA . ASP B 1 22 ? -1.154 -25.078 -35.75 1 88.81 22 ASP B CA 1
ATOM 2766 C C . ASP B 1 22 ? -1.87 -24.672 -34.469 1 88.81 22 ASP B C 1
ATOM 2768 O O . ASP B 1 22 ? -1.254 -24.625 -33.406 1 88.81 22 ASP B O 1
ATOM 2772 N N . ASP B 1 23 ? -3.055 -24.375 -34.594 1 91 23 ASP B N 1
ATOM 2773 C CA . ASP B 1 23 ? -3.832 -23.797 -33.531 1 91 23 ASP B CA 1
ATOM 2774 C C . ASP B 1 23 ? -3.898 -24.75 -32.312 1 91 23 ASP B C 1
ATOM 2776 O O . ASP B 1 23 ? -3.766 -24.312 -31.172 1 91 23 ASP B O 1
ATOM 2780 N N . GLN B 1 24 ? -4.078 -26 -32.625 1 89.62 24 GLN B N 1
ATOM 2781 C CA . GLN B 1 24 ? -4.164 -27 -31.547 1 89.62 24 GLN B CA 1
ATOM 2782 C C . GLN B 1 24 ? -2.814 -27.188 -30.859 1 89.62 24 GLN B C 1
ATOM 2784 O O . GLN B 1 24 ? -2.754 -27.328 -29.641 1 89.62 24 GLN B O 1
ATOM 2789 N N . ALA B 1 25 ? -1.794 -27.234 -31.594 1 89.88 25 ALA B N 1
ATOM 2790 C CA . ALA B 1 25 ? -0.451 -27.359 -31.031 1 89.88 25 ALA B CA 1
ATOM 2791 C C . ALA B 1 25 ? -0.082 -26.141 -30.203 1 89.88 25 ALA B C 1
ATOM 2793 O O . ALA B 1 25 ? 0.55 -26.266 -29.156 1 89.88 25 ALA B O 1
ATOM 2794 N N . ARG B 1 26 ? -0.475 -25.047 -30.719 1 89.5 26 ARG B N 1
ATOM 2795 C CA . ARG B 1 26 ? -0.244 -23.797 -29.984 1 89.5 26 ARG B CA 1
ATOM 2796 C C . ARG B 1 26 ? -0.941 -23.828 -28.641 1 89.5 26 ARG B C 1
ATOM 2798 O O . ARG B 1 26 ? -0.343 -23.469 -27.609 1 89.5 26 ARG B O 1
ATOM 2805 N N . PHE B 1 27 ? -2.172 -24.266 -28.672 1 90.81 27 PHE B N 1
ATOM 2806 C CA . PHE B 1 27 ? -2.947 -24.375 -27.438 1 90.81 27 PHE B CA 1
ATOM 2807 C C . PHE B 1 27 ? -2.307 -25.359 -26.484 1 90.81 27 PHE B C 1
ATOM 2809 O O . PHE B 1 27 ? -2.135 -25.078 -25.297 1 90.81 27 PHE B O 1
ATOM 2816 N N . SER B 1 28 ? -1.938 -26.469 -26.938 1 88.88 28 SER B N 1
ATOM 2817 C CA . SER B 1 28 ? -1.378 -27.531 -26.109 1 88.88 28 SER B CA 1
ATOM 2818 C C . SER B 1 28 ? -0.086 -27.078 -25.438 1 88.88 28 SER B C 1
ATOM 2820 O O . SER B 1 28 ? 0.116 -27.312 -24.25 1 88.88 28 SER B O 1
ATOM 2822 N N . ARG B 1 29 ? 0.721 -26.453 -26.125 1 83.56 29 ARG B N 1
ATOM 2823 C CA . ARG B 1 29 ? 1.99 -25.984 -25.578 1 83.56 29 ARG B CA 1
ATOM 2824 C C . ARG B 1 29 ? 1.767 -24.906 -24.516 1 83.56 29 ARG B C 1
ATOM 2826 O O . ARG B 1 29 ? 2.387 -24.938 -23.453 1 83.56 29 ARG B O 1
ATOM 2833 N N . TRP B 1 30 ? 0.931 -23.984 -24.875 1 83.69 30 TRP B N 1
ATOM 2834 C CA . TRP B 1 30 ? 0.637 -22.906 -23.922 1 83.69 30 TRP B CA 1
ATOM 2835 C C . TRP B 1 30 ? 0.015 -23.453 -22.656 1 83.69 30 TRP B C 1
ATOM 2837 O O . TRP B 1 30 ? 0.376 -23.047 -21.547 1 83.69 30 TRP B O 1
ATOM 2847 N N . ARG B 1 31 ? -0.933 -24.312 -22.844 1 83.56 31 ARG B N 1
ATOM 2848 C CA . ARG B 1 31 ? -1.62 -24.938 -21.719 1 83.56 31 ARG B CA 1
ATOM 2849 C C . ARG B 1 31 ? -0.625 -25.562 -20.75 1 83.56 31 ARG B C 1
ATOM 2851 O O . ARG B 1 31 ? -0.758 -25.422 -19.531 1 83.56 31 ARG B O 1
ATOM 2858 N N . ASP B 1 32 ? 0.385 -26.156 -21.25 1 81.88 32 ASP B N 1
ATOM 2859 C CA . ASP B 1 32 ? 1.392 -26.812 -20.422 1 81.88 32 ASP B CA 1
ATOM 2860 C C . ASP B 1 32 ? 2.164 -25.781 -19.594 1 81.88 32 ASP B C 1
ATOM 2862 O O . ASP B 1 32 ? 2.422 -26 -18.406 1 81.88 32 ASP B O 1
ATOM 2866 N N . ILE B 1 33 ? 2.377 -24.734 -20.188 1 76.44 33 ILE B N 1
ATOM 2867 C CA . ILE B 1 33 ? 3.113 -23.688 -19.5 1 76.44 33 ILE B CA 1
ATOM 2868 C C . ILE B 1 33 ? 2.23 -23.031 -18.438 1 76.44 33 ILE B C 1
ATOM 2870 O O . ILE B 1 33 ? 2.662 -22.844 -17.297 1 76.44 33 ILE B O 1
ATOM 2874 N N . TYR B 1 34 ? 1.07 -22.766 -18.828 1 79.12 34 TYR B N 1
ATOM 2875 C CA . TYR B 1 34 ? 0.103 -22.125 -17.953 1 79.12 34 TYR B CA 1
ATOM 2876 C C . TYR B 1 34 ? -0.183 -23 -16.734 1 79.12 34 TYR B C 1
ATOM 2878 O O . TYR B 1 34 ? -0.13 -22.516 -15.594 1 79.12 34 TYR B O 1
ATOM 2886 N N . THR B 1 35 ? -0.444 -24.172 -16.938 1 77.94 35 THR B N 1
ATOM 2887 C CA . THR B 1 35 ? -0.772 -25.094 -15.859 1 77.94 35 THR B CA 1
ATOM 2888 C C . THR B 1 35 ? 0.428 -25.297 -14.938 1 77.94 35 THR B C 1
ATOM 2890 O O . THR B 1 35 ? 0.279 -25.344 -13.719 1 77.94 35 THR B O 1
ATOM 2893 N N . ALA B 1 36 ? 1.569 -25.266 -15.484 1 73.88 36 ALA B N 1
ATOM 2894 C CA . ALA B 1 36 ? 2.777 -25.453 -14.688 1 73.88 36 ALA B CA 1
ATOM 2895 C C . ALA B 1 36 ? 3.076 -24.219 -13.836 1 73.88 36 ALA B C 1
ATOM 2897 O O . ALA B 1 36 ? 3.582 -24.344 -12.719 1 73.88 36 ALA B O 1
ATOM 2898 N N . SER B 1 37 ? 2.699 -23.141 -14.375 1 70.75 37 SER B N 1
ATOM 2899 C CA . SER B 1 37 ? 3.09 -21.891 -13.727 1 70.75 37 SER B CA 1
ATOM 2900 C C . SER B 1 37 ? 2.053 -21.453 -12.695 1 70.75 37 SER B C 1
ATOM 2902 O O . SER B 1 37 ? 2.389 -20.797 -11.711 1 70.75 37 SER B O 1
ATOM 2904 N N . PHE B 1 38 ? 0.885 -21.812 -12.922 1 73.31 38 PHE B N 1
ATOM 2905 C CA . PHE B 1 38 ? -0.175 -21.234 -12.094 1 73.31 38 PHE B CA 1
ATOM 2906 C C . PHE B 1 38 ? -0.956 -22.344 -11.391 1 73.31 38 PHE B C 1
ATOM 2908 O O . PHE B 1 38 ? -1.02 -22.375 -10.164 1 73.31 38 PHE B O 1
ATOM 2915 N N . LEU B 1 39 ? -1.578 -23.219 -12.094 1 69 39 LEU B N 1
ATOM 2916 C CA . LEU B 1 39 ? -2.57 -24.156 -11.57 1 69 39 LEU B CA 1
ATOM 2917 C C . LEU B 1 39 ? -1.913 -25.453 -11.156 1 69 39 LEU B C 1
ATOM 2919 O O . LEU B 1 39 ? -2.521 -26.266 -10.445 1 69 39 LEU B O 1
ATOM 2923 N N . GLN B 1 40 ? -0.591 -25.594 -11.469 1 66.12 40 GLN B N 1
ATOM 2924 C CA . GLN B 1 40 ? 0.094 -26.891 -11.336 1 66.12 40 GLN B CA 1
ATOM 2925 C C . GLN B 1 40 ? -0.607 -27.969 -12.148 1 66.12 40 GLN B C 1
ATOM 2927 O O . GLN B 1 40 ? 0.044 -28.734 -12.859 1 66.12 40 GLN B O 1
ATOM 2932 N N . SER B 1 41 ? -1.974 -28.078 -12.023 1 68.31 41 SER B N 1
ATOM 2933 C CA . SER B 1 41 ? -2.77 -28.984 -12.844 1 68.31 41 SER B CA 1
ATOM 2934 C C . SER B 1 41 ? -4.199 -28.469 -13 1 68.31 41 SER B C 1
ATOM 2936 O O . SER B 1 41 ? -4.711 -27.766 -12.133 1 68.31 41 SER B O 1
ATOM 2938 N N . GLY B 1 42 ? -4.758 -28.828 -14.211 1 82 42 GLY B N 1
ATOM 2939 C CA . GLY B 1 42 ? -6.141 -28.453 -14.477 1 82 42 GLY B CA 1
ATOM 2940 C C . GLY B 1 42 ? -6.59 -28.797 -15.883 1 82 42 GLY B C 1
ATOM 2941 O O . GLY B 1 42 ? -5.766 -29.109 -16.75 1 82 42 GLY B O 1
ATOM 2942 N N . ASN B 1 43 ? -7.895 -28.938 -15.945 1 88.44 43 ASN B N 1
ATOM 2943 C CA . ASN B 1 43 ? -8.508 -29.078 -17.25 1 88.44 43 ASN B CA 1
ATOM 2944 C C . ASN B 1 43 ? -8.82 -27.719 -17.891 1 88.44 43 ASN B C 1
ATOM 2946 O O . ASN B 1 43 ? -9.539 -26.906 -17.297 1 88.44 43 ASN B O 1
ATOM 2950 N N . VAL B 1 44 ? -8.148 -27.484 -19.062 1 91.38 44 VAL B N 1
ATOM 2951 C CA . VAL B 1 44 ? -8.328 -26.203 -19.766 1 91.38 44 VAL B CA 1
ATOM 2952 C C . VAL B 1 44 ? -8.969 -26.453 -21.125 1 91.38 44 VAL B C 1
ATOM 2954 O O . VAL B 1 44 ? -8.453 -27.234 -21.922 1 91.38 44 VAL B O 1
ATOM 2957 N N . VAL B 1 45 ? -10.086 -25.844 -21.312 1 92.75 45 VAL B N 1
ATOM 2958 C CA . VAL B 1 45 ? -10.781 -25.938 -22.594 1 92.75 45 VAL B CA 1
ATOM 2959 C C . VAL B 1 45 ? -10.797 -24.578 -23.281 1 92.75 45 VAL B C 1
ATOM 2961 O O . VAL B 1 45 ? -11.141 -23.562 -22.672 1 92.75 45 VAL B O 1
ATOM 2964 N N . ARG B 1 46 ? -10.406 -24.547 -24.578 1 92.62 46 ARG B N 1
ATOM 2965 C CA . ARG B 1 46 ? -10.391 -23.297 -25.328 1 92.62 46 ARG B CA 1
ATOM 2966 C C . ARG B 1 46 ? -11.703 -23.094 -26.078 1 92.62 46 ARG B C 1
ATOM 2968 O O . ARG B 1 46 ? -12.461 -24.047 -26.281 1 92.62 46 ARG B O 1
ATOM 2975 N N . LEU B 1 47 ? -11.906 -21.844 -26.484 1 92.06 47 LEU B N 1
ATOM 2976 C CA . LEU B 1 47 ? -13.008 -21.531 -27.391 1 92.06 47 LEU B CA 1
ATOM 2977 C C . LEU B 1 47 ? -12.734 -22.094 -28.781 1 92.06 47 LEU B C 1
ATOM 2979 O O . LEU B 1 47 ? -11.609 -22.016 -29.281 1 92.06 47 LEU B O 1
ATOM 2983 N N . SER B 1 48 ? -13.672 -22.688 -29.406 1 89.31 48 SER B N 1
ATOM 2984 C CA . SER B 1 48 ? -13.461 -23.344 -30.688 1 89.31 48 SER B CA 1
ATOM 2985 C C . SER B 1 48 ? -13.852 -22.438 -31.844 1 89.31 48 SER B C 1
ATOM 2987 O O . SER B 1 48 ? -13.523 -22.719 -33 1 89.31 48 SER B O 1
ATOM 2989 N N . ASP B 1 49 ? -14.43 -21.375 -31.594 1 89.88 49 ASP B N 1
ATOM 2990 C CA . ASP B 1 49 ? -15 -20.531 -32.656 1 89.88 49 ASP B CA 1
ATOM 2991 C C . ASP B 1 49 ? -13.992 -19.5 -33.125 1 89.88 49 ASP B C 1
ATOM 2993 O O . ASP B 1 49 ? -14.312 -18.672 -34 1 89.88 49 ASP B O 1
ATOM 2997 N N . ARG B 1 50 ? -12.734 -19.5 -32.562 1 90.44 50 ARG B N 1
ATOM 2998 C CA . ARG B 1 50 ? -11.703 -18.547 -32.938 1 90.44 50 ARG B CA 1
ATOM 2999 C C . ARG B 1 50 ? -10.312 -19.109 -32.688 1 90.44 50 ARG B C 1
ATOM 3001 O O . ARG B 1 50 ? -10.164 -20.094 -31.953 1 90.44 50 ARG B O 1
ATOM 3008 N N . PRO B 1 51 ? -9.344 -18.531 -33.344 1 88.88 51 PRO B N 1
ATOM 3009 C CA . PRO B 1 51 ? -7.977 -19 -33.094 1 88.88 51 PRO B CA 1
ATOM 3010 C C . PRO B 1 51 ? -7.555 -18.812 -31.641 1 88.88 51 PRO B C 1
ATOM 3012 O O . PRO B 1 51 ? -7.965 -17.844 -30.984 1 88.88 51 PRO B O 1
ATOM 3015 N N . PHE B 1 52 ? -6.754 -19.719 -31.25 1 91.5 52 PHE B N 1
ATOM 3016 C CA . PHE B 1 52 ? -6.277 -19.656 -29.875 1 91.5 52 PHE B CA 1
ATOM 3017 C C . PHE B 1 52 ? -5.309 -18.5 -29.688 1 91.5 52 PHE B C 1
ATOM 3019 O O . PHE B 1 52 ? -4.391 -18.312 -30.484 1 91.5 52 PHE B O 1
ATOM 3026 N N . ALA B 1 53 ? -5.566 -17.688 -28.656 1 91 53 ALA B N 1
ATOM 3027 C CA . ALA B 1 53 ? -4.695 -16.625 -28.188 1 91 53 ALA B CA 1
ATOM 3028 C C . ALA B 1 53 ? -4.75 -16.484 -26.672 1 91 53 ALA B C 1
ATOM 3030 O O . ALA B 1 53 ? -5.816 -16.625 -26.062 1 91 53 ALA B O 1
ATOM 3031 N N . ALA B 1 54 ? -3.527 -16.359 -26.109 1 91.19 54 ALA B N 1
ATOM 3032 C CA . ALA B 1 54 ? -3.496 -16.188 -24.656 1 91.19 54 ALA B CA 1
ATOM 3033 C C . ALA B 1 54 ? -2.201 -15.516 -24.203 1 91.19 54 ALA B C 1
ATOM 3035 O O . ALA B 1 54 ? -1.153 -15.695 -24.828 1 91.19 54 ALA B O 1
ATOM 3036 N N . THR B 1 55 ? -2.354 -14.656 -23.219 1 89.25 55 THR B N 1
ATOM 3037 C CA . THR B 1 55 ? -1.21 -14.039 -22.562 1 89.25 55 THR B CA 1
ATOM 3038 C C . THR B 1 55 ? -1.288 -14.227 -21.047 1 89.25 55 THR B C 1
ATOM 3040 O O . THR B 1 55 ? -2.361 -14.109 -20.469 1 89.25 55 THR B O 1
ATOM 3043 N N . TRP B 1 56 ? -0.18 -14.695 -20.531 1 87.25 56 TRP B N 1
ATOM 3044 C CA . TRP B 1 56 ? -0.009 -14.859 -19.094 1 87.25 56 TRP B CA 1
ATOM 3045 C C . TRP B 1 56 ? 1.192 -14.062 -18.594 1 87.25 56 TRP B C 1
ATOM 3047 O O . TRP B 1 56 ? 2.307 -14.227 -19.094 1 87.25 56 TRP B O 1
ATOM 3057 N N . GLU B 1 57 ? 0.896 -13.125 -17.703 1 86.56 57 GLU B N 1
ATOM 3058 C CA . GLU B 1 57 ? 1.937 -12.328 -17.062 1 86.56 57 GLU B CA 1
ATOM 3059 C C . GLU B 1 57 ? 1.898 -12.492 -15.539 1 86.56 57 GLU B C 1
ATOM 3061 O O . GLU B 1 57 ? 0.822 -12.492 -14.938 1 86.56 57 GLU B O 1
ATOM 3066 N N . HIS B 1 58 ? 3.076 -12.781 -14.969 1 86.62 58 HIS B N 1
ATOM 3067 C CA . HIS B 1 58 ? 3.059 -12.906 -13.516 1 86.62 58 HIS B CA 1
ATOM 3068 C C . HIS B 1 58 ? 4.34 -12.352 -12.898 1 86.62 58 HIS B C 1
ATOM 3070 O O . HIS B 1 58 ? 5.352 -12.211 -13.594 1 86.62 58 HIS B O 1
ATOM 3076 N N . ALA B 1 59 ? 4.246 -11.938 -11.703 1 85.12 59 ALA B N 1
ATOM 3077 C CA . ALA B 1 59 ? 5.355 -11.5 -10.867 1 85.12 59 ALA B CA 1
ATOM 3078 C C . ALA B 1 59 ? 5.328 -12.195 -9.508 1 85.12 59 ALA B C 1
ATOM 3080 O O . ALA B 1 59 ? 4.312 -12.164 -8.812 1 85.12 59 ALA B O 1
ATOM 3081 N N . GLN B 1 60 ? 6.438 -12.797 -9.234 1 85.62 60 GLN B N 1
ATOM 3082 C CA . GLN B 1 60 ? 6.582 -13.414 -7.922 1 85.62 60 GLN B CA 1
ATOM 3083 C C . GLN B 1 60 ? 7.016 -12.391 -6.875 1 85.62 60 GLN B C 1
ATOM 3085 O O . GLN B 1 60 ? 8.016 -11.695 -7.062 1 85.62 60 GLN B O 1
ATOM 3090 N N . ILE B 1 61 ? 6.266 -12.312 -5.84 1 86.81 61 ILE B N 1
ATOM 3091 C CA . ILE B 1 61 ? 6.59 -11.43 -4.727 1 86.81 61 ILE B CA 1
ATOM 3092 C C . ILE B 1 61 ? 6.586 -12.219 -3.422 1 86.81 61 ILE B C 1
ATOM 3094 O O . ILE B 1 61 ? 5.539 -12.398 -2.801 1 86.81 61 ILE B O 1
ATOM 3098 N N . GLY B 1 62 ? 7.812 -12.578 -2.994 1 80.44 62 GLY B N 1
ATOM 3099 C CA . GLY B 1 62 ? 7.852 -13.523 -1.887 1 80.44 62 GLY B CA 1
ATOM 3100 C C . GLY B 1 62 ? 7.105 -14.805 -2.174 1 80.44 62 GLY B C 1
ATOM 3101 O O . GLY B 1 62 ? 7.359 -15.469 -3.186 1 80.44 62 GLY B O 1
ATOM 3102 N N . ASP B 1 63 ? 6.176 -15.055 -1.315 1 82.56 63 ASP B N 1
ATOM 3103 C CA . ASP B 1 63 ? 5.422 -16.281 -1.515 1 82.56 63 ASP B CA 1
ATOM 3104 C C . ASP B 1 63 ? 4.09 -16.016 -2.211 1 82.56 63 ASP B C 1
ATOM 3106 O O . ASP B 1 63 ? 3.266 -16.906 -2.369 1 82.56 63 ASP B O 1
ATOM 3110 N N . SER B 1 64 ? 3.939 -14.82 -2.631 1 89.19 64 SER B N 1
ATOM 3111 C CA . SER B 1 64 ? 2.746 -14.445 -3.385 1 89.19 64 SER B CA 1
ATOM 3112 C C . SER B 1 64 ? 3.035 -14.375 -4.879 1 89.19 64 SER B C 1
ATOM 3114 O O . SER B 1 64 ? 4.184 -14.188 -5.285 1 89.19 64 SER B O 1
ATOM 3116 N N . LEU B 1 65 ? 2.055 -14.672 -5.621 1 90.19 65 LEU B N 1
ATOM 3117 C CA . LEU B 1 65 ? 2.135 -14.562 -7.074 1 90.19 65 LEU B CA 1
ATOM 3118 C C . LEU B 1 65 ? 1.058 -13.625 -7.609 1 90.19 65 LEU B C 1
ATOM 3120 O O . LEU B 1 65 ? -0.135 -13.859 -7.402 1 90.19 65 LEU B O 1
ATOM 3124 N N . VAL B 1 66 ? 1.478 -12.508 -8.18 1 93 66 VAL B N 1
ATOM 3125 C CA . VAL B 1 66 ? 0.562 -11.586 -8.852 1 93 66 VAL B CA 1
ATOM 3126 C C . VAL B 1 66 ? 0.541 -11.883 -10.352 1 93 66 VAL B C 1
ATOM 3128 O O . VAL B 1 66 ? 1.593 -12.055 -10.969 1 93 66 VAL B O 1
ATOM 3131 N N . ALA B 1 67 ? -0.702 -11.914 -10.906 1 91.88 67 ALA B N 1
ATOM 3132 C CA . ALA B 1 67 ? -0.727 -12.352 -12.297 1 91.88 67 ALA B CA 1
ATOM 3133 C C . ALA B 1 67 ? -1.912 -11.75 -13.047 1 91.88 67 ALA B C 1
ATOM 3135 O O . ALA B 1 67 ? -2.904 -11.352 -12.43 1 91.88 67 ALA B O 1
ATOM 3136 N N . ARG B 1 68 ? -1.744 -11.625 -14.258 1 92.81 68 ARG B N 1
ATOM 3137 C CA . ARG B 1 68 ? -2.773 -11.227 -15.211 1 92.81 68 ARG B CA 1
ATOM 3138 C C . ARG B 1 68 ? -2.861 -12.219 -16.359 1 92.81 68 ARG B C 1
ATOM 3140 O O . ARG B 1 68 ? -1.839 -12.703 -16.859 1 92.81 68 ARG B O 1
ATOM 3147 N N . PHE B 1 69 ? -4.086 -12.523 -16.688 1 91.31 69 PHE B N 1
ATOM 3148 C CA . PHE B 1 69 ? -4.344 -13.5 -17.734 1 91.31 69 PHE B CA 1
ATOM 3149 C C . PHE B 1 69 ? -5.398 -12.992 -18.719 1 91.31 69 PHE B C 1
ATOM 3151 O O . PHE B 1 69 ? -6.371 -12.352 -18.297 1 91.31 69 PHE B O 1
ATOM 3158 N N . GLU B 1 70 ? -5.113 -13.188 -19.953 1 92.12 70 GLU B N 1
ATOM 3159 C CA . GLU B 1 70 ? -6.125 -13 -21 1 92.12 70 GLU B CA 1
ATOM 3160 C C . GLU B 1 70 ? -6.023 -14.078 -22.078 1 92.12 70 GLU B C 1
ATOM 3162 O O . GLU B 1 70 ? -4.926 -14.383 -22.547 1 92.12 70 GLU B O 1
ATOM 3167 N N . GLY B 1 71 ? -7.176 -14.672 -22.406 1 92.19 71 GLY B N 1
ATOM 3168 C CA . GLY B 1 71 ? -7.098 -15.703 -23.438 1 92.19 71 GLY B CA 1
ATOM 3169 C C . GLY B 1 71 ? -8.461 -16.203 -23.875 1 92.19 71 GLY B C 1
ATOM 3170 O O . GLY B 1 71 ? -9.477 -15.891 -23.25 1 92.19 71 GLY B O 1
ATOM 3171 N N . THR B 1 72 ? -8.406 -16.938 -24.984 1 92.31 72 THR B N 1
ATOM 3172 C CA . THR B 1 72 ? -9.617 -17.516 -25.578 1 92.31 72 THR B CA 1
ATOM 3173 C C . THR B 1 72 ? -9.953 -18.859 -24.938 1 92.31 72 THR B C 1
ATOM 3175 O O . THR B 1 72 ? -10.031 -19.875 -25.625 1 92.31 72 THR B O 1
ATOM 3178 N N . LEU B 1 73 ? -10.227 -18.781 -23.641 1 91.75 73 LEU B N 1
ATOM 3179 C CA . LEU B 1 73 ? -10.562 -19.969 -22.891 1 91.75 73 LEU B CA 1
ATOM 3180 C C . LEU B 1 73 ? -12.055 -20.016 -22.562 1 91.75 73 LEU B C 1
ATOM 3182 O O . LEU B 1 73 ? -12.656 -18.969 -22.312 1 91.75 73 LEU B O 1
ATOM 3186 N N . GLN B 1 74 ? -12.539 -21.203 -22.578 1 92.81 74 GLN B N 1
ATOM 3187 C CA . GLN B 1 74 ? -13.945 -21.422 -22.281 1 92.81 74 GLN B CA 1
ATOM 3188 C C . GLN B 1 74 ? -14.141 -21.953 -20.859 1 92.81 74 GLN B C 1
ATOM 3190 O O . GLN B 1 74 ? -15.141 -21.641 -20.219 1 92.81 74 GLN B O 1
ATOM 3195 N N . ARG B 1 75 ? -13.219 -22.75 -20.484 1 93.69 75 ARG B N 1
ATOM 3196 C CA . ARG B 1 75 ? -13.383 -23.406 -19.188 1 93.69 75 ARG B CA 1
ATOM 3197 C C . ARG B 1 75 ? -12.031 -23.766 -18.578 1 93.69 75 ARG B C 1
ATOM 3199 O O . ARG B 1 75 ? -11.117 -24.203 -19.281 1 93.69 75 ARG B O 1
ATOM 3206 N N . VAL B 1 76 ? -11.883 -23.5 -17.344 1 92.69 76 VAL B N 1
ATOM 3207 C CA . VAL B 1 76 ? -10.766 -23.953 -16.531 1 92.69 76 VAL B CA 1
ATOM 3208 C C . VAL B 1 76 ? -11.297 -24.656 -15.273 1 92.69 76 VAL B C 1
ATOM 3210 O O . VAL B 1 76 ? -12.094 -24.078 -14.531 1 92.69 76 VAL B O 1
ATOM 3213 N N . SER B 1 77 ? -10.883 -25.922 -15.102 1 92.88 77 SER B N 1
ATOM 3214 C CA . SER B 1 77 ? -11.406 -26.656 -13.945 1 92.88 77 SER B CA 1
ATOM 3215 C C . SER B 1 77 ? -10.336 -27.547 -13.32 1 92.88 77 SER B C 1
ATOM 3217 O O . SER B 1 77 ? -9.383 -27.938 -13.984 1 92.88 77 SER B O 1
ATOM 3219 N N . ARG B 1 78 ? -10.43 -27.703 -12.086 1 91.5 78 ARG B N 1
ATOM 3220 C CA . ARG B 1 78 ? -9.68 -28.688 -11.312 1 91.5 78 ARG B CA 1
ATOM 3221 C C . ARG B 1 78 ? -10.609 -29.688 -10.625 1 91.5 78 ARG B C 1
ATOM 3223 O O . ARG B 1 78 ? -11.391 -29.297 -9.75 1 91.5 78 ARG B O 1
ATOM 3230 N N . ASP B 1 79 ? -10.562 -30.938 -11.078 1 90.12 79 ASP B N 1
ATOM 3231 C CA . ASP B 1 79 ? -11.438 -31.938 -10.5 1 90.12 79 ASP B CA 1
ATOM 3232 C C . ASP B 1 79 ? -10.742 -32.656 -9.344 1 90.12 79 ASP B C 1
ATOM 3234 O O . ASP B 1 79 ? -9.633 -32.312 -8.953 1 90.12 79 ASP B O 1
ATOM 3238 N N . ALA B 1 80 ? -11.461 -33.656 -8.781 1 89.88 80 ALA B N 1
ATOM 3239 C CA . ALA B 1 80 ? -10.992 -34.344 -7.586 1 89.88 80 ALA B CA 1
ATOM 3240 C C . ALA B 1 80 ? -9.672 -35.062 -7.852 1 89.88 80 ALA B C 1
ATOM 3242 O O . ALA B 1 80 ? -8.781 -35.062 -6.996 1 89.88 80 ALA B O 1
ATOM 3243 N N . GLN B 1 81 ? -9.547 -35.625 -8.969 1 87.25 81 GLN B N 1
ATOM 3244 C CA . GLN B 1 81 ? -8.328 -36.344 -9.328 1 87.25 81 GLN B CA 1
ATOM 3245 C C . GLN B 1 81 ? -7.137 -35.406 -9.438 1 87.25 81 GLN B C 1
ATOM 3247 O O . GLN B 1 81 ? -6.055 -35.688 -8.93 1 87.25 81 GLN B O 1
ATOM 3252 N N . GLN B 1 82 ? -7.352 -34.312 -10.07 1 84.38 82 GLN B N 1
ATOM 3253 C CA . GLN B 1 82 ? -6.289 -33.344 -10.25 1 84.38 82 GLN B CA 1
ATOM 3254 C C . GLN B 1 82 ? -5.859 -32.719 -8.914 1 84.38 82 GLN B C 1
ATOM 3256 O O . GLN B 1 82 ? -4.668 -32.531 -8.68 1 84.38 82 GLN B O 1
ATOM 3261 N N . VAL B 1 83 ? -6.781 -32.438 -8.07 1 87.88 83 VAL B N 1
ATOM 3262 C CA . VAL B 1 83 ? -6.5 -31.844 -6.762 1 87.88 83 VAL B CA 1
ATOM 3263 C C . VAL B 1 83 ? -5.684 -32.812 -5.922 1 87.88 83 VAL B C 1
ATOM 3265 O O . VAL B 1 83 ? -4.754 -32.438 -5.219 1 87.88 83 VAL B O 1
ATOM 3268 N N . ALA B 1 84 ? -5.996 -34.094 -6.039 1 86.44 84 ALA B N 1
ATOM 3269 C CA . ALA B 1 84 ? -5.301 -35.125 -5.281 1 86.44 84 ALA B CA 1
ATOM 3270 C C . ALA B 1 84 ? -3.896 -35.375 -5.828 1 86.44 84 ALA B C 1
ATOM 3272 O O . ALA B 1 84 ? -2.939 -35.5 -5.066 1 86.44 84 ALA B O 1
ATOM 3273 N N . ALA B 1 85 ? -3.734 -35.375 -7.117 1 82.38 85 ALA B N 1
ATOM 3274 C CA . ALA B 1 85 ? -2.475 -35.719 -7.777 1 82.38 85 ALA B CA 1
ATOM 3275 C C . ALA B 1 85 ? -1.498 -34.531 -7.727 1 82.38 85 ALA B C 1
ATOM 3277 O O . ALA B 1 85 ? -0.283 -34.75 -7.66 1 82.38 85 ALA B O 1
ATOM 3278 N N . HIS B 1 86 ? -2.045 -33.344 -7.789 1 83.38 86 HIS B N 1
ATOM 3279 C CA . HIS B 1 86 ? -1.224 -32.156 -7.816 1 83.38 86 HIS B CA 1
ATOM 3280 C C . HIS B 1 86 ? -1.733 -31.109 -6.824 1 83.38 86 HIS B C 1
ATOM 3282 O O . HIS B 1 86 ? -2.34 -30.109 -7.219 1 83.38 86 HIS B O 1
ATOM 3288 N N . PRO B 1 87 ? -1.396 -31.281 -5.617 1 83.31 87 PRO B N 1
ATOM 3289 C CA . PRO B 1 87 ? -1.922 -30.391 -4.586 1 83.31 87 PRO B CA 1
ATOM 3290 C C . PRO B 1 87 ? -1.355 -28.969 -4.691 1 83.31 87 PRO B C 1
ATOM 3292 O O . PRO B 1 87 ? -0.169 -28.797 -4.98 1 83.31 87 PRO B O 1
ATOM 3295 N N . VAL B 1 88 ? -2.223 -28.016 -4.77 1 85.31 88 VAL B N 1
ATOM 3296 C CA . VAL B 1 88 ? -1.902 -26.594 -4.68 1 85.31 88 VAL B CA 1
ATOM 3297 C C . VAL B 1 88 ? -2.457 -26.016 -3.379 1 85.31 88 VAL B C 1
ATOM 3299 O O . VAL B 1 88 ? -3.666 -26.078 -3.135 1 85.31 88 VAL B O 1
ATOM 3302 N N . ASP B 1 89 ? -1.557 -25.484 -2.512 1 90.38 89 ASP B N 1
ATOM 3303 C CA . ASP B 1 89 ? -1.987 -25.016 -1.199 1 90.38 89 ASP B CA 1
ATOM 3304 C C . ASP B 1 89 ? -2.004 -23.484 -1.143 1 90.38 89 ASP B C 1
ATOM 3306 O O . ASP B 1 89 ? -1.276 -22.875 -0.353 1 90.38 89 ASP B O 1
ATOM 3310 N N . ARG B 1 90 ? -2.922 -22.953 -1.997 1 93.62 90 ARG B N 1
ATOM 3311 C CA . ARG B 1 90 ? -2.945 -21.5 -2.111 1 93.62 90 ARG B CA 1
ATOM 3312 C C . ARG B 1 90 ? -4.375 -20.969 -2.219 1 93.62 90 ARG B C 1
ATOM 3314 O O . ARG B 1 90 ? -5.258 -21.672 -2.723 1 93.62 90 ARG B O 1
ATOM 3321 N N . PHE B 1 91 ? -4.629 -19.797 -1.676 1 95.25 91 PHE B N 1
ATOM 3322 C CA . PHE B 1 91 ? -5.824 -19.016 -1.969 1 95.25 91 PHE B CA 1
ATOM 3323 C C . PHE B 1 91 ? -5.59 -18.078 -3.148 1 95.25 91 PHE B C 1
ATOM 3325 O O . PHE B 1 91 ? -4.445 -17.75 -3.467 1 95.25 91 PHE B O 1
ATOM 3332 N N . CYS B 1 92 ? -6.676 -17.75 -3.809 1 95.94 92 CYS B N 1
ATOM 3333 C CA . CYS B 1 92 ? -6.605 -16.812 -4.934 1 95.94 92 CYS B CA 1
ATOM 3334 C C . CYS B 1 92 ? -7.746 -15.812 -4.883 1 95.94 92 CYS B C 1
ATOM 3336 O O . CYS B 1 92 ? -8.875 -16.156 -4.535 1 95.94 92 CYS B O 1
ATOM 3338 N N . ILE B 1 93 ? -7.473 -14.555 -5.082 1 96.5 93 ILE B N 1
ATOM 3339 C CA . ILE B 1 93 ? -8.492 -13.578 -5.445 1 96.5 93 ILE B CA 1
ATOM 3340 C C . ILE B 1 93 ? -8.242 -13.07 -6.863 1 96.5 93 ILE B C 1
ATOM 3342 O O . ILE B 1 93 ? -7.098 -12.781 -7.23 1 96.5 93 ILE B O 1
ATOM 3346 N N . SER B 1 94 ? -9.227 -13.031 -7.684 1 95.69 94 SER B N 1
ATOM 3347 C CA . SER B 1 94 ? -9.062 -12.586 -9.062 1 95.69 94 SER B CA 1
ATOM 3348 C C . SER B 1 94 ? -10.25 -11.742 -9.516 1 95.69 94 SER B C 1
ATOM 3350 O O . SER B 1 94 ? -11.391 -12.016 -9.133 1 95.69 94 SER B O 1
ATOM 3352 N N . TYR B 1 95 ? -9.953 -10.719 -10.289 1 96.69 95 TYR B N 1
ATOM 3353 C CA . TYR B 1 95 ? -10.945 -9.844 -10.891 1 96.69 95 TYR B CA 1
ATOM 3354 C C . TYR B 1 95 ? -11.258 -10.258 -12.32 1 96.69 95 TYR B C 1
ATOM 3356 O O . TYR B 1 95 ? -10.344 -10.539 -13.102 1 96.69 95 TYR B O 1
ATOM 3364 N N . ASN B 1 96 ? -12.562 -10.25 -12.625 1 96.44 96 ASN B N 1
ATOM 3365 C CA . ASN B 1 96 ? -12.953 -10.445 -14.023 1 96.44 96 ASN B CA 1
ATOM 3366 C C . ASN B 1 96 ? -12.68 -9.195 -14.859 1 96.44 96 ASN B C 1
ATOM 3368 O O . ASN B 1 96 ? -13.375 -8.188 -14.719 1 96.44 96 ASN B O 1
ATOM 3372 N N . ARG B 1 97 ? -11.758 -9.305 -15.719 1 95.38 97 ARG B N 1
ATOM 3373 C CA . ARG B 1 97 ? -11.398 -8.164 -16.562 1 95.38 97 ARG B CA 1
ATOM 3374 C C . ARG B 1 97 ? -12.023 -8.289 -17.938 1 95.38 97 ARG B C 1
ATOM 3376 O O . ARG B 1 97 ? -11.867 -7.398 -18.781 1 95.38 97 ARG B O 1
ATOM 3383 N N . ALA B 1 98 ? -12.648 -9.391 -18.125 1 94.12 98 ALA B N 1
ATOM 3384 C CA . ALA B 1 98 ? -13.305 -9.578 -19.422 1 94.12 98 ALA B CA 1
ATOM 3385 C C . ALA B 1 98 ? -14.586 -8.75 -19.5 1 94.12 98 ALA B C 1
ATOM 3387 O O . ALA B 1 98 ? -15.094 -8.266 -18.5 1 94.12 98 ALA B O 1
ATOM 3388 N N . SER B 1 99 ? -14.984 -8.539 -20.734 1 92.12 99 SER B N 1
ATOM 3389 C CA . SER B 1 99 ? -16.219 -7.809 -20.953 1 92.12 99 SER B CA 1
ATOM 3390 C C . SER B 1 99 ? -17.438 -8.703 -20.719 1 92.12 99 SER B C 1
ATOM 3392 O O . SER B 1 99 ? -18.578 -8.219 -20.656 1 92.12 99 SER B O 1
ATOM 3394 N N . SER B 1 100 ? -17.219 -10 -20.547 1 91.94 100 SER B N 1
ATOM 3395 C CA . SER B 1 100 ? -18.312 -10.953 -20.375 1 91.94 100 SER B CA 1
ATOM 3396 C C . SER B 1 100 ? -18.344 -11.508 -18.953 1 91.94 100 SER B C 1
ATOM 3398 O O . SER B 1 100 ? -17.359 -11.414 -18.234 1 91.94 100 SER B O 1
ATOM 3400 N N . ARG B 1 101 ? -19.484 -12.062 -18.688 1 94.12 101 ARG B N 1
ATOM 3401 C CA . ARG B 1 101 ? -19.656 -12.695 -17.375 1 94.12 101 ARG B CA 1
ATOM 3402 C C . ARG B 1 101 ? -18.922 -14.031 -17.328 1 94.12 101 ARG B C 1
ATOM 3404 O O . ARG B 1 101 ? -18.703 -14.672 -18.359 1 94.12 101 ARG B O 1
ATOM 3411 N N . GLN B 1 102 ? -18.516 -14.383 -16.125 1 94.88 102 GLN B N 1
ATOM 3412 C CA . GLN B 1 102 ? -17.891 -15.672 -15.836 1 94.88 102 GLN B CA 1
ATOM 3413 C C . GLN B 1 102 ? -18.594 -16.375 -14.68 1 94.88 102 GLN B C 1
ATOM 3415 O O . GLN B 1 102 ? -19.031 -15.727 -13.734 1 94.88 102 GLN B O 1
ATOM 3420 N N . ALA B 1 103 ? -18.734 -17.672 -14.836 1 96.44 103 ALA B N 1
ATOM 3421 C CA . ALA B 1 103 ? -19.297 -18.469 -13.758 1 96.44 103 ALA B CA 1
ATOM 3422 C C . ALA B 1 103 ? -18.219 -19.281 -13.039 1 96.44 103 ALA B C 1
ATOM 3424 O O . ALA B 1 103 ? -17.328 -19.828 -13.68 1 96.44 103 ALA B O 1
ATOM 3425 N N . MET B 1 104 ? -18.281 -19.312 -11.75 1 96.31 104 MET B N 1
ATOM 3426 C CA . MET B 1 104 ? -17.344 -20.078 -10.938 1 96.31 104 MET B CA 1
ATOM 3427 C C . MET B 1 104 ? -18.094 -20.953 -9.938 1 96.31 104 MET B C 1
ATOM 3429 O O . MET B 1 104 ? -19.094 -20.531 -9.359 1 96.31 104 MET B O 1
ATOM 3433 N N . VAL B 1 105 ? -17.594 -22.141 -9.758 1 95.94 105 VAL B N 1
ATOM 3434 C CA . VAL B 1 105 ? -18.203 -23.078 -8.812 1 95.94 105 VAL B CA 1
ATOM 3435 C C . VAL B 1 105 ? -17.125 -23.656 -7.898 1 95.94 105 VAL B C 1
ATOM 3437 O O . VAL B 1 105 ? -16.062 -24.078 -8.367 1 95.94 105 VAL B O 1
ATOM 3440 N N . GLN B 1 106 ? -17.391 -23.594 -6.648 1 94.44 106 GLN B N 1
ATOM 3441 C CA . GLN B 1 106 ? -16.578 -24.25 -5.633 1 94.44 106 GLN B CA 1
ATOM 3442 C C . GLN B 1 106 ? -17.375 -24.516 -4.363 1 94.44 106 GLN B C 1
ATOM 3444 O O . GLN B 1 106 ? -18.188 -23.672 -3.945 1 94.44 106 GLN B O 1
ATOM 3449 N N . ARG B 1 107 ? -17.219 -25.656 -3.764 1 88.75 107 ARG B N 1
ATOM 3450 C CA . ARG B 1 107 ? -17.906 -26.062 -2.535 1 88.75 107 ARG B CA 1
ATOM 3451 C C . ARG B 1 107 ? -19.422 -25.938 -2.68 1 88.75 107 ARG B C 1
ATOM 3453 O O . ARG B 1 107 ? -20.094 -25.438 -1.785 1 88.75 107 ARG B O 1
ATOM 3460 N N . GLY B 1 108 ? -19.828 -26.312 -3.762 1 87.19 108 GLY B N 1
ATOM 3461 C CA . GLY B 1 108 ? -21.266 -26.297 -3.982 1 87.19 108 GLY B CA 1
ATOM 3462 C C . GLY B 1 108 ? -21.828 -24.906 -4.184 1 87.19 108 GLY B C 1
ATOM 3463 O O . GLY B 1 108 ? -23.016 -24.734 -4.422 1 87.19 108 GLY B O 1
ATOM 3464 N N . ARG B 1 109 ? -21.031 -23.891 -4.125 1 91.56 109 ARG B N 1
ATOM 3465 C CA . ARG B 1 109 ? -21.438 -22.516 -4.371 1 91.56 109 ARG B CA 1
ATOM 3466 C C . ARG B 1 109 ? -21.141 -22.109 -5.812 1 91.56 109 ARG B C 1
ATOM 3468 O O . ARG B 1 109 ? -20.109 -22.5 -6.371 1 91.56 109 ARG B O 1
ATOM 3475 N N . GLU B 1 110 ? -22.109 -21.406 -6.344 1 94 110 GLU B N 1
ATOM 3476 C CA . GLU B 1 110 ? -21.922 -20.859 -7.684 1 94 110 GLU B CA 1
ATOM 3477 C C . GLU B 1 110 ? -22 -19.328 -7.664 1 94 110 GLU B C 1
ATOM 3479 O O . GLU B 1 110 ? -22.922 -18.766 -7.082 1 94 110 GLU B O 1
ATOM 3484 N N . LEU B 1 111 ? -20.984 -18.703 -8.242 1 95.62 111 LEU B N 1
ATOM 3485 C CA . LEU B 1 111 ? -20.922 -17.25 -8.312 1 95.62 111 LEU B CA 1
ATOM 3486 C C . LEU B 1 111 ? -20.719 -16.781 -9.75 1 95.62 111 LEU B C 1
ATOM 3488 O O . LEU B 1 111 ? -19.875 -17.312 -10.477 1 95.62 111 LEU B O 1
ATOM 3492 N N . THR B 1 112 ? -21.625 -15.938 -10.156 1 95.19 112 THR B N 1
ATOM 3493 C CA . THR B 1 112 ? -21.438 -15.281 -11.445 1 95.19 112 THR B CA 1
ATOM 3494 C C . THR B 1 112 ? -20.703 -13.953 -11.281 1 95.19 112 THR B C 1
ATOM 3496 O O . THR B 1 112 ? -21.172 -13.07 -10.562 1 95.19 112 THR B O 1
ATOM 3499 N N . LEU B 1 113 ? -19.625 -13.867 -11.992 1 95.12 113 LEU B N 1
ATOM 3500 C CA . LEU B 1 113 ? -18.797 -12.672 -11.898 1 95.12 113 LEU B CA 1
ATOM 3501 C C . LEU B 1 113 ? -19.062 -11.727 -13.07 1 95.12 113 LEU B C 1
ATOM 3503 O O . LEU B 1 113 ? -18.75 -12.055 -14.219 1 95.12 113 LEU B O 1
ATOM 3507 N N . GLU B 1 114 ? -19.609 -10.562 -12.727 1 94.31 114 GLU B N 1
ATOM 3508 C CA . GLU B 1 114 ? -19.719 -9.5 -13.719 1 94.31 114 GLU B CA 1
ATOM 3509 C C . GLU B 1 114 ? -18.359 -8.891 -14.031 1 94.31 114 GLU B C 1
ATOM 3511 O O . GLU B 1 114 ? -17.406 -9.047 -13.258 1 94.31 114 GLU B O 1
ATOM 3516 N N . PRO B 1 115 ? -18.297 -8.25 -15.242 1 93.69 115 PRO B N 1
ATOM 3517 C CA . PRO B 1 115 ? -17.047 -7.539 -15.516 1 93.69 115 PRO B CA 1
ATOM 3518 C C . PRO B 1 115 ? -16.641 -6.605 -14.375 1 93.69 115 PRO B C 1
ATOM 3520 O O . PRO B 1 115 ? -17.469 -5.848 -13.867 1 93.69 115 PRO B O 1
ATOM 3523 N N . GLY B 1 116 ? -15.375 -6.797 -13.938 1 92.75 116 GLY B N 1
ATOM 3524 C CA . GLY B 1 116 ? -14.844 -5.918 -12.906 1 92.75 116 GLY B CA 1
ATOM 3525 C C . GLY B 1 116 ? -15.016 -6.473 -11.508 1 92.75 116 GLY B C 1
ATOM 3526 O O . GLY B 1 116 ? -14.453 -5.941 -10.547 1 92.75 116 GLY B O 1
ATOM 3527 N N . THR B 1 117 ? -15.719 -7.523 -11.375 1 93.19 117 THR B N 1
ATOM 3528 C CA . THR B 1 117 ? -15.992 -8.07 -10.055 1 93.19 117 THR B CA 1
ATOM 3529 C C . THR B 1 117 ? -14.992 -9.156 -9.695 1 93.19 117 THR B C 1
ATOM 3531 O O . THR B 1 117 ? -14.602 -9.953 -10.547 1 93.19 117 THR B O 1
ATOM 3534 N N . PRO B 1 118 ? -14.547 -9.164 -8.414 1 95.06 118 PRO B N 1
ATOM 3535 C CA . PRO B 1 118 ? -13.586 -10.188 -7.98 1 95.06 118 PRO B CA 1
ATOM 3536 C C . PRO B 1 118 ? -14.266 -11.414 -7.375 1 95.06 118 PRO B C 1
ATOM 3538 O O . PRO B 1 118 ? -15.453 -11.367 -7.039 1 95.06 118 PRO B O 1
ATOM 3541 N N . ALA B 1 119 ? -13.555 -12.5 -7.332 1 96.12 119 ALA B N 1
ATOM 3542 C CA . ALA B 1 119 ? -13.898 -13.695 -6.578 1 96.12 119 ALA B CA 1
ATOM 3543 C C . ALA B 1 119 ? -12.719 -14.18 -5.742 1 96.12 119 ALA B C 1
ATOM 3545 O O . ALA B 1 119 ? -11.57 -14.086 -6.168 1 96.12 119 ALA B O 1
ATOM 3546 N N . PHE B 1 120 ? -13.047 -14.562 -4.582 1 96.38 120 PHE B N 1
ATOM 3547 C CA . PHE B 1 120 ? -12.086 -15.195 -3.682 1 96.38 120 PHE B CA 1
ATOM 3548 C C . PHE B 1 120 ? -12.32 -16.703 -3.609 1 96.38 120 PHE B C 1
ATOM 3550 O O . PHE B 1 120 ? -13.438 -17.156 -3.346 1 96.38 120 PHE B O 1
ATOM 3557 N N . PHE B 1 121 ? -11.227 -17.516 -3.889 1 95.56 121 PHE B N 1
ATOM 3558 C CA . PHE B 1 121 ? -11.453 -18.953 -3.928 1 95.56 121 PHE B CA 1
ATOM 3559 C C . PHE B 1 121 ? -10.195 -19.719 -3.516 1 95.56 121 PHE B C 1
ATOM 3561 O O . PHE B 1 121 ? -9.141 -19.109 -3.299 1 95.56 121 PHE B O 1
ATOM 3568 N N . ASN B 1 122 ? -10.352 -20.969 -3.246 1 94.69 122 ASN B N 1
ATOM 3569 C CA . ASN B 1 122 ? -9.328 -21.875 -2.736 1 94.69 122 ASN B CA 1
ATOM 3570 C C . ASN B 1 122 ? -8.789 -22.781 -3.834 1 94.69 122 ASN B C 1
ATOM 3572 O O . ASN B 1 122 ? -9.508 -23.656 -4.332 1 94.69 122 ASN B O 1
ATOM 3576 N N . LEU B 1 123 ? -7.52 -22.688 -4.191 1 91.94 123 LEU B N 1
ATOM 3577 C CA . LEU B 1 123 ? -6.945 -23.453 -5.289 1 91.94 123 LEU B CA 1
ATOM 3578 C C . LEU B 1 123 ? -6.645 -24.891 -4.855 1 91.94 123 LEU B C 1
ATOM 3580 O O . LEU B 1 123 ? -6.352 -25.734 -5.688 1 91.94 123 LEU B O 1
ATOM 3584 N N . SER B 1 124 ? -6.742 -25.094 -3.545 1 89.19 124 SER B N 1
ATOM 3585 C CA . SER B 1 124 ? -6.469 -26.438 -3.02 1 89.19 124 SER B CA 1
ATOM 3586 C C . SER B 1 124 ? -7.688 -27.344 -3.156 1 89.19 124 SER B C 1
ATOM 3588 O O . SER B 1 124 ? -7.617 -28.531 -2.838 1 89.19 124 SER B O 1
ATOM 3590 N N . GLU B 1 125 ? -8.766 -26.828 -3.646 1 92 125 GLU B N 1
ATOM 3591 C CA . GLU B 1 125 ? -10.023 -27.547 -3.77 1 92 125 GLU B CA 1
ATOM 3592 C C . GLU B 1 125 ? -10.508 -27.578 -5.215 1 92 125 GLU B C 1
ATOM 3594 O O . GLU B 1 125 ? -9.938 -26.906 -6.078 1 92 125 GLU B O 1
ATOM 3599 N N . MET B 1 126 ? -11.555 -28.422 -5.41 1 92.81 126 MET B N 1
ATOM 3600 C CA . MET B 1 126 ? -12.164 -28.469 -6.738 1 92.81 126 MET B CA 1
ATOM 3601 C C . MET B 1 126 ? -12.719 -27.109 -7.145 1 92.81 126 MET B C 1
ATOM 3603 O O . MET B 1 126 ? -13.281 -26.391 -6.312 1 92.81 126 MET B O 1
ATOM 3607 N N . LEU B 1 127 ? -12.477 -26.812 -8.391 1 92.94 127 LEU B N 1
ATOM 3608 C CA . LEU B 1 127 ? -12.945 -25.547 -8.93 1 92.94 127 LEU B CA 1
ATOM 3609 C C . LEU B 1 127 ? -13.367 -25.688 -10.391 1 92.94 127 LEU B C 1
ATOM 3611 O O . LEU B 1 127 ? -12.805 -26.516 -11.125 1 92.94 127 LEU B O 1
ATOM 3615 N N . ASP B 1 128 ? -14.391 -24.984 -10.742 1 95.06 128 ASP B N 1
ATOM 3616 C CA . ASP B 1 128 ? -14.867 -24.906 -12.117 1 95.06 128 ASP B CA 1
ATOM 3617 C C . ASP B 1 128 ? -15.156 -23.469 -12.531 1 95.06 128 ASP B C 1
ATOM 3619 O O . ASP B 1 128 ? -15.992 -22.797 -11.922 1 95.06 128 ASP B O 1
ATOM 3623 N N . CYS B 1 129 ? -14.438 -22.969 -13.516 1 94.75 129 CYS B N 1
ATOM 3624 C CA . CYS B 1 129 ? -14.609 -21.625 -14.055 1 94.75 129 CYS B CA 1
ATOM 3625 C C . CYS B 1 129 ? -14.992 -21.656 -15.531 1 94.75 129 CYS B C 1
ATOM 3627 O O . CYS B 1 129 ? -14.289 -22.281 -16.344 1 94.75 129 CYS B O 1
ATOM 3629 N N . ARG B 1 130 ? -16 -20.969 -15.852 1 95.5 130 ARG B N 1
ATOM 3630 C CA . ARG B 1 130 ? -16.5 -21 -17.219 1 95.5 130 ARG B CA 1
ATOM 3631 C C . ARG B 1 130 ? -16.703 -19.594 -17.75 1 95.5 130 ARG B C 1
ATOM 3633 O O . ARG B 1 130 ? -17.156 -18.703 -17.031 1 95.5 130 ARG B O 1
ATOM 3640 N N . SER B 1 131 ? -16.328 -19.422 -19 1 93.5 131 SER B N 1
ATOM 3641 C CA . SER B 1 131 ? -16.531 -18.172 -19.719 1 93.5 131 SER B CA 1
ATOM 3642 C C . SER B 1 131 ? -17.047 -18.438 -21.141 1 93.5 131 SER B C 1
ATOM 3644 O O . SER B 1 131 ? -16.609 -19.375 -21.797 1 93.5 131 SER B O 1
ATOM 3646 N N . GLU B 1 132 ? -17.984 -17.594 -21.578 1 87.81 132 GLU B N 1
ATOM 3647 C CA . GLU B 1 132 ? -18.562 -17.797 -22.891 1 87.81 132 GLU B CA 1
ATOM 3648 C C . GLU B 1 132 ? -17.75 -17.078 -23.969 1 87.81 132 GLU B C 1
ATOM 3650 O O . GLU B 1 132 ? -17.766 -17.469 -25.141 1 87.81 132 GLU B O 1
ATOM 3655 N N . HIS B 1 133 ? -17.078 -16.094 -23.656 1 91.31 133 HIS B N 1
ATOM 3656 C CA . HIS B 1 133 ? -16.438 -15.266 -24.672 1 91.31 133 HIS B CA 1
ATOM 3657 C C . HIS B 1 133 ? -14.953 -15.062 -24.359 1 91.31 133 HIS B C 1
ATOM 3659 O O . HIS B 1 133 ? -14.375 -14.023 -24.703 1 91.31 133 HIS B O 1
ATOM 3665 N N . GLY B 1 134 ? -14.352 -16 -23.656 1 92.44 134 GLY B N 1
ATOM 3666 C CA . GLY B 1 134 ? -12.953 -15.852 -23.281 1 92.44 134 GLY B CA 1
ATOM 3667 C C . GLY B 1 134 ? -12.773 -15.352 -21.859 1 92.44 134 GLY B C 1
ATOM 3668 O O . GLY B 1 134 ? -13.75 -15.008 -21.188 1 92.44 134 GLY B O 1
ATOM 3669 N N . GLU B 1 135 ? -11.531 -15.391 -21.406 1 92.44 135 GLU B N 1
ATOM 3670 C CA . GLU B 1 135 ? -11.242 -15.023 -20.031 1 92.44 135 GLU B CA 1
ATOM 3671 C C . GLU B 1 135 ? -10.203 -13.906 -19.953 1 92.44 135 GLU B C 1
ATOM 3673 O O . GLU B 1 135 ? -9.312 -13.82 -20.797 1 92.44 135 GLU B O 1
ATOM 3678 N N . ALA B 1 136 ? -10.375 -12.977 -19.172 1 95 136 ALA B N 1
ATOM 3679 C CA . ALA B 1 136 ? -9.398 -11.977 -18.75 1 95 136 ALA B CA 1
ATOM 3680 C C . ALA B 1 136 ? -9.477 -11.734 -17.234 1 95 136 ALA B C 1
ATOM 3682 O O . ALA B 1 136 ? -10.547 -11.453 -16.703 1 95 136 ALA B O 1
ATOM 3683 N N . ARG B 1 137 ? -8.305 -11.969 -16.594 1 94.81 137 ARG B N 1
ATOM 3684 C CA . ARG B 1 137 ? -8.305 -11.883 -15.141 1 94.81 137 ARG B CA 1
ATOM 3685 C C . ARG B 1 137 ? -7.035 -11.219 -14.633 1 94.81 137 ARG B C 1
ATOM 3687 O O . ARG B 1 137 ? -6.004 -11.242 -15.297 1 94.81 137 ARG B O 1
ATOM 3694 N N . ILE B 1 138 ? -7.133 -10.578 -13.547 1 96.06 138 ILE B N 1
ATOM 3695 C CA . ILE B 1 138 ? -5.98 -10.133 -12.773 1 96.06 138 ILE B CA 1
ATOM 3696 C C . ILE B 1 138 ? -6.195 -10.469 -11.297 1 96.06 138 ILE B C 1
ATOM 3698 O O . ILE B 1 138 ? -7.316 -10.391 -10.789 1 96.06 138 ILE B O 1
ATOM 3702 N N . GLY B 1 139 ? -5.188 -10.953 -10.648 1 96.44 139 GLY B N 1
ATOM 3703 C CA . GLY B 1 139 ? -5.297 -11.305 -9.242 1 96.44 139 GLY B C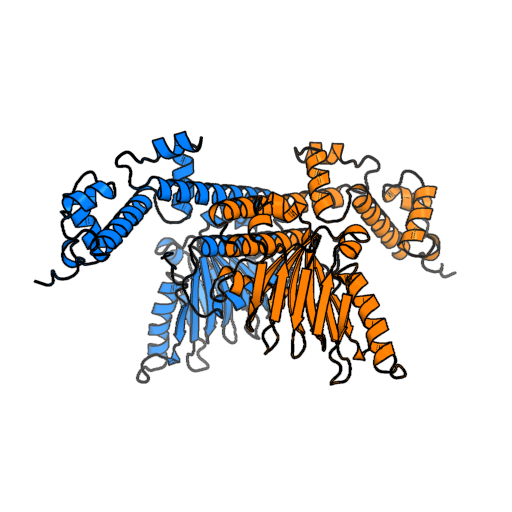A 1
ATOM 3704 C C . GLY B 1 139 ? -3.975 -11.703 -8.617 1 96.44 139 GLY B C 1
ATOM 3705 O O . GLY B 1 139 ? -2.91 -11.344 -9.125 1 96.44 139 GLY B O 1
ATOM 3706 N N . PHE B 1 140 ? -4.117 -12.297 -7.41 1 94.81 140 PHE B N 1
ATOM 3707 C CA . PHE B 1 140 ? -2.914 -12.828 -6.781 1 94.81 140 PHE B CA 1
ATOM 3708 C C . PHE B 1 140 ? -3.24 -14.055 -5.938 1 94.81 140 PHE B C 1
ATOM 3710 O O . PHE B 1 140 ? -4.402 -14.289 -5.59 1 94.81 140 PHE B O 1
ATOM 3717 N N . THR B 1 141 ? -2.273 -14.891 -5.746 1 95.06 141 THR B N 1
ATOM 3718 C CA . THR B 1 141 ? -2.373 -16.062 -4.887 1 95.06 141 THR B CA 1
ATOM 3719 C C . THR B 1 141 ? -1.373 -15.977 -3.736 1 95.06 141 THR B C 1
ATOM 3721 O O . THR B 1 141 ? -0.374 -15.258 -3.828 1 95.06 141 THR B O 1
ATOM 3724 N N . LEU B 1 142 ? -1.668 -16.656 -2.686 1 91.75 142 LEU B N 1
ATOM 3725 C CA . LEU B 1 142 ? -0.765 -16.781 -1.546 1 91.75 142 LEU B CA 1
ATOM 3726 C C . LEU B 1 142 ? -0.989 -18.094 -0.813 1 91.75 142 LEU B C 1
ATOM 3728 O O . LEU B 1 142 ? -2.086 -18.656 -0.859 1 91.75 142 LEU B O 1
ATOM 3732 N N . PRO B 1 143 ? 0.058 -18.547 -0.173 1 89.69 143 PRO B N 1
ATOM 3733 C CA . PRO B 1 143 ? -0.103 -19.797 0.574 1 89.69 143 PRO B CA 1
ATOM 3734 C C . PRO B 1 143 ? -1.228 -19.734 1.604 1 89.69 143 PRO B C 1
ATOM 3736 O O . PRO B 1 143 ? -1.411 -18.703 2.256 1 89.69 143 PRO B O 1
ATOM 3739 N N . ARG B 1 144 ? -1.971 -20.812 1.74 1 90.19 144 ARG B N 1
ATOM 3740 C CA . ARG B 1 144 ? -3.092 -20.859 2.674 1 90.19 144 ARG B CA 1
ATOM 3741 C C . ARG B 1 144 ? -2.635 -20.531 4.094 1 90.19 144 ARG B C 1
ATOM 3743 O O . ARG B 1 144 ? -3.297 -19.781 4.805 1 90.19 144 ARG B O 1
ATOM 3750 N N . LYS B 1 145 ? -1.535 -21.094 4.453 1 81.62 145 LYS B N 1
ATOM 3751 C CA . LYS B 1 145 ? -1.014 -20.859 5.797 1 81.62 145 LYS B CA 1
ATOM 3752 C C . LYS B 1 145 ? -0.833 -19.375 6.078 1 81.62 145 LYS B C 1
ATOM 3754 O O . LYS B 1 145 ? -1.219 -18.891 7.141 1 81.62 145 LYS B O 1
ATOM 3759 N N . THR B 1 146 ? -0.289 -18.719 5.102 1 81.06 146 THR B N 1
ATOM 3760 C CA . THR B 1 146 ? -0.015 -17.297 5.242 1 81.06 146 THR B CA 1
ATOM 3761 C C . THR B 1 146 ? -1.306 -16.516 5.48 1 81.06 146 THR B C 1
ATOM 3763 O O . THR B 1 146 ? -1.368 -15.656 6.371 1 81.06 146 THR B O 1
ATOM 3766 N N . LEU B 1 147 ? -2.32 -16.781 4.695 1 87.19 147 LEU B N 1
ATOM 3767 C CA . LEU B 1 147 ? -3.574 -16.047 4.836 1 87.19 147 LEU B CA 1
ATOM 3768 C C . LEU B 1 147 ? -4.297 -16.438 6.117 1 87.19 147 LEU B C 1
ATOM 3770 O O . LEU B 1 147 ? -4.848 -15.586 6.812 1 87.19 147 LEU B O 1
ATOM 3774 N N . LEU B 1 148 ? -4.289 -17.703 6.457 1 80.56 148 LEU B N 1
ATOM 3775 C CA . LEU B 1 148 ? -5.02 -18.203 7.617 1 80.56 148 LEU B CA 1
ATOM 3776 C C . LEU B 1 148 ? -4.395 -17.688 8.914 1 80.56 148 LEU B C 1
ATOM 3778 O O . LEU B 1 148 ? -5.086 -17.547 9.922 1 80.56 148 LEU B O 1
ATOM 3782 N N . ASP B 1 149 ? -3.115 -17.422 8.859 1 73.69 149 ASP B N 1
ATOM 3783 C CA . ASP B 1 149 ? -2.449 -16.797 10 1 73.69 149 ASP B CA 1
ATOM 3784 C C . ASP B 1 149 ? -3.023 -15.414 10.281 1 73.69 149 ASP B C 1
ATOM 3786 O O . ASP B 1 149 ? -3.057 -14.969 11.438 1 73.69 149 ASP B O 1
ATOM 3790 N N . SER B 1 150 ? -3.508 -14.781 9.25 1 72.44 150 SER B N 1
ATOM 3791 C CA . SER B 1 150 ? -4.023 -13.422 9.375 1 72.44 150 SER B CA 1
ATOM 3792 C C . SER B 1 150 ? -5.547 -13.406 9.422 1 72.44 150 SER B C 1
ATOM 3794 O O . SER B 1 150 ? -6.148 -12.562 10.086 1 72.44 150 SER B O 1
ATOM 3796 N N . ILE B 1 151 ? -6.094 -14.32 8.648 1 78 151 ILE B N 1
ATOM 3797 C CA . ILE B 1 151 ? -7.543 -14.453 8.562 1 78 151 ILE B CA 1
ATOM 3798 C C . ILE B 1 151 ? -7.941 -15.906 8.805 1 78 151 ILE B C 1
ATOM 3800 O O . ILE B 1 151 ? -8.203 -16.641 7.852 1 78 151 ILE B O 1
ATOM 3804 N N . PRO B 1 152 ? -8.117 -16.297 10.008 1 73.75 152 PRO B N 1
ATOM 3805 C CA . PRO B 1 152 ? -8.305 -17.703 10.344 1 73.75 152 PRO B CA 1
ATOM 3806 C C . PRO B 1 152 ? -9.555 -18.312 9.703 1 73.75 152 PRO B C 1
ATOM 3808 O O . PRO B 1 152 ? -9.594 -19.516 9.438 1 73.75 152 PRO B O 1
ATOM 3811 N N . HIS B 1 153 ? -10.57 -17.562 9.375 1 79.12 153 HIS B N 1
ATOM 3812 C CA . HIS B 1 153 ? -11.805 -18.109 8.836 1 79.12 153 HIS B CA 1
ATOM 3813 C C . HIS B 1 153 ? -11.938 -17.812 7.344 1 79.12 153 HIS B C 1
ATOM 3815 O O . HIS B 1 153 ? -13.047 -17.766 6.809 1 79.12 153 HIS B O 1
ATOM 3821 N N . ALA B 1 154 ? -10.781 -17.625 6.75 1 86.38 154 ALA B N 1
ATOM 3822 C CA . ALA B 1 154 ? -10.797 -17.266 5.336 1 86.38 154 ALA B CA 1
ATOM 3823 C C . ALA B 1 154 ? -11.477 -18.344 4.5 1 86.38 154 ALA B C 1
ATOM 3825 O O . ALA B 1 154 ? -12.109 -18.047 3.488 1 86.38 154 ALA B O 1
ATOM 3826 N N . GLU B 1 155 ? -11.398 -19.562 4.891 1 86.19 155 GLU B N 1
ATOM 3827 C CA . GLU B 1 155 ? -11.977 -20.688 4.156 1 86.19 155 GLU B CA 1
ATOM 3828 C C . GLU B 1 155 ? -13.492 -20.547 4.051 1 86.19 155 GLU B C 1
ATOM 3830 O O . GLU B 1 155 ? -14.094 -20.953 3.049 1 86.19 155 GLU B O 1
ATOM 3835 N N . ASP B 1 156 ? -14.062 -19.922 5.012 1 85.62 156 ASP B N 1
ATOM 3836 C CA . ASP B 1 156 ? -15.516 -19.766 5.055 1 85.62 156 ASP B CA 1
ATOM 3837 C C . ASP B 1 156 ? -15.984 -18.656 4.105 1 85.62 156 ASP B C 1
ATOM 3839 O O . ASP B 1 156 ? -17.172 -18.547 3.809 1 85.62 156 ASP B O 1
ATOM 3843 N N . LEU B 1 157 ? -15.062 -17.969 3.582 1 88.5 157 LEU B N 1
ATOM 3844 C CA . LEU B 1 157 ? -15.414 -16.781 2.807 1 88.5 157 LEU B CA 1
ATOM 3845 C C . LEU B 1 157 ? -15.258 -17.047 1.312 1 88.5 157 LEU B C 1
ATOM 3847 O O . LEU B 1 157 ? -15.539 -16.172 0.49 1 88.5 157 LEU B O 1
ATOM 3851 N N . VAL B 1 158 ? -14.945 -18.266 0.945 1 92.38 158 VAL B N 1
ATOM 3852 C CA . VAL B 1 158 ? -14.711 -18.656 -0.441 1 92.38 158 VAL B CA 1
ATOM 3853 C C . VAL B 1 158 ? -16 -18.5 -1.246 1 92.38 158 VAL B C 1
ATOM 3855 O O . VAL B 1 158 ? -17.062 -18.953 -0.809 1 92.38 158 VAL B O 1
ATOM 3858 N N . LEU B 1 159 ? -15.93 -17.797 -2.414 1 94.62 159 LEU B N 1
ATOM 3859 C CA . LEU B 1 159 ? -16.953 -17.562 -3.422 1 94.62 159 LEU B CA 1
ATOM 3860 C C . LEU B 1 159 ? -18.156 -16.859 -2.811 1 94.62 159 LEU B C 1
ATOM 3862 O O . LEU B 1 159 ? -19.297 -17.094 -3.225 1 94.62 159 LEU B O 1
ATOM 3866 N N . ARG B 1 160 ? -17.938 -16.141 -1.779 1 91.06 160 ARG B N 1
ATOM 3867 C CA . ARG B 1 160 ? -18.969 -15.188 -1.344 1 91.06 160 ARG B CA 1
ATOM 3868 C C . ARG B 1 160 ? -18.953 -13.945 -2.223 1 91.06 160 ARG B C 1
ATOM 3870 O O . ARG B 1 160 ? -17.891 -13.461 -2.615 1 91.06 160 ARG B O 1
ATOM 3877 N N . PRO B 1 161 ? -20.156 -13.523 -2.496 1 92.19 161 PRO B N 1
ATOM 3878 C CA . PRO B 1 161 ? -20.203 -12.305 -3.309 1 92.19 161 PRO B CA 1
ATOM 3879 C C . PRO B 1 161 ? -19.5 -11.125 -2.633 1 92.19 161 PRO B C 1
ATOM 3881 O O . PRO B 1 161 ? -19.641 -10.93 -1.422 1 92.19 161 PRO B O 1
ATOM 3884 N N . LEU B 1 162 ? -18.75 -10.438 -3.457 1 91.19 162 LEU B N 1
ATOM 3885 C CA . LEU B 1 162 ? -18.062 -9.242 -2.982 1 91.19 162 LEU B CA 1
ATOM 3886 C C . LEU B 1 162 ? -18.609 -7.996 -3.678 1 91.19 162 LEU B C 1
ATOM 3888 O O . LEU B 1 162 ? -18.969 -8.039 -4.859 1 91.19 162 LEU B O 1
ATOM 3892 N N . ASP B 1 163 ? -18.672 -6.891 -2.912 1 85.75 163 ASP B N 1
ATOM 3893 C CA . ASP B 1 163 ? -19.125 -5.617 -3.463 1 85.75 163 ASP B CA 1
ATOM 3894 C C . ASP B 1 163 ? -18.047 -4.969 -4.32 1 85.75 163 ASP B C 1
ATOM 3896 O O . ASP B 1 163 ? -17 -4.582 -3.812 1 85.75 163 ASP B O 1
ATOM 3900 N N . PRO B 1 164 ? -18.312 -4.824 -5.621 1 80.69 164 PRO B N 1
ATOM 3901 C CA . PRO B 1 164 ? -17.297 -4.234 -6.488 1 80.69 164 PRO B CA 1
ATOM 3902 C C . PRO B 1 164 ? -16.984 -2.781 -6.129 1 80.69 164 PRO B C 1
ATOM 3904 O O . PRO B 1 164 ? -15.945 -2.246 -6.539 1 80.69 164 PRO B O 1
ATOM 3907 N N . GLY B 1 165 ? -17.922 -2.127 -5.336 1 82.25 165 GLY B N 1
ATOM 3908 C CA . GLY B 1 165 ? -17.703 -0.746 -4.934 1 82.25 165 GLY B CA 1
ATOM 3909 C C . GLY B 1 165 ? -16.969 -0.619 -3.611 1 82.25 165 GLY B C 1
ATOM 3910 O O . GLY B 1 165 ? -16.75 0.491 -3.117 1 82.25 165 GLY B O 1
ATOM 3911 N N . ASP B 1 166 ? -16.547 -1.796 -3.107 1 86.69 166 ASP B N 1
ATOM 3912 C CA . ASP B 1 166 ? -15.812 -1.795 -1.85 1 86.69 166 ASP B CA 1
ATOM 3913 C C . ASP B 1 166 ? -14.453 -1.118 -2.014 1 86.69 166 ASP B C 1
ATOM 3915 O O . ASP B 1 166 ? -13.727 -1.396 -2.971 1 86.69 166 ASP B O 1
ATOM 3919 N N . ASP B 1 167 ? -14.117 -0.238 -1.082 1 83.88 167 ASP B N 1
ATOM 3920 C CA . ASP B 1 167 ? -12.898 0.557 -1.189 1 83.88 167 ASP B CA 1
ATOM 3921 C C . ASP B 1 167 ? -11.656 -0.335 -1.186 1 83.88 167 ASP B C 1
ATOM 3923 O O . ASP B 1 167 ? -10.688 -0.067 -1.902 1 83.88 167 ASP B O 1
ATOM 3927 N N . ALA B 1 168 ? -11.695 -1.332 -0.34 1 89.44 168 ALA B N 1
ATOM 3928 C CA . ALA B 1 168 ? -10.539 -2.219 -0.242 1 89.44 168 ALA B CA 1
ATOM 3929 C C . ALA B 1 168 ? -10.328 -2.99 -1.541 1 89.44 168 ALA B C 1
ATOM 3931 O O . ALA B 1 168 ? -9.188 -3.176 -1.984 1 89.44 168 ALA B O 1
ATOM 3932 N N . LEU B 1 169 ? -11.422 -3.373 -2.15 1 91.62 169 LEU B N 1
ATOM 3933 C CA . LEU B 1 169 ? -11.328 -4.121 -3.4 1 91.62 169 LEU B CA 1
ATOM 3934 C C . LEU B 1 169 ? -10.844 -3.225 -4.535 1 91.62 169 LEU B C 1
ATOM 3936 O O . LEU B 1 169 ? -10.031 -3.646 -5.359 1 91.62 169 LEU B O 1
ATOM 3940 N N . LEU B 1 170 ? -11.391 -2.049 -4.547 1 89.81 170 LEU B N 1
ATOM 3941 C CA . LEU B 1 170 ? -10.938 -1.104 -5.559 1 89.81 170 LEU B CA 1
ATOM 3942 C C . LEU B 1 170 ? -9.453 -0.788 -5.387 1 89.81 170 LEU B C 1
ATOM 3944 O O . LEU B 1 170 ? -8.711 -0.724 -6.367 1 89.81 170 LEU B O 1
ATOM 3948 N N . HIS B 1 171 ? -9.047 -0.587 -4.168 1 91.94 171 HIS B N 1
ATOM 3949 C CA . HIS B 1 171 ? -7.648 -0.335 -3.854 1 91.94 171 HIS B CA 1
ATOM 3950 C C . HIS B 1 171 ? -6.773 -1.521 -4.25 1 91.94 171 HIS B C 1
ATOM 3952 O O . HIS B 1 171 ? -5.703 -1.34 -4.836 1 91.94 171 HIS B O 1
ATOM 3958 N N . LEU B 1 172 ? -7.25 -2.684 -3.951 1 94.75 172 LEU B N 1
ATOM 3959 C CA . LEU B 1 172 ? -6.516 -3.9 -4.277 1 94.75 172 LEU B CA 1
ATOM 3960 C C . LEU B 1 172 ? -6.328 -4.035 -5.785 1 94.75 172 LEU B C 1
ATOM 3962 O O . LEU B 1 172 ? -5.234 -4.359 -6.254 1 94.75 172 LEU B O 1
ATOM 3966 N N . ARG B 1 173 ? -7.348 -3.768 -6.535 1 93.38 173 ARG B N 1
ATOM 3967 C CA . ARG B 1 173 ? -7.266 -3.85 -7.992 1 93.38 173 ARG B CA 1
ATOM 3968 C C . ARG B 1 173 ? -6.195 -2.908 -8.531 1 93.38 173 ARG B C 1
ATOM 3970 O O . ARG B 1 173 ? -5.383 -3.301 -9.375 1 93.38 173 ARG B O 1
ATOM 3977 N N . TRP B 1 174 ? -6.184 -1.78 -8.07 1 89.69 174 TRP B N 1
ATOM 3978 C CA . TRP B 1 174 ? -5.188 -0.799 -8.492 1 89.69 174 TRP B CA 1
ATOM 3979 C C . TRP B 1 174 ? -3.783 -1.248 -8.102 1 89.69 174 TRP B C 1
ATOM 3981 O O . TRP B 1 174 ? -2.838 -1.093 -8.883 1 89.69 174 TRP B O 1
ATOM 3991 N N . TYR B 1 175 ? -3.697 -1.727 -6.926 1 93.31 175 TYR B N 1
ATOM 3992 C CA . TYR B 1 175 ? -2.395 -2.158 -6.434 1 93.31 175 TYR B CA 1
ATOM 3993 C C . TYR B 1 175 ? -1.839 -3.295 -7.285 1 93.31 175 TYR B C 1
ATOM 3995 O O . TYR B 1 175 ? -0.641 -3.332 -7.574 1 93.31 175 TYR B O 1
ATOM 4003 N N . LEU B 1 176 ? -2.697 -4.18 -7.688 1 93.94 176 LEU B N 1
ATOM 4004 C CA . LEU B 1 176 ? -2.275 -5.273 -8.555 1 93.94 176 LEU B CA 1
ATOM 4005 C C . LEU B 1 176 ? -1.767 -4.746 -9.891 1 93.94 176 LEU B C 1
ATOM 4007 O O . LEU B 1 176 ? -0.723 -5.18 -10.383 1 93.94 176 LEU B O 1
ATOM 4011 N N . ASP B 1 177 ? -2.461 -3.836 -10.453 1 89.94 177 ASP B N 1
ATOM 4012 C CA . ASP B 1 177 ? -2.027 -3.223 -11.703 1 89.94 177 ASP B CA 1
ATOM 4013 C C . ASP B 1 177 ? -0.653 -2.574 -11.555 1 89.94 177 ASP B C 1
ATOM 4015 O O . ASP B 1 177 ? 0.22 -2.746 -12.406 1 89.94 177 ASP B O 1
ATOM 4019 N N . PHE B 1 178 ? -0.514 -1.946 -10.484 1 87.62 178 PHE B N 1
ATOM 4020 C CA . PHE B 1 178 ? 0.75 -1.28 -10.195 1 87.62 178 PHE B CA 1
ATOM 4021 C C . PHE B 1 178 ? 1.885 -2.293 -10.094 1 87.62 178 PHE B C 1
ATOM 4023 O O . PHE B 1 178 ? 2.957 -2.09 -10.664 1 87.62 178 PHE B O 1
ATOM 4030 N N . LEU B 1 179 ? 1.683 -3.34 -9.352 1 89.5 179 LEU B N 1
ATOM 4031 C CA . LEU B 1 179 ? 2.729 -4.328 -9.109 1 89.5 179 LEU B CA 1
ATOM 4032 C C . LEU B 1 179 ? 3.148 -5.008 -10.406 1 89.5 179 LEU B C 1
ATOM 4034 O O . LEU B 1 179 ? 4.316 -5.363 -10.578 1 89.5 179 LEU B O 1
ATOM 4038 N N . LEU B 1 180 ? 2.217 -5.098 -11.32 1 88.25 180 LEU B N 1
ATOM 4039 C CA . LEU B 1 180 ? 2.533 -5.785 -12.57 1 88.25 180 LEU B CA 1
ATOM 4040 C C . LEU B 1 180 ? 3.162 -4.824 -13.578 1 88.25 180 LEU B C 1
ATOM 4042 O O . LEU B 1 180 ? 3.836 -5.254 -14.516 1 88.25 180 LEU B O 1
ATOM 4046 N N . GLU B 1 181 ? 2.912 -3.576 -13.438 1 80.38 181 GLU B N 1
ATOM 4047 C CA . GLU B 1 181 ? 3.424 -2.602 -14.391 1 80.38 181 GLU B CA 1
ATOM 4048 C C . GLU B 1 181 ? 4.824 -2.133 -14.008 1 80.38 181 GLU B C 1
ATOM 4050 O O . GLU B 1 181 ? 5.551 -1.585 -14.844 1 80.38 181 GLU B O 1
ATOM 4055 N N . ARG B 1 182 ? 5.082 -2.246 -12.766 1 70.44 182 ARG B N 1
ATOM 4056 C CA . ARG B 1 182 ? 6.395 -1.81 -12.305 1 70.44 182 ARG B CA 1
ATOM 4057 C C . ARG B 1 182 ? 7.504 -2.572 -13.023 1 70.44 182 ARG B C 1
ATOM 4059 O O . ARG B 1 182 ? 7.387 -3.775 -13.258 1 70.44 182 ARG B O 1
ATOM 4066 N N . ASP B 1 183 ? 8.383 -1.849 -13.641 1 58.72 183 ASP B N 1
ATOM 4067 C CA . ASP B 1 183 ? 9.523 -2.477 -14.289 1 58.72 183 ASP B CA 1
ATOM 4068 C C . ASP B 1 183 ? 10.359 -3.271 -13.289 1 58.72 183 ASP B C 1
ATOM 4070 O O . ASP B 1 183 ? 10.508 -2.863 -12.133 1 58.72 183 ASP B O 1
ATOM 4074 N N . GLY B 1 184 ? 10.43 -4.535 -13.406 1 57.59 184 GLY B N 1
ATOM 4075 C CA . GLY B 1 184 ? 10.766 -5.785 -12.734 1 57.59 184 GLY B CA 1
ATOM 4076 C C . GLY B 1 184 ? 12.078 -5.719 -11.969 1 57.59 184 GLY B C 1
ATOM 4077 O O . GLY B 1 184 ? 12.828 -6.695 -11.93 1 57.59 184 GLY B O 1
ATOM 4078 N N . ALA B 1 185 ? 12.516 -4.504 -11.531 1 57.5 185 ALA B N 1
ATOM 4079 C CA . ALA B 1 185 ? 13.688 -4.809 -10.711 1 57.5 185 ALA B CA 1
ATOM 4080 C C . ALA B 1 185 ? 13.281 -5.516 -9.422 1 57.5 185 ALA B C 1
ATOM 4082 O O . ALA B 1 185 ? 12.156 -5.352 -8.945 1 57.5 185 ALA B O 1
ATOM 4083 N N . ALA B 1 186 ? 14.133 -6.387 -9.07 1 63.22 186 ALA B N 1
ATOM 4084 C CA . ALA B 1 186 ? 13.945 -7.168 -7.848 1 63.22 186 ALA B CA 1
ATOM 4085 C C . ALA B 1 186 ? 13.742 -6.254 -6.641 1 63.22 186 ALA B C 1
ATOM 4087 O O . ALA B 1 186 ? 14.445 -5.254 -6.488 1 63.22 186 ALA B O 1
ATOM 4088 N N . LEU B 1 187 ? 12.656 -6.441 -5.984 1 74.56 187 LEU B N 1
ATOM 4089 C CA . LEU B 1 187 ? 12.398 -5.746 -4.73 1 74.56 187 LEU B CA 1
ATOM 4090 C C . LEU B 1 187 ? 13.297 -6.277 -3.619 1 74.56 187 LEU B C 1
ATOM 4092 O O . LEU B 1 187 ? 13.586 -7.477 -3.568 1 74.56 187 LEU B O 1
ATOM 4096 N N . ASP B 1 188 ? 13.812 -5.422 -2.896 1 70.94 188 ASP B N 1
ATOM 4097 C CA . ASP B 1 188 ? 14.539 -5.91 -1.728 1 70.94 188 ASP B CA 1
ATOM 4098 C C . ASP B 1 188 ? 13.594 -6.625 -0.759 1 70.94 188 ASP B C 1
ATOM 4100 O O . ASP B 1 188 ? 12.375 -6.504 -0.869 1 70.94 188 ASP B O 1
ATOM 4104 N N . PRO B 1 189 ? 14.078 -7.414 0.061 1 71.75 189 PRO B N 1
ATOM 4105 C CA . PRO B 1 189 ? 13.266 -8.242 0.951 1 71.75 189 PRO B CA 1
ATOM 4106 C C . PRO B 1 189 ? 12.297 -7.426 1.798 1 71.75 189 PRO B C 1
ATOM 4108 O O . PRO B 1 189 ? 11.172 -7.863 2.055 1 71.75 189 PRO B O 1
ATOM 4111 N N . ALA B 1 190 ? 12.734 -6.266 2.236 1 73.56 190 ALA B N 1
ATOM 4112 C CA . ALA B 1 190 ? 11.859 -5.43 3.049 1 73.56 190 ALA B CA 1
ATOM 4113 C C . ALA B 1 190 ? 10.648 -4.957 2.24 1 73.56 190 ALA B C 1
ATOM 4115 O O . ALA B 1 190 ? 9.531 -4.914 2.752 1 73.56 190 ALA B O 1
ATOM 4116 N N . MET B 1 191 ? 10.938 -4.688 1.029 1 81.5 191 MET B N 1
ATOM 4117 C CA . MET B 1 191 ? 9.852 -4.266 0.147 1 81.5 191 MET B CA 1
ATOM 4118 C C . MET B 1 191 ? 8.922 -5.43 -0.173 1 81.5 191 MET B C 1
ATOM 4120 O O . MET B 1 191 ? 7.707 -5.254 -0.258 1 81.5 191 MET B O 1
ATOM 4124 N N . VAL B 1 192 ? 9.492 -6.551 -0.318 1 81.31 192 VAL B N 1
ATOM 4125 C CA . VAL B 1 192 ? 8.695 -7.742 -0.57 1 81.31 192 VAL B CA 1
ATOM 4126 C C . VAL B 1 192 ? 7.73 -7.973 0.592 1 81.31 192 VAL B C 1
ATOM 4128 O O . VAL B 1 192 ? 6.531 -8.18 0.382 1 81.31 192 VAL B O 1
ATOM 4131 N N . ALA B 1 193 ? 8.266 -7.891 1.729 1 78.38 193 ALA B N 1
ATOM 4132 C CA . ALA B 1 193 ? 7.449 -8.086 2.924 1 78.38 193 ALA B CA 1
ATOM 4133 C C . ALA B 1 193 ? 6.348 -7.035 3.016 1 78.38 193 ALA B C 1
ATOM 4135 O O . ALA B 1 193 ? 5.211 -7.344 3.377 1 78.38 193 ALA B O 1
ATOM 4136 N N . HIS B 1 194 ? 6.707 -5.863 2.705 1 83.5 194 HIS B N 1
ATOM 4137 C CA . HIS B 1 194 ? 5.738 -4.773 2.746 1 83.5 194 HIS B CA 1
ATOM 4138 C C . HIS B 1 194 ? 4.613 -4.996 1.741 1 83.5 194 HIS B C 1
ATOM 4140 O O . HIS B 1 194 ? 3.434 -4.895 2.09 1 83.5 194 HIS B O 1
ATOM 4146 N N . VAL B 1 195 ? 5.008 -5.359 0.581 1 88.25 195 VAL B N 1
ATOM 4147 C CA . VAL B 1 195 ? 4.023 -5.582 -0.472 1 88.25 195 VAL B CA 1
ATOM 4148 C C . VAL B 1 195 ? 3.088 -6.719 -0.074 1 88.25 195 VAL B C 1
ATOM 4150 O O . VAL B 1 195 ? 1.869 -6.617 -0.233 1 88.25 195 VAL B O 1
ATOM 4153 N N . GLN B 1 196 ? 3.648 -7.754 0.457 1 85.25 196 GLN B N 1
ATOM 4154 C CA . GLN B 1 196 ? 2.832 -8.883 0.884 1 85.25 196 GLN B CA 1
ATOM 4155 C C . GLN B 1 196 ? 1.858 -8.477 1.985 1 85.25 196 GLN B C 1
ATOM 4157 O O . GLN B 1 196 ? 0.694 -8.883 1.974 1 85.25 196 GLN B O 1
ATOM 4162 N N . SER B 1 197 ? 2.32 -7.699 2.863 1 84.25 197 SER B N 1
ATOM 4163 C CA . SER B 1 197 ? 1.465 -7.234 3.949 1 84.25 197 SER B CA 1
ATOM 4164 C C . SER B 1 197 ? 0.307 -6.395 3.42 1 84.25 197 SER B C 1
ATOM 4166 O O . SER B 1 197 ? -0.826 -6.527 3.891 1 84.25 197 SER B O 1
ATOM 4168 N N . VAL B 1 198 ? 0.602 -5.559 2.48 1 88.88 198 VAL B N 1
ATOM 4169 C CA . VAL B 1 198 ? -0.43 -4.711 1.896 1 88.88 198 VAL B CA 1
ATOM 4170 C C . VAL B 1 198 ? -1.476 -5.574 1.194 1 88.88 198 VAL B C 1
ATOM 4172 O O . VAL B 1 198 ? -2.68 -5.363 1.362 1 88.88 198 VAL B O 1
ATOM 4175 N N . LEU B 1 199 ? -1.004 -6.547 0.488 1 92.25 199 LEU B N 1
ATOM 4176 C CA . LEU B 1 199 ? -1.916 -7.449 -0.209 1 92.25 199 LEU B CA 1
ATOM 4177 C C . LEU B 1 199 ? -2.83 -8.164 0.778 1 92.25 199 LEU B C 1
ATOM 4179 O O . LEU B 1 199 ? -4.047 -8.211 0.585 1 92.25 199 LEU B O 1
ATOM 4183 N N . ILE B 1 200 ? -2.305 -8.656 1.805 1 88.44 200 ILE B N 1
ATOM 4184 C CA . ILE B 1 200 ? -3.053 -9.43 2.791 1 88.44 200 ILE B CA 1
ATOM 4185 C C . ILE B 1 200 ? -4.023 -8.516 3.533 1 88.44 200 ILE B C 1
ATOM 4187 O O . ILE B 1 200 ? -5.184 -8.883 3.758 1 88.44 200 ILE B O 1
ATOM 4191 N N . ASP B 1 201 ? -3.605 -7.32 3.869 1 85.31 201 ASP B N 1
ATOM 4192 C CA . ASP B 1 201 ? -4.461 -6.375 4.582 1 85.31 201 ASP B CA 1
ATOM 4193 C C . ASP B 1 201 ? -5.664 -5.973 3.734 1 85.31 201 ASP B C 1
ATOM 4195 O O . ASP B 1 201 ? -6.793 -5.941 4.223 1 85.31 201 ASP B O 1
ATOM 4199 N N . LEU B 1 202 ? -5.379 -5.672 2.521 1 90.94 202 LEU B N 1
ATOM 4200 C CA . LEU B 1 202 ? -6.469 -5.273 1.638 1 90.94 202 LEU B CA 1
ATOM 4201 C C . LEU B 1 202 ? -7.453 -6.422 1.438 1 90.94 202 LEU B C 1
ATOM 4203 O O . LEU B 1 202 ? -8.672 -6.207 1.411 1 90.94 202 LEU B O 1
ATOM 4207 N N . LEU B 1 203 ? -6.887 -7.613 1.272 1 91.75 203 LEU B N 1
ATOM 4208 C CA . LEU B 1 203 ? -7.758 -8.773 1.147 1 91.75 203 LEU B CA 1
ATOM 4209 C C . LEU B 1 203 ? -8.594 -8.969 2.41 1 91.75 203 LEU B C 1
ATOM 4211 O O . LEU B 1 203 ? -9.797 -9.234 2.328 1 91.75 203 LEU B O 1
ATOM 4215 N N . GLY B 1 204 ? -7.992 -8.836 3.529 1 87.44 204 GLY B N 1
ATOM 4216 C CA . GLY B 1 204 ? -8.719 -8.93 4.789 1 87.44 204 GLY B CA 1
ATOM 4217 C C . GLY B 1 204 ? -9.828 -7.906 4.918 1 87.44 204 GLY B C 1
ATOM 4218 O O . GLY B 1 204 ? -10.938 -8.234 5.34 1 87.44 204 GLY B O 1
ATOM 4219 N N . LEU B 1 205 ? -9.539 -6.699 4.598 1 83.81 205 LEU B N 1
ATOM 4220 C CA . LEU B 1 205 ? -10.547 -5.641 4.637 1 83.81 205 LEU B CA 1
ATOM 4221 C C . LEU B 1 205 ? -11.695 -5.945 3.682 1 83.81 205 LEU B C 1
ATOM 4223 O O . LEU B 1 205 ? -12.867 -5.766 4.031 1 83.81 205 LEU B O 1
ATOM 4227 N N . ALA B 1 206 ? -11.352 -6.406 2.527 1 87.81 206 ALA B N 1
ATOM 4228 C CA . ALA B 1 206 ? -12.352 -6.723 1.511 1 87.81 206 ALA B CA 1
ATOM 4229 C C . ALA B 1 206 ? -13.266 -7.855 1.973 1 87.81 206 ALA B C 1
ATOM 4231 O O . ALA B 1 206 ? -14.461 -7.863 1.663 1 87.81 206 ALA B O 1
ATOM 4232 N N . LEU B 1 207 ? -12.641 -8.773 2.65 1 87.06 207 LEU B N 1
ATOM 4233 C CA . LEU B 1 207 ? -13.391 -9.945 3.094 1 87.06 207 LEU B CA 1
ATOM 4234 C C . LEU B 1 207 ? -14.156 -9.648 4.379 1 87.06 207 LEU B C 1
ATOM 4236 O O . LEU B 1 207 ? -14.914 -10.492 4.863 1 87.06 207 LEU B O 1
ATOM 4240 N N . GLY B 1 208 ? -14.094 -8.344 4.785 1 72.44 208 GLY B N 1
ATOM 4241 C CA . GLY B 1 208 ? -14.906 -7.879 5.895 1 72.44 208 GLY B CA 1
ATOM 4242 C C . GLY B 1 208 ? -14.383 -8.32 7.25 1 72.44 208 GLY B C 1
ATOM 4243 O O . GLY B 1 208 ? -15.148 -8.438 8.211 1 72.44 208 GLY B O 1
ATOM 4244 N N . VAL B 1 209 ? -13.148 -8.68 7.312 1 62.53 209 VAL B N 1
ATOM 4245 C CA . VAL B 1 209 ? -12.594 -9.102 8.594 1 62.53 209 VAL B CA 1
ATOM 4246 C C . VAL B 1 209 ? -11.961 -7.91 9.305 1 62.53 209 VAL B C 1
ATOM 4248 O O . VAL B 1 209 ? -10.758 -7.672 9.18 1 62.53 209 VAL B O 1
ATOM 4251 N N . GLY B 1 210 ? -12.602 -6.734 9.25 1 53.28 210 GLY B N 1
ATOM 4252 C CA . GLY B 1 210 ? -12.125 -5.426 9.672 1 53.28 210 GLY B CA 1
ATOM 4253 C C . GLY B 1 210 ? -11.258 -5.48 10.914 1 53.28 210 GLY B C 1
ATOM 4254 O O . GLY B 1 210 ? -10.172 -4.902 10.945 1 53.28 210 GLY B O 1
ATOM 4255 N N . ARG B 1 211 ? -11.867 -6.043 12.039 1 47.41 211 ARG B N 1
ATOM 4256 C CA . ARG B 1 211 ? -11.203 -5.957 13.336 1 47.41 211 ARG B CA 1
ATOM 4257 C C . ARG B 1 211 ? -9.914 -6.777 13.359 1 47.41 211 ARG B C 1
ATOM 4259 O O . ARG B 1 211 ? -8.891 -6.316 13.859 1 47.41 211 ARG B O 1
ATOM 4266 N N . ASP B 1 212 ? -9.93 -7.887 12.766 1 50.34 212 ASP B N 1
ATOM 4267 C CA . ASP B 1 212 ? -8.828 -8.852 12.734 1 50.34 212 ASP B CA 1
ATOM 4268 C C . ASP B 1 212 ? -7.742 -8.406 11.758 1 50.34 212 ASP B C 1
ATOM 4270 O O . ASP B 1 212 ? -6.551 -8.625 12.008 1 50.34 212 ASP B O 1
ATOM 4274 N N . LEU B 1 213 ? -8.039 -7.613 10.922 1 51.88 213 LEU B N 1
ATOM 4275 C CA . LEU B 1 213 ? -7.129 -7.23 9.852 1 51.88 213 LEU B CA 1
ATOM 4276 C C . LEU B 1 213 ? -6.223 -6.086 10.289 1 51.88 213 LEU B C 1
ATOM 4278 O O . LEU B 1 213 ? -5.035 -6.066 9.953 1 51.88 213 LEU B O 1
ATOM 4282 N N . ALA B 1 214 ? -6.887 -5.18 10.906 1 49.94 214 ALA B N 1
ATOM 4283 C CA . ALA B 1 214 ? -6.035 -4.109 11.422 1 49.94 214 ALA B CA 1
ATOM 4284 C C . ALA B 1 214 ? -4.934 -4.668 12.32 1 49.94 214 ALA B C 1
ATOM 4286 O O . ALA B 1 214 ? -3.777 -4.25 12.227 1 49.94 214 ALA B O 1
ATOM 4287 N N . GLU B 1 215 ? -5.336 -5.645 13.117 1 48.81 215 GLU B N 1
ATOM 4288 C CA . GLU B 1 215 ? -4.363 -6.344 13.953 1 48.81 215 GLU B CA 1
ATOM 4289 C C . GLU B 1 215 ? -3.379 -7.145 13.102 1 48.81 215 GLU B C 1
ATOM 4291 O O . GLU B 1 215 ? -2.18 -7.16 13.383 1 48.81 215 GLU B O 1
ATOM 4296 N N . ALA B 1 216 ? -3.871 -7.688 12.148 1 53.03 216 ALA B N 1
ATOM 4297 C CA . ALA B 1 216 ? -3.037 -8.492 11.258 1 53.03 216 ALA B CA 1
ATOM 4298 C C . ALA B 1 216 ? -2.092 -7.613 10.453 1 53.03 216 ALA B C 1
ATOM 4300 O O . ALA B 1 216 ? -0.929 -7.969 10.242 1 53.03 216 ALA B O 1
ATOM 4301 N N . SER B 1 217 ? -2.613 -6.629 10.031 1 52.31 217 SER B N 1
ATOM 4302 C CA . SER B 1 217 ? -1.786 -5.695 9.273 1 52.31 217 SER B CA 1
ATOM 4303 C C . SER B 1 217 ? -0.65 -5.145 10.125 1 52.31 217 SER B C 1
ATOM 4305 O O . SER B 1 217 ? 0.479 -5.004 9.656 1 52.31 217 SER B O 1
ATOM 4307 N N . LYS B 1 218 ? -1.061 -4.934 11.281 1 47.94 218 LYS B N 1
ATOM 4308 C CA . LYS B 1 218 ? -0.057 -4.523 12.258 1 47.94 218 LYS B CA 1
ATOM 4309 C C . LYS B 1 218 ? 0.996 -5.613 12.453 1 47.94 218 LYS B C 1
ATOM 4311 O O . LYS B 1 218 ? 2.195 -5.328 12.453 1 47.94 218 LYS B O 1
ATOM 4316 N N . LEU B 1 219 ? 0.486 -6.777 12.586 1 48.97 219 LEU B N 1
ATOM 4317 C CA . LEU B 1 219 ? 1.361 -7.934 12.758 1 48.97 219 LEU B CA 1
ATOM 4318 C C . LEU B 1 219 ? 2.203 -8.164 11.508 1 48.97 219 LEU B C 1
ATOM 4320 O O . LEU B 1 219 ? 3.391 -8.477 11.602 1 48.97 219 LEU B O 1
ATOM 4324 N N . ARG B 1 220 ? 1.62 -7.918 10.492 1 53.06 220 ARG B N 1
ATOM 4325 C CA . ARG B 1 220 ? 2.342 -8.078 9.234 1 53.06 220 ARG B CA 1
ATOM 4326 C C . ARG B 1 220 ? 3.371 -6.969 9.047 1 53.06 220 ARG B C 1
ATOM 4328 O O . ARG B 1 220 ? 4.48 -7.219 8.57 1 53.06 220 ARG B O 1
ATOM 4335 N N . GLY B 1 221 ? 2.916 -5.871 9.297 1 50.03 221 GLY B N 1
ATOM 4336 C CA . GLY B 1 221 ? 3.879 -4.781 9.281 1 50.03 221 GLY B CA 1
ATOM 4337 C C . GLY B 1 221 ? 5.066 -5.023 10.195 1 50.03 221 GLY B C 1
ATOM 4338 O O . GLY B 1 221 ? 6.215 -4.809 9.797 1 50.03 221 GLY B O 1
ATOM 4339 N N . LEU B 1 222 ? 4.738 -5.582 11.32 1 48.22 222 LEU B N 1
ATOM 4340 C CA . LEU B 1 222 ? 5.777 -5.965 12.266 1 48.22 222 LEU B CA 1
ATOM 4341 C C . LEU B 1 222 ? 6.664 -7.066 11.688 1 48.22 222 LEU B C 1
ATOM 4343 O O . LEU B 1 222 ? 7.887 -7.023 11.828 1 48.22 222 LEU B O 1
ATOM 4347 N N . ARG B 1 223 ? 6.117 -7.871 11.086 1 56.38 223 ARG B N 1
ATOM 4348 C CA . ARG B 1 223 ? 6.836 -8.992 10.484 1 56.38 223 ARG B CA 1
ATOM 4349 C C . ARG B 1 223 ? 7.715 -8.523 9.328 1 56.38 223 ARG B C 1
ATOM 4351 O O . ARG B 1 223 ? 8.836 -9 9.164 1 56.38 223 ARG B O 1
ATOM 4358 N N . ALA B 1 224 ? 7.273 -7.664 8.688 1 54.88 224 ALA B N 1
ATOM 4359 C CA . ALA B 1 224 ? 8.047 -7.133 7.57 1 54.88 224 ALA B CA 1
ATOM 4360 C C . ALA B 1 224 ? 9.273 -6.371 8.062 1 54.88 224 ALA B C 1
ATOM 4362 O O . ALA B 1 224 ? 10.367 -6.516 7.516 1 54.88 224 ALA B O 1
ATOM 4363 N N . VAL B 1 225 ? 9.164 -5.684 9.055 1 51.25 225 VAL B N 1
ATOM 4364 C CA . VAL B 1 225 ? 10.273 -4.953 9.656 1 51.25 225 VAL B CA 1
ATOM 4365 C C . VAL B 1 225 ? 11.297 -5.934 10.227 1 51.25 225 VAL B C 1
ATOM 4367 O O . VAL B 1 225 ? 12.508 -5.762 10.047 1 51.25 225 VAL B O 1
ATOM 4370 N N . ARG B 1 226 ? 10.734 -6.914 10.922 1 59.62 226 ARG B N 1
ATOM 4371 C CA . ARG B 1 226 ? 11.617 -7.941 11.469 1 59.62 226 ARG B CA 1
ATOM 4372 C C . ARG B 1 226 ? 12.383 -8.656 10.352 1 59.62 226 ARG B C 1
ATOM 4374 O O . ARG B 1 226 ? 13.57 -8.945 10.508 1 59.62 226 ARG B O 1
ATOM 4381 N N . PHE B 1 227 ? 11.727 -8.805 9.398 1 65.94 227 PHE B N 1
ATOM 4382 C CA . PHE B 1 227 ? 12.375 -9.438 8.258 1 65.94 227 PHE B CA 1
ATOM 4383 C C . PHE B 1 227 ? 13.531 -8.57 7.75 1 65.94 227 PHE B C 1
ATOM 4385 O O . PHE B 1 227 ? 14.641 -9.062 7.559 1 65.94 227 PHE B O 1
ATOM 4392 N N . MET B 1 228 ? 13.375 -7.352 7.684 1 58.22 228 MET B N 1
ATOM 4393 C CA . MET B 1 228 ? 14.422 -6.453 7.191 1 58.22 228 MET B CA 1
ATOM 4394 C C . MET B 1 228 ? 15.594 -6.406 8.164 1 58.22 228 MET B C 1
ATOM 4396 O O . MET B 1 228 ? 16.75 -6.383 7.738 1 58.22 228 MET B O 1
ATOM 4400 N N . THR B 1 229 ? 15.25 -6.395 9.359 1 62.97 229 THR B N 1
ATOM 4401 C CA . THR B 1 229 ? 16.297 -6.391 10.383 1 62.97 229 THR B CA 1
ATOM 4402 C C . THR B 1 229 ? 17.125 -7.668 10.305 1 62.97 229 THR B C 1
ATOM 4404 O O . THR B 1 229 ? 18.359 -7.617 10.359 1 62.97 229 THR B O 1
ATOM 4407 N N . ILE B 1 230 ? 16.422 -8.672 10.156 1 73.75 230 ILE B N 1
ATOM 4408 C CA . ILE B 1 230 ? 17.078 -9.977 10.07 1 73.75 230 ILE B CA 1
ATOM 4409 C C . ILE B 1 230 ? 17.984 -10.023 8.836 1 73.75 230 ILE B C 1
ATOM 4411 O O . ILE B 1 230 ? 19.156 -10.391 8.93 1 73.75 230 ILE B O 1
ATOM 4415 N N . VAL B 1 231 ? 17.516 -9.5 7.82 1 71.19 231 VAL B N 1
ATOM 4416 C CA . VAL B 1 231 ? 18.266 -9.531 6.566 1 71.19 231 VAL B CA 1
ATOM 4417 C C . VAL B 1 231 ? 19.484 -8.602 6.664 1 71.19 231 VAL B C 1
ATOM 4419 O O . VAL B 1 231 ? 20.578 -8.953 6.227 1 71.19 231 VAL B O 1
ATOM 4422 N N . ALA B 1 232 ? 19.297 -7.496 7.242 1 67.5 232 ALA B N 1
ATOM 4423 C CA . ALA B 1 232 ? 20.391 -6.559 7.43 1 67.5 232 ALA B CA 1
ATOM 4424 C C . ALA B 1 232 ? 21.484 -7.164 8.312 1 67.5 232 ALA B C 1
ATOM 4426 O O . ALA B 1 232 ? 22.672 -7.027 8.023 1 67.5 232 ALA B O 1
ATOM 4427 N N . GLU B 1 233 ? 21.047 -7.801 9.297 1 73.88 233 GLU B N 1
ATOM 4428 C CA . GLU B 1 233 ? 22.016 -8.406 10.211 1 73.88 233 GLU B CA 1
ATOM 4429 C C . GLU B 1 233 ? 22.75 -9.562 9.555 1 73.88 233 GLU B C 1
ATOM 4431 O O . GLU B 1 233 ? 23.938 -9.781 9.805 1 73.88 233 GLU B O 1
ATOM 4436 N N . ILE B 1 234 ? 22.094 -10.203 8.734 1 79.56 234 ILE B N 1
ATOM 4437 C CA . ILE B 1 234 ? 22.734 -11.258 7.969 1 79.56 234 ILE B CA 1
ATOM 4438 C C . ILE B 1 234 ? 23.797 -10.648 7.043 1 79.56 234 ILE B C 1
ATOM 4440 O O . ILE B 1 234 ? 24.922 -11.133 6.984 1 79.56 234 ILE B O 1
ATOM 4444 N N . GLY B 1 235 ? 23.469 -9.602 6.414 1 76.62 235 GLY B N 1
ATOM 4445 C CA . GLY B 1 235 ? 24.391 -8.914 5.527 1 76.62 235 GLY B CA 1
ATOM 4446 C C . GLY B 1 235 ? 25.625 -8.391 6.242 1 76.62 235 GLY B C 1
ATOM 4447 O O . GLY B 1 235 ? 26.734 -8.406 5.684 1 76.62 235 GLY B O 1
ATOM 4448 N N . ALA B 1 236 ? 25.438 -8.055 7.422 1 74.44 236 ALA B N 1
ATOM 4449 C CA . ALA B 1 236 ? 26.531 -7.484 8.203 1 74.44 236 ALA B CA 1
ATOM 4450 C C . ALA B 1 236 ? 27.438 -8.578 8.742 1 74.44 236 ALA B C 1
ATOM 4452 O O . ALA B 1 236 ? 28.625 -8.336 9.016 1 74.44 236 ALA B O 1
ATOM 4453 N N . GLY B 1 237 ? 26.891 -9.797 8.883 1 80.56 237 GLY B N 1
ATOM 4454 C CA . GLY B 1 237 ? 27.656 -10.781 9.625 1 80.56 237 GLY B CA 1
ATOM 4455 C C . GLY B 1 237 ? 27.922 -12.047 8.828 1 80.56 237 GLY B C 1
ATOM 4456 O O . GLY B 1 237 ? 28.609 -12.953 9.312 1 80.56 237 GLY B O 1
ATOM 4457 N N . PHE B 1 238 ? 27.531 -12.133 7.621 1 85.62 238 PHE B N 1
ATOM 4458 C CA . PHE B 1 238 ? 27.516 -13.398 6.895 1 85.62 238 PHE B CA 1
ATOM 4459 C C . PHE B 1 238 ? 28.922 -13.93 6.707 1 85.62 238 PHE B C 1
ATOM 4461 O O . PHE B 1 238 ? 29.125 -15.133 6.531 1 85.62 238 PHE B O 1
ATOM 4468 N N . ALA B 1 239 ? 29.906 -13.125 6.73 1 88 239 ALA B N 1
ATOM 4469 C CA . ALA B 1 239 ? 31.266 -13.547 6.395 1 88 239 ALA B CA 1
ATOM 4470 C C . ALA B 1 239 ? 31.953 -14.172 7.598 1 88 239 ALA B C 1
ATOM 4472 O O . ALA B 1 239 ? 33.062 -14.695 7.48 1 88 239 ALA B O 1
ATOM 4473 N N . ASP B 1 240 ? 31.375 -14.078 8.734 1 85.62 240 ASP B N 1
ATOM 4474 C CA . ASP B 1 240 ? 31.875 -14.758 9.922 1 85.62 240 ASP B CA 1
ATOM 4475 C C . ASP B 1 240 ? 31.594 -16.266 9.859 1 85.62 240 ASP B C 1
ATOM 4477 O O . ASP B 1 240 ? 30.438 -16.672 9.742 1 85.62 240 ASP B O 1
ATOM 4481 N N . PRO B 1 241 ? 32.719 -17.016 9.883 1 85.56 241 PRO B N 1
ATOM 4482 C CA . PRO B 1 241 ? 32.5 -18.469 9.797 1 85.56 241 PRO B CA 1
ATOM 4483 C C . PRO B 1 241 ? 31.625 -19 10.914 1 85.56 241 PRO B C 1
ATOM 4485 O O . PRO B 1 241 ? 30.984 -20.047 10.75 1 85.56 241 PRO B O 1
ATOM 4488 N N . GLY B 1 242 ? 31.453 -18.312 11.992 1 86.94 242 GLY B N 1
ATOM 4489 C CA . GLY B 1 242 ? 30.625 -18.734 13.117 1 86.94 242 GLY B CA 1
ATOM 4490 C C . GLY B 1 242 ? 29.219 -18.188 13.062 1 86.94 242 GLY B C 1
ATOM 4491 O O . GLY B 1 242 ? 28.438 -18.375 13.992 1 86.94 242 GLY B O 1
ATOM 4492 N N . PHE B 1 243 ? 28.906 -17.547 11.945 1 87.19 243 PHE B N 1
ATOM 4493 C CA . PHE B 1 243 ? 27.562 -16.969 11.812 1 87.19 243 PHE B CA 1
ATOM 4494 C C . PHE B 1 243 ? 26.5 -18.062 11.836 1 87.19 243 PHE B C 1
ATOM 4496 O O . PHE B 1 243 ? 26.609 -19.047 11.117 1 87.19 243 PHE B O 1
ATOM 4503 N N . SER B 1 244 ? 25.469 -17.953 12.773 1 86 244 SER B N 1
ATOM 4504 C CA . SER B 1 244 ? 24.422 -18.938 12.914 1 86 244 SER B CA 1
ATOM 4505 C C . SER B 1 244 ? 23.094 -18.297 13.297 1 86 244 SER B C 1
ATOM 4507 O O . SER B 1 244 ? 23.062 -17.125 13.719 1 86 244 SER B O 1
ATOM 4509 N N . ALA B 1 245 ? 22.094 -19.078 13.094 1 83.44 245 ALA B N 1
ATOM 4510 C CA . ALA B 1 245 ? 20.766 -18.625 13.492 1 83.44 245 ALA B CA 1
ATOM 4511 C C . ALA B 1 245 ? 20.719 -18.312 14.984 1 83.44 245 ALA B C 1
ATOM 4513 O O . ALA B 1 245 ? 20.094 -17.328 15.406 1 83.44 245 ALA B O 1
ATOM 4514 N N . ALA B 1 246 ? 21.391 -19.125 15.703 1 83.31 246 ALA B N 1
ATOM 4515 C CA . ALA B 1 246 ? 21.406 -18.953 17.156 1 83.31 246 ALA B CA 1
ATOM 4516 C C . ALA B 1 246 ? 22.078 -17.656 17.562 1 83.31 246 ALA B C 1
ATOM 4518 O O . ALA B 1 246 ? 21.578 -16.922 18.422 1 83.31 246 ALA B O 1
ATOM 4519 N N . ARG B 1 247 ? 23.156 -17.344 16.953 1 84.94 247 ARG B N 1
ATOM 4520 C CA . ARG B 1 247 ? 23.875 -16.109 17.25 1 84.94 247 ARG B CA 1
ATOM 4521 C C . ARG B 1 247 ? 23.062 -14.898 16.812 1 84.94 247 ARG B C 1
ATOM 4523 O O . ARG B 1 247 ? 23.016 -13.891 17.531 1 84.94 247 ARG B O 1
ATOM 4530 N N . LEU B 1 248 ? 22.5 -15.039 15.695 1 85.12 248 LEU B N 1
ATOM 4531 C CA . LEU B 1 248 ? 21.656 -13.961 15.18 1 85.12 248 LEU B CA 1
ATOM 4532 C C . LEU B 1 248 ? 20.453 -13.727 16.094 1 85.12 248 LEU B C 1
ATOM 4534 O O . LEU B 1 248 ? 20.109 -12.578 16.391 1 85.12 248 LEU B O 1
ATOM 4538 N N . ALA B 1 249 ? 19.859 -14.773 16.516 1 81.19 249 ALA B N 1
ATOM 4539 C CA . ALA B 1 249 ? 18.719 -14.719 17.422 1 81.19 249 ALA B CA 1
ATOM 4540 C C . ALA B 1 249 ? 19.094 -14.031 18.734 1 81.19 249 ALA B C 1
ATOM 4542 O O . ALA B 1 249 ? 18.375 -13.148 19.219 1 81.19 249 ALA B O 1
ATOM 4543 N N . ALA B 1 250 ? 20.188 -14.359 19.25 1 79.12 250 ALA B N 1
ATOM 4544 C CA . ALA B 1 250 ? 20.672 -13.766 20.484 1 79.12 250 ALA B CA 1
ATOM 4545 C C . ALA B 1 250 ? 20.938 -12.273 20.312 1 79.12 250 ALA B C 1
ATOM 4547 O O . ALA B 1 250 ? 20.562 -11.469 21.172 1 79.12 250 ALA B O 1
ATOM 4548 N N . LYS B 1 251 ? 21.453 -12.008 19.25 1 76.94 251 LYS B N 1
ATOM 4549 C CA . LYS B 1 251 ? 21.797 -10.617 18.969 1 76.94 251 LYS B CA 1
ATOM 4550 C C . LYS B 1 251 ? 20.547 -9.75 18.844 1 76.94 251 LYS B C 1
ATOM 4552 O O . LYS B 1 251 ? 20.547 -8.594 19.281 1 76.94 251 LYS B O 1
ATOM 4557 N N . LEU B 1 252 ? 19.547 -10.367 18.281 1 70.31 252 LEU B N 1
ATOM 4558 C CA . LEU B 1 252 ? 18.344 -9.602 17.969 1 70.31 252 LEU B CA 1
ATOM 4559 C C . LEU B 1 252 ? 17.281 -9.805 19.031 1 70.31 252 LEU B C 1
ATOM 4561 O O . LEU B 1 252 ? 16.188 -9.242 18.953 1 70.31 252 LEU B O 1
ATOM 4565 N N . ASN B 1 253 ? 17.562 -10.609 20.016 1 72.44 253 ASN B N 1
ATOM 4566 C CA . ASN B 1 253 ? 16.625 -10.953 21.078 1 72.44 253 ASN B CA 1
ATOM 4567 C C . ASN B 1 253 ? 15.336 -11.562 20.516 1 72.44 253 ASN B C 1
ATOM 4569 O O . ASN B 1 253 ? 14.242 -11.141 20.875 1 72.44 253 ASN B O 1
ATOM 4573 N N . LEU B 1 254 ? 15.531 -12.422 19.594 1 72.56 254 LEU B N 1
ATOM 4574 C CA . LEU B 1 254 ? 14.469 -13.211 18.969 1 72.56 254 LEU B CA 1
ATOM 4575 C C . LEU B 1 254 ? 14.75 -14.703 19.125 1 72.56 254 LEU B C 1
ATOM 4577 O O . LEU B 1 254 ? 15.883 -15.102 19.406 1 72.56 254 LEU B O 1
ATOM 4581 N N . SER B 1 255 ? 13.633 -15.469 18.984 1 71.94 255 SER B N 1
ATOM 4582 C CA . SER B 1 255 ? 13.852 -16.906 18.938 1 71.94 255 SER B CA 1
ATOM 4583 C C . SER B 1 255 ? 14.383 -17.359 17.578 1 71.94 255 SER B C 1
ATOM 4585 O O . SER B 1 255 ? 14.086 -16.719 16.562 1 71.94 255 SER B O 1
ATOM 4587 N N . SER B 1 256 ? 15.227 -18.391 17.656 1 77.25 256 SER B N 1
ATOM 4588 C CA . SER B 1 256 ? 15.719 -18.953 16.406 1 77.25 256 SER B CA 1
ATOM 4589 C C . SER B 1 256 ? 14.562 -19.422 15.516 1 77.25 256 SER B C 1
ATOM 4591 O O . SER B 1 256 ? 14.617 -19.281 14.289 1 77.25 256 SER B O 1
ATOM 4593 N N . ARG B 1 257 ? 13.539 -19.828 16.141 1 73.06 257 ARG B N 1
ATOM 4594 C CA . ARG B 1 257 ? 12.375 -20.281 15.391 1 73.06 257 ARG B CA 1
ATOM 4595 C C . ARG B 1 257 ? 11.68 -19.125 14.688 1 73.06 257 ARG B C 1
ATOM 4597 O O . ARG B 1 257 ? 11.258 -19.25 13.539 1 73.06 257 ARG B O 1
ATOM 4604 N N . TYR B 1 258 ? 11.594 -18.109 15.266 1 70.62 258 TYR B N 1
ATOM 4605 C CA . TYR B 1 258 ? 10.969 -16.922 14.695 1 70.62 258 TYR B CA 1
ATOM 4606 C C . TYR B 1 258 ? 11.742 -16.406 13.492 1 70.62 258 TYR B C 1
ATOM 4608 O O . TYR B 1 258 ? 11.156 -16.078 12.461 1 70.62 258 TYR B O 1
ATOM 4616 N N . ILE B 1 259 ? 13.055 -16.469 13.664 1 74.62 259 ILE B N 1
ATOM 4617 C CA . ILE B 1 259 ? 13.914 -16.031 12.57 1 74.62 259 ILE B CA 1
ATOM 4618 C C . ILE B 1 259 ? 13.734 -16.953 11.367 1 74.62 259 ILE B C 1
ATOM 4620 O O . ILE B 1 259 ? 13.594 -16.5 10.234 1 74.62 259 ILE B O 1
ATOM 4624 N N . GLN B 1 260 ? 13.633 -18.141 11.672 1 76 260 GLN B N 1
ATOM 4625 C CA . GLN B 1 260 ? 13.453 -19.125 10.609 1 76 260 GLN B CA 1
ATOM 4626 C C . GLN B 1 260 ? 12.094 -18.938 9.93 1 76 260 GLN B C 1
ATOM 4628 O O . GLN B 1 260 ? 12 -19 8.703 1 76 260 GLN B O 1
ATOM 4633 N N . ASP B 1 261 ? 11.156 -18.672 10.719 1 70.25 261 ASP B N 1
ATOM 4634 C CA . ASP B 1 261 ? 9.805 -18.516 10.195 1 70.25 261 ASP B CA 1
ATOM 4635 C C . ASP B 1 261 ? 9.711 -17.281 9.289 1 70.25 261 ASP B C 1
ATOM 4637 O O . ASP B 1 261 ? 9.125 -17.359 8.203 1 70.25 261 ASP B O 1
ATOM 4641 N N . ILE B 1 262 ? 10.336 -16.312 9.734 1 68.62 262 ILE B N 1
ATOM 4642 C CA . ILE B 1 262 ? 10.289 -15.062 8.984 1 68.62 262 ILE B CA 1
ATOM 4643 C C . ILE B 1 262 ? 11.031 -15.234 7.66 1 68.62 262 ILE B C 1
ATOM 4645 O O . ILE B 1 262 ? 10.555 -14.773 6.617 1 68.62 262 ILE B O 1
ATOM 4649 N N . LEU B 1 263 ? 12.156 -15.938 7.727 1 71.56 263 LEU B N 1
ATOM 4650 C CA . LEU B 1 263 ? 12.953 -16.141 6.52 1 71.56 263 LEU B CA 1
ATOM 4651 C C . LEU B 1 263 ? 12.266 -17.109 5.566 1 71.56 263 LEU B C 1
ATOM 4653 O O . LEU B 1 263 ? 12.289 -16.906 4.352 1 71.56 263 LEU B O 1
ATOM 4657 N N . HIS B 1 264 ? 11.625 -17.969 6.137 1 65.69 264 HIS B N 1
ATOM 4658 C CA . HIS B 1 264 ? 10.906 -18.953 5.328 1 65.69 264 HIS B CA 1
ATOM 4659 C C . HIS B 1 264 ? 9.758 -18.297 4.566 1 65.69 264 HIS B C 1
ATOM 4661 O O . HIS B 1 264 ? 9.508 -18.625 3.406 1 65.69 264 HIS B O 1
ATOM 4667 N N . GLU B 1 265 ? 9.219 -17.453 5.211 1 59.19 265 GLU B N 1
ATOM 4668 C CA . GLU B 1 265 ? 8.094 -16.766 4.594 1 59.19 265 GLU B CA 1
ATOM 4669 C C . GLU B 1 265 ? 8.539 -15.945 3.387 1 59.19 265 GLU B C 1
ATOM 4671 O O . GLU B 1 265 ? 7.758 -15.703 2.465 1 59.19 265 GLU B O 1
ATOM 4676 N N . SER B 1 266 ? 9.781 -15.688 3.402 1 53.38 266 SER B N 1
ATOM 4677 C CA . SER B 1 266 ? 10.344 -14.93 2.287 1 53.38 266 SER B CA 1
ATOM 4678 C C . SER B 1 266 ? 10.875 -15.859 1.203 1 53.38 266 SER B C 1
ATOM 4680 O O . SER B 1 266 ? 11.391 -15.406 0.182 1 53.38 266 SER B O 1
ATOM 4682 N N . GLY B 1 267 ? 10.742 -17.094 1.451 1 54.81 267 GLY B N 1
ATOM 4683 C CA . GLY B 1 267 ? 11.094 -18.109 0.467 1 54.81 267 GLY B CA 1
ATOM 4684 C C . GLY B 1 267 ? 12.547 -18.531 0.541 1 54.81 267 GLY B C 1
ATOM 4685 O O . GLY B 1 267 ? 13.055 -19.188 -0.369 1 54.81 267 GLY B O 1
ATOM 4686 N N . VAL B 1 268 ? 13.242 -17.984 1.465 1 62.12 268 VAL B N 1
ATOM 4687 C CA . VAL B 1 268 ? 14.648 -18.375 1.563 1 62.12 268 VAL B CA 1
ATOM 4688 C C . VAL B 1 268 ? 14.977 -18.766 3 1 62.12 268 VAL B C 1
ATOM 4690 O O . VAL B 1 268 ? 14.414 -18.219 3.949 1 62.12 268 VAL B O 1
ATOM 4693 N N . THR B 1 269 ? 15.781 -19.828 3.135 1 75.94 269 THR B N 1
ATOM 4694 C CA . THR B 1 269 ? 16.266 -20.203 4.457 1 75.94 269 THR B CA 1
ATOM 4695 C C . THR B 1 269 ? 17.484 -19.359 4.844 1 75.94 269 THR B C 1
ATOM 4697 O O . THR B 1 269 ? 18.094 -18.719 3.988 1 75.94 269 THR B O 1
ATOM 4700 N N . LEU B 1 270 ? 17.797 -19.297 6.137 1 80.88 270 LEU B N 1
ATOM 4701 C CA . LEU B 1 270 ? 18.969 -18.594 6.625 1 80.88 270 LEU B CA 1
ATOM 4702 C C . LEU B 1 270 ? 20.234 -19.109 5.949 1 80.88 270 LEU B C 1
ATOM 4704 O O . LEU B 1 270 ? 21.078 -18.328 5.492 1 80.88 270 LEU B O 1
ATOM 4708 N N . THR B 1 271 ? 20.281 -20.375 5.812 1 81.56 271 THR B N 1
ATOM 4709 C CA . THR B 1 271 ? 21.453 -21.016 5.238 1 81.56 271 THR B CA 1
ATOM 4710 C C . THR B 1 271 ? 21.641 -20.625 3.777 1 81.56 271 THR B C 1
ATOM 4712 O O . THR B 1 271 ? 22.75 -20.297 3.35 1 81.56 271 THR B O 1
ATOM 4715 N N . GLU B 1 272 ? 20.578 -20.594 3.131 1 80.31 272 GLU B N 1
ATOM 4716 C CA . GLU B 1 272 ? 20.625 -20.25 1.716 1 80.31 272 GLU B CA 1
ATOM 4717 C C . GLU B 1 272 ? 21.031 -18.781 1.525 1 80.31 272 GLU B C 1
ATOM 4719 O O . GLU B 1 272 ? 21.812 -18.469 0.627 1 80.31 272 GLU B O 1
ATOM 4724 N N . ARG B 1 273 ? 20.531 -18.016 2.365 1 79.25 273 ARG B N 1
ATOM 4725 C CA . ARG B 1 273 ? 20.828 -16.594 2.262 1 79.25 273 ARG B CA 1
ATOM 4726 C C . ARG B 1 273 ? 22.297 -16.312 2.584 1 79.25 273 ARG B C 1
ATOM 4728 O O . ARG B 1 273 ? 22.953 -15.531 1.895 1 79.25 273 ARG B O 1
ATOM 4735 N N . VAL B 1 274 ? 22.781 -16.906 3.555 1 86.38 274 VAL B N 1
ATOM 4736 C CA . VAL B 1 274 ? 24.188 -16.766 3.938 1 86.38 274 VAL B CA 1
ATOM 4737 C C . VAL B 1 274 ? 25.078 -17.266 2.812 1 86.38 274 VAL B C 1
ATOM 4739 O O . VAL B 1 274 ? 26.047 -16.594 2.424 1 86.38 274 VAL B O 1
ATOM 4742 N N . LEU B 1 275 ? 24.75 -18.359 2.283 1 86.81 275 LEU B N 1
ATOM 4743 C CA . LEU B 1 275 ? 25.531 -18.938 1.199 1 86.81 275 LEU B CA 1
ATOM 4744 C C . LEU B 1 275 ? 25.578 -18.016 -0.01 1 86.81 275 LEU B C 1
ATOM 4746 O O . LEU B 1 275 ? 26.641 -17.781 -0.59 1 86.81 275 LEU B O 1
ATOM 4750 N N . GLU B 1 276 ? 24.438 -17.547 -0.299 1 81.69 276 GLU B N 1
ATOM 4751 C CA . GLU B 1 276 ? 24.344 -16.641 -1.451 1 81.69 276 GLU B CA 1
ATOM 4752 C C . GLU B 1 276 ? 25.219 -15.414 -1.262 1 81.69 276 GLU B C 1
ATOM 4754 O O . GLU B 1 276 ? 25.938 -15.008 -2.18 1 81.69 276 GLU B O 1
ATOM 4759 N N . LEU B 1 277 ? 25.172 -14.875 -0.142 1 84.88 277 LEU B N 1
ATOM 4760 C CA . LEU B 1 277 ? 25.953 -13.68 0.141 1 84.88 277 LEU B CA 1
ATOM 4761 C C . LEU B 1 277 ? 27.453 -13.992 0.109 1 84.88 277 LEU B C 1
ATOM 4763 O O . LEU B 1 277 ? 28.234 -13.203 -0.423 1 84.88 277 LEU B O 1
ATOM 4767 N N . ARG B 1 278 ? 27.797 -15.094 0.598 1 88.81 278 ARG B N 1
ATOM 4768 C CA . ARG B 1 278 ? 29.203 -15.516 0.584 1 88.81 278 ARG B CA 1
ATOM 4769 C C . ARG B 1 278 ? 29.688 -15.727 -0.843 1 88.81 278 ARG B C 1
ATOM 4771 O O . ARG B 1 278 ? 30.797 -15.281 -1.199 1 88.81 278 ARG B O 1
ATOM 4778 N N . LEU B 1 279 ? 28.922 -16.312 -1.634 1 86.19 279 LEU B N 1
ATOM 4779 C CA . LEU B 1 279 ? 29.297 -16.578 -3.02 1 86.19 279 LEU B CA 1
ATOM 4780 C C . LEU B 1 279 ? 29.406 -15.289 -3.818 1 86.19 279 LEU B C 1
ATOM 4782 O O . LEU B 1 279 ? 30.312 -15.141 -4.641 1 86.19 279 LEU B O 1
ATOM 4786 N N . GLN B 1 280 ? 28.469 -14.445 -3.557 1 79.38 280 GLN B N 1
ATOM 4787 C CA . GLN B 1 280 ? 28.5 -13.156 -4.246 1 79.38 280 GLN B CA 1
ATOM 4788 C C . GLN B 1 280 ? 29.75 -12.359 -3.873 1 79.38 280 GLN B C 1
ATOM 4790 O O . GLN B 1 280 ? 30.359 -11.719 -4.73 1 79.38 280 GLN B O 1
ATOM 4795 N N . LYS B 1 281 ? 30.078 -12.398 -2.643 1 83.31 281 LYS B N 1
ATOM 4796 C CA . LYS B 1 281 ? 31.297 -11.742 -2.203 1 83.31 281 LYS B CA 1
ATOM 4797 C C . LYS B 1 281 ? 32.531 -12.352 -2.877 1 83.31 281 LYS B C 1
ATOM 4799 O O . LYS B 1 281 ? 33.406 -11.625 -3.357 1 83.31 281 LYS B O 1
ATOM 4804 N N . ALA B 1 282 ? 32.562 -13.57 -2.945 1 85.12 282 ALA B N 1
ATOM 4805 C CA . ALA B 1 282 ? 33.656 -14.273 -3.592 1 85.12 282 ALA B CA 1
ATOM 4806 C C . ALA B 1 282 ? 33.75 -13.891 -5.066 1 85.12 282 ALA B C 1
ATOM 4808 O O . ALA B 1 282 ? 34.844 -13.602 -5.566 1 85.12 282 ALA B O 1
ATOM 4809 N N . ARG B 1 283 ? 32.656 -13.836 -5.633 1 79.44 283 ARG B N 1
ATOM 4810 C CA . ARG B 1 283 ? 32.625 -13.484 -7.047 1 79.44 283 ARG B CA 1
ATOM 4811 C C . ARG B 1 283 ? 33.188 -12.086 -7.27 1 79.44 283 ARG B C 1
ATOM 4813 O O . ARG B 1 283 ? 34 -11.867 -8.195 1 79.44 283 ARG B O 1
ATOM 4820 N N . ARG B 1 284 ? 32.844 -11.242 -6.461 1 78.31 284 ARG B N 1
ATOM 4821 C CA . ARG B 1 284 ? 33.312 -9.859 -6.566 1 78.31 284 ARG B CA 1
ATOM 4822 C C . ARG B 1 284 ? 34.812 -9.781 -6.352 1 78.31 284 ARG B C 1
ATOM 4824 O O . ARG B 1 284 ? 35.5 -9.062 -7.074 1 78.31 284 ARG B O 1
ATOM 4831 N N . LEU B 1 285 ? 35.281 -10.555 -5.43 1 79.88 285 LEU B N 1
ATOM 4832 C CA . LEU B 1 285 ? 36.688 -10.562 -5.121 1 79.88 285 LEU B CA 1
ATOM 4833 C C . LEU B 1 285 ? 37.5 -11.188 -6.262 1 79.88 285 LEU B C 1
ATOM 4835 O O . LEU B 1 285 ? 38.562 -10.695 -6.613 1 79.88 285 LEU B O 1
ATOM 4839 N N . LEU B 1 286 ? 37 -12.125 -6.816 1 81.19 286 LEU B N 1
ATOM 4840 C CA . LEU B 1 286 ? 37.656 -12.82 -7.906 1 81.19 286 LEU B CA 1
ATOM 4841 C C . LEU B 1 286 ? 37.688 -11.953 -9.164 1 81.19 286 LEU B C 1
ATOM 4843 O O . LEU B 1 286 ? 38.719 -11.914 -9.867 1 81.19 286 LEU B O 1
ATOM 4847 N N . ALA B 1 287 ? 36.625 -11.195 -9.305 1 74.12 287 ALA B N 1
ATOM 4848 C CA . ALA B 1 287 ? 36.469 -10.398 -10.516 1 74.12 287 ALA B CA 1
ATOM 4849 C C . ALA B 1 287 ? 37.281 -9.102 -10.414 1 74.12 287 ALA B C 1
ATOM 4851 O O . ALA B 1 287 ? 37.625 -8.492 -11.43 1 74.12 287 ALA B O 1
ATOM 4852 N N . SER B 1 288 ? 37.375 -8.555 -9.289 1 69.38 288 SER B N 1
ATOM 4853 C CA . SER B 1 288 ? 38 -7.25 -9.094 1 69.38 288 SER B CA 1
ATOM 4854 C C . SER B 1 288 ? 39.469 -7.277 -9.461 1 69.38 288 SER B C 1
ATOM 4856 O O . SER B 1 288 ? 40.062 -6.234 -9.75 1 69.38 288 SER B O 1
ATOM 4858 N N . GLY B 1 289 ? 40.094 -8.188 -9.789 1 59.94 289 GLY B N 1
ATOM 4859 C CA . GLY B 1 289 ? 41.5 -8.234 -10.148 1 59.94 289 GLY B CA 1
ATOM 4860 C C . GLY B 1 289 ? 42.406 -7.695 -9.062 1 59.94 289 GLY B C 1
ATOM 4861 O O . GLY B 1 289 ? 43.625 -7.586 -9.266 1 59.94 289 GLY B O 1
ATOM 4862 N N . LEU B 1 290 ? 41.969 -7.031 -8.109 1 53.22 290 LEU B N 1
ATOM 4863 C CA . LEU B 1 290 ? 42.75 -6.277 -7.148 1 53.22 290 LEU B CA 1
ATOM 4864 C C . LEU B 1 290 ? 43.688 -7.199 -6.363 1 53.22 290 LEU B C 1
ATOM 4866 O O . LEU B 1 290 ? 44.656 -6.742 -5.77 1 53.22 290 LEU B O 1
ATOM 4870 N N . SER B 1 291 ? 43.312 -8.453 -6.309 1 54.16 291 SER B N 1
ATOM 4871 C CA . SER B 1 291 ? 44.281 -9.289 -5.605 1 54.16 291 SER B CA 1
ATOM 4872 C C . SER B 1 291 ? 44.688 -10.492 -6.445 1 54.16 291 SER B C 1
ATOM 4874 O O . SER B 1 291 ? 44.219 -11.602 -6.219 1 54.16 291 SER B O 1
ATOM 4876 N N . PRO B 1 292 ? 45.406 -10.227 -7.453 1 57.25 292 PRO B N 1
ATOM 4877 C CA . PRO B 1 292 ? 45.844 -11.32 -8.32 1 57.25 292 PRO B CA 1
ATOM 4878 C C . PRO B 1 292 ? 46.531 -12.445 -7.547 1 57.25 292 PRO B C 1
ATOM 4880 O O . PRO B 1 292 ? 46.5 -13.602 -7.969 1 57.25 292 PRO B O 1
ATOM 4883 N N . ALA B 1 293 ? 47.156 -12.117 -6.434 1 63.41 293 ALA B N 1
ATOM 4884 C CA . ALA B 1 293 ? 48 -13.062 -5.703 1 63.41 293 ALA B CA 1
ATOM 4885 C C . ALA B 1 293 ? 47.188 -13.844 -4.676 1 63.41 293 ALA B C 1
ATOM 4887 O O . ALA B 1 293 ? 47.688 -14.812 -4.09 1 63.41 293 ALA B O 1
ATOM 4888 N N . LEU B 1 294 ? 45.938 -13.523 -4.543 1 72.81 294 LEU B N 1
ATOM 4889 C CA . LEU B 1 294 ? 45.219 -14.281 -3.51 1 72.81 294 LEU B CA 1
ATOM 4890 C C . LEU B 1 294 ? 44.75 -15.625 -4.051 1 72.81 294 LEU B C 1
ATOM 4892 O O . LEU B 1 294 ? 44.188 -15.695 -5.141 1 72.81 294 LEU B O 1
ATOM 4896 N N . LYS B 1 295 ? 45.125 -16.625 -3.258 1 81.5 295 LYS B N 1
ATOM 4897 C CA . LYS B 1 295 ? 44.688 -17.984 -3.598 1 81.5 295 LYS B CA 1
ATOM 4898 C C . LYS B 1 295 ? 43.188 -18.125 -3.43 1 81.5 295 LYS B C 1
ATOM 4900 O O . LYS B 1 295 ? 42.562 -17.422 -2.615 1 81.5 295 LYS B O 1
ATOM 4905 N N . VAL B 1 296 ? 42.594 -18.812 -4.293 1 85.62 296 VAL B N 1
ATOM 4906 C CA . VAL B 1 296 ? 41.188 -19.125 -4.238 1 85.62 296 VAL B CA 1
ATOM 4907 C C . VAL B 1 296 ? 40.812 -19.547 -2.824 1 85.62 296 VAL B C 1
ATOM 4909 O O . VAL B 1 296 ? 39.719 -19.188 -2.328 1 85.62 296 VAL B O 1
ATOM 4912 N N . THR B 1 297 ? 41.719 -20.188 -2.23 1 86.44 297 THR B N 1
ATOM 4913 C CA . THR B 1 297 ? 41.5 -20.672 -0.872 1 86.44 297 THR B CA 1
ATOM 4914 C C . THR B 1 297 ? 41.375 -19.5 0.1 1 86.44 297 THR B C 1
ATOM 4916 O O . THR B 1 297 ? 40.469 -19.516 0.965 1 86.44 297 THR B O 1
ATOM 4919 N N . ASP B 1 298 ? 42.125 -18.5 -0.058 1 84.94 298 ASP B N 1
ATOM 4920 C CA . ASP B 1 298 ? 42.094 -17.328 0.811 1 84.94 298 ASP B CA 1
ATOM 4921 C C . ASP B 1 298 ? 40.781 -16.547 0.608 1 84.94 298 ASP B C 1
ATOM 4923 O O . ASP B 1 298 ? 40.219 -16.047 1.57 1 84.94 298 ASP B O 1
ATOM 4927 N N . ILE B 1 299 ? 40.375 -16.469 -0.567 1 86.62 299 ILE B N 1
ATOM 4928 C CA . ILE B 1 299 ? 39.156 -15.766 -0.883 1 86.62 299 ILE B CA 1
ATOM 4929 C C . ILE B 1 299 ? 37.969 -16.5 -0.259 1 86.62 299 ILE B C 1
ATOM 4931 O O . ILE B 1 299 ? 37.094 -15.883 0.364 1 86.62 299 ILE B O 1
ATOM 4935 N N . ALA B 1 300 ? 38.062 -17.781 -0.374 1 90.31 300 ALA B N 1
ATOM 4936 C CA . ALA B 1 300 ? 37 -18.609 0.206 1 90.31 300 ALA B CA 1
ATOM 4937 C C . ALA B 1 300 ? 36.906 -18.391 1.712 1 90.31 300 ALA B C 1
ATOM 4939 O O . ALA B 1 300 ? 35.812 -18.156 2.242 1 90.31 300 ALA B O 1
ATOM 4940 N N . LEU B 1 301 ? 37.969 -18.328 2.348 1 86.5 301 LEU B N 1
ATOM 4941 C CA . LEU B 1 301 ? 38 -18.172 3.797 1 86.5 301 LEU B CA 1
ATOM 4942 C C . LEU B 1 301 ? 37.562 -16.766 4.207 1 86.5 301 LEU B C 1
ATOM 4944 O O . LEU B 1 301 ? 36.875 -16.594 5.203 1 86.5 301 LEU B O 1
ATOM 4948 N N . SER B 1 302 ? 37.938 -15.859 3.412 1 86.19 302 SER B N 1
ATOM 4949 C CA . SER B 1 302 ? 37.594 -14.477 3.711 1 86.19 302 SER B CA 1
ATOM 4950 C C . SER B 1 302 ? 36.094 -14.242 3.559 1 86.19 302 SER B C 1
ATOM 4952 O O . SER B 1 302 ? 35.531 -13.305 4.141 1 86.19 302 SER B O 1
ATOM 4954 N N . CYS B 1 303 ? 35.531 -15.133 2.844 1 88.94 303 CYS B N 1
ATOM 4955 C CA . CYS B 1 303 ? 34.094 -14.992 2.586 1 88.94 303 CYS B CA 1
ATOM 4956 C C . CYS B 1 303 ? 33.281 -15.773 3.605 1 88.94 303 CYS B C 1
ATOM 4958 O O . CYS B 1 303 ? 32.031 -15.688 3.621 1 88.94 303 CYS B O 1
ATOM 4960 N N . GLY B 1 304 ? 33.969 -16.547 4.422 1 90.94 304 GLY B N 1
ATOM 4961 C CA . GLY B 1 304 ? 33.25 -17.203 5.508 1 90.94 304 GLY B CA 1
ATOM 4962 C C . GLY B 1 304 ? 33.156 -18.703 5.324 1 90.94 304 GLY B C 1
ATOM 4963 O O . GLY B 1 304 ? 32.5 -19.391 6.121 1 90.94 304 GLY B O 1
ATOM 4964 N N . PHE B 1 305 ? 33.781 -19.25 4.312 1 91.44 305 PHE B N 1
ATOM 4965 C CA . PHE B 1 305 ? 33.781 -20.688 4.113 1 91.44 305 PHE B CA 1
ATOM 4966 C C . PHE B 1 305 ? 34.812 -21.375 5 1 91.44 305 PHE B C 1
ATOM 4968 O O . PHE B 1 305 ? 35.938 -20.875 5.16 1 91.44 305 PHE B O 1
ATOM 4975 N N . SER B 1 306 ? 34.344 -22.391 5.602 1 86.81 306 SER B N 1
ATOM 4976 C CA . SER B 1 306 ? 35.281 -23.172 6.398 1 86.81 306 SER B CA 1
ATOM 4977 C C . SER B 1 306 ? 35.875 -24.328 5.586 1 86.81 306 SER B C 1
ATOM 4979 O O . SER B 1 306 ? 36.875 -24.922 5.984 1 86.81 306 SER B O 1
ATOM 4981 N N . ASP B 1 307 ? 35.25 -24.656 4.5 1 86.81 307 ASP B N 1
ATOM 4982 C CA . ASP B 1 307 ? 35.625 -25.75 3.625 1 86.81 307 ASP B CA 1
ATOM 4983 C C . ASP B 1 307 ? 35.75 -25.297 2.174 1 86.81 307 ASP B C 1
ATOM 4985 O O . ASP B 1 307 ? 34.719 -24.922 1.567 1 86.81 307 ASP B O 1
ATOM 4989 N N . VAL B 1 308 ? 36.938 -25.5 1.634 1 88.31 308 VAL B N 1
ATOM 4990 C CA . VAL B 1 308 ? 37.219 -25 0.287 1 88.31 308 VAL B CA 1
ATOM 4991 C C . VAL B 1 308 ? 36.5 -25.875 -0.736 1 88.31 308 VAL B C 1
ATOM 4993 O O . VAL B 1 308 ? 36.031 -25.391 -1.769 1 88.31 308 VAL B O 1
ATOM 4996 N N . SER B 1 309 ? 36.375 -27.141 -0.393 1 91.25 309 SER B N 1
ATOM 4997 C CA . SER B 1 309 ? 35.656 -28.047 -1.289 1 91.25 309 SER B CA 1
ATOM 4998 C C . SER B 1 309 ? 34.188 -27.641 -1.42 1 91.25 309 SER B C 1
ATOM 5000 O O . SER B 1 309 ? 33.656 -27.609 -2.525 1 91.25 309 SER B O 1
ATOM 5002 N N . HIS B 1 310 ? 33.656 -27.359 -0.312 1 90.44 310 HIS B N 1
ATOM 5003 C CA . HIS B 1 310 ? 32.281 -26.891 -0.309 1 90.44 310 HIS B CA 1
ATOM 5004 C C . HIS B 1 310 ? 32.125 -25.578 -1.065 1 90.44 310 HIS B C 1
ATOM 5006 O O . HIS B 1 310 ? 31.156 -25.375 -1.795 1 90.44 310 HIS B O 1
ATOM 5012 N N . PHE B 1 311 ? 33.094 -24.75 -0.959 1 92.88 311 PHE B N 1
ATOM 5013 C CA . PHE B 1 311 ? 33.125 -23.484 -1.688 1 92.88 311 PHE B CA 1
ATOM 5014 C C . PHE B 1 311 ? 33.156 -23.734 -3.191 1 92.88 311 PHE B C 1
ATOM 5016 O O . PHE B 1 311 ? 32.312 -23.203 -3.926 1 92.88 311 PHE B O 1
ATOM 5023 N N . ASN B 1 312 ? 34.031 -24.516 -3.598 1 89.94 312 ASN B N 1
ATOM 5024 C CA . ASN B 1 312 ? 34.219 -24.75 -5.023 1 89.94 312 ASN B CA 1
ATOM 5025 C C . ASN B 1 312 ? 32.969 -25.359 -5.648 1 89.94 312 ASN B C 1
ATOM 5027 O O . ASN B 1 312 ? 32.531 -24.922 -6.715 1 89.94 312 ASN B O 1
ATOM 5031 N N . HIS B 1 313 ? 32.375 -26.219 -4.938 1 91 313 HIS B N 1
ATOM 5032 C CA . HIS B 1 313 ? 31.172 -26.891 -5.422 1 91 313 HIS B CA 1
ATOM 5033 C C . HIS B 1 313 ? 29.984 -25.938 -5.488 1 91 313 HIS B C 1
ATOM 5035 O O . HIS B 1 313 ? 29.281 -25.875 -6.504 1 91 313 HIS B O 1
ATOM 5041 N N . SER B 1 314 ? 29.859 -25.219 -4.477 1 91 314 SER B N 1
ATOM 5042 C CA . SER B 1 314 ? 28.734 -24.281 -4.398 1 91 314 SER B CA 1
ATOM 5043 C C . SER B 1 314 ? 28.891 -23.156 -5.414 1 91 314 SER B C 1
ATOM 5045 O O . SER B 1 314 ? 27.906 -22.703 -5.996 1 91 314 SER B O 1
ATOM 5047 N N . PHE B 1 315 ? 30.094 -22.719 -5.648 1 89.12 315 PHE B N 1
ATOM 5048 C CA . PHE B 1 315 ? 30.375 -21.641 -6.59 1 89.12 315 PHE B CA 1
ATOM 5049 C C . PHE B 1 315 ? 30.062 -22.078 -8.016 1 89.12 315 PHE B C 1
ATOM 5051 O O . PHE B 1 315 ? 29.375 -21.375 -8.75 1 89.12 315 PHE B O 1
ATOM 5058 N N . ARG B 1 316 ? 30.438 -23.266 -8.273 1 86.12 316 ARG B N 1
ATOM 5059 C CA . ARG B 1 316 ? 30.172 -23.812 -9.609 1 86.12 316 ARG B CA 1
ATOM 5060 C C . ARG B 1 316 ? 28.672 -24 -9.82 1 86.12 316 ARG B C 1
ATOM 5062 O O . ARG B 1 316 ? 28.156 -23.688 -10.898 1 86.12 316 ARG B O 1
ATOM 5069 N N . ARG B 1 317 ? 28.062 -24.453 -8.922 1 83.56 317 ARG B N 1
ATOM 5070 C CA . 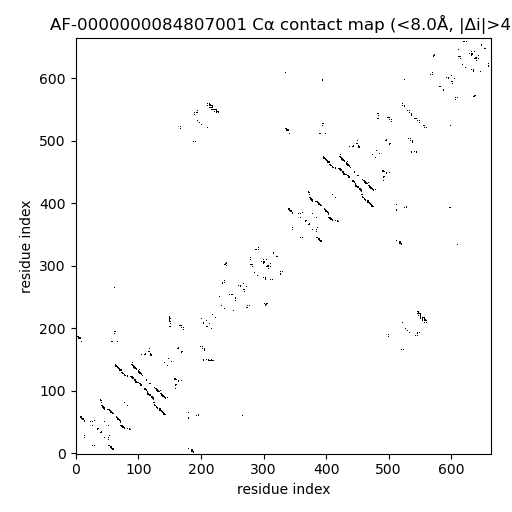ARG B 1 317 ? 26.625 -24.688 -9.008 1 83.56 317 ARG B CA 1
ATOM 5071 C C . ARG B 1 317 ? 25.859 -23.391 -9.195 1 83.56 317 ARG B C 1
ATOM 5073 O O . ARG B 1 317 ? 24.922 -23.312 -9.984 1 83.56 317 ARG B O 1
ATOM 5080 N N . ARG B 1 318 ? 26.328 -22.469 -8.547 1 81.69 318 ARG B N 1
ATOM 5081 C CA . ARG B 1 318 ? 25.625 -21.188 -8.523 1 81.69 318 ARG B CA 1
ATOM 5082 C C . ARG B 1 318 ? 25.938 -20.375 -9.781 1 81.69 318 ARG B C 1
ATOM 5084 O O . ARG B 1 318 ? 25.047 -19.719 -10.328 1 81.69 318 ARG B O 1
ATOM 5091 N N . PHE B 1 319 ? 27.25 -20.406 -10.258 1 81.12 319 PHE B N 1
ATOM 5092 C CA . PHE B 1 319 ? 27.656 -19.453 -11.281 1 81.12 319 PHE B CA 1
ATOM 5093 C C . PHE B 1 319 ? 28.031 -20.172 -12.57 1 81.12 319 PHE B C 1
ATOM 5095 O O . PHE B 1 319 ? 28.281 -19.531 -13.594 1 81.12 319 PHE B O 1
ATOM 5102 N N . GLY B 1 320 ? 28.016 -21.469 -12.562 1 80.62 320 GLY B N 1
ATOM 5103 C CA . GLY B 1 320 ? 28.203 -22.25 -13.766 1 80.62 320 GLY B CA 1
ATOM 5104 C C . GLY B 1 320 ? 29.656 -22.391 -14.172 1 80.62 320 GLY B C 1
ATOM 5105 O O . GLY B 1 320 ? 29.969 -22.984 -15.195 1 80.62 320 GLY B O 1
ATOM 5106 N N . ALA B 1 321 ? 30.578 -21.734 -13.398 1 82.62 321 ALA B N 1
ATOM 5107 C CA . ALA B 1 321 ? 32.031 -21.828 -13.664 1 82.62 321 ALA B CA 1
ATOM 5108 C C . ALA B 1 321 ? 32.812 -21.906 -12.359 1 82.62 321 ALA B C 1
ATOM 5110 O O . ALA B 1 321 ? 32.281 -21.594 -11.289 1 82.62 321 ALA B O 1
ATOM 5111 N N . SER B 1 322 ? 34.094 -22.422 -12.562 1 88.44 322 SER B N 1
ATOM 5112 C CA . SER B 1 322 ? 34.969 -22.516 -11.391 1 88.44 322 SER B CA 1
ATOM 5113 C C . SER B 1 322 ? 35.469 -21.141 -10.945 1 88.44 322 SER B C 1
ATOM 5115 O O . SER B 1 322 ? 35.469 -20.203 -11.75 1 88.44 322 SER B O 1
ATOM 5117 N N . PRO B 1 323 ? 35.75 -21.062 -9.641 1 86.88 323 PRO B N 1
ATOM 5118 C CA . PRO B 1 323 ? 36.281 -19.781 -9.156 1 86.88 323 PRO B CA 1
ATOM 5119 C C . PRO B 1 323 ? 37.469 -19.281 -9.969 1 86.88 323 PRO B C 1
ATOM 5121 O O . PRO B 1 323 ? 37.562 -18.094 -10.273 1 86.88 323 PRO B O 1
ATOM 5124 N N . THR B 1 324 ? 38.344 -20.094 -10.367 1 85.25 324 THR B N 1
ATOM 5125 C CA . THR B 1 324 ? 39.531 -19.719 -11.102 1 85.25 324 THR B CA 1
ATOM 5126 C C . THR B 1 324 ? 39.188 -19.125 -12.453 1 85.25 324 THR B C 1
ATOM 5128 O O . THR B 1 324 ? 39.875 -18.219 -12.938 1 85.25 324 THR B O 1
ATOM 5131 N N . GLN B 1 325 ? 38.125 -19.5 -12.984 1 81.38 325 GLN B N 1
ATOM 5132 C CA . GLN B 1 325 ? 37.688 -19.031 -14.297 1 81.38 325 GLN B CA 1
ATOM 5133 C C . GLN B 1 325 ? 37.156 -17.594 -14.227 1 81.38 325 GLN B C 1
ATOM 5135 O O . GLN B 1 325 ? 37.031 -16.922 -15.25 1 81.38 325 GLN B O 1
ATOM 5140 N N . PHE B 1 326 ? 36.875 -17.125 -13.094 1 79.12 326 PHE B N 1
ATOM 5141 C CA . PHE B 1 326 ? 36.344 -15.781 -12.922 1 79.12 326 PHE B CA 1
ATOM 5142 C C . PHE B 1 326 ? 37.469 -14.773 -12.727 1 79.12 326 PHE B C 1
ATOM 5144 O O . PHE B 1 326 ? 37.219 -13.57 -12.641 1 79.12 326 PHE B O 1
ATOM 5151 N N . ARG B 1 327 ? 38.688 -15.234 -12.656 1 77.88 327 ARG B N 1
ATOM 5152 C CA . ARG B 1 327 ? 39.844 -14.344 -12.547 1 77.88 327 ARG B CA 1
ATOM 5153 C C . ARG B 1 327 ? 40.219 -13.781 -13.906 1 77.88 327 ARG B C 1
ATOM 5155 O O . ARG B 1 327 ? 40.219 -14.508 -14.906 1 77.88 327 ARG B O 1
ATOM 5162 N N . PRO B 1 328 ? 40.438 -12.523 -13.938 1 70.88 328 PRO B N 1
ATOM 5163 C CA . PRO B 1 328 ? 40.906 -11.945 -15.203 1 70.88 328 PRO B CA 1
ATOM 5164 C C . PRO B 1 328 ? 42.219 -12.562 -15.68 1 70.88 328 PRO B C 1
ATOM 5166 O O . PRO B 1 328 ? 43.031 -12.992 -14.859 1 70.88 328 PRO B O 1
ATOM 5169 N N . PRO B 1 329 ? 42.344 -12.789 -17.062 1 62.41 329 PRO B N 1
ATOM 5170 C CA . PRO B 1 329 ? 43.562 -13.344 -17.594 1 62.41 329 PRO B CA 1
ATOM 5171 C C . PRO B 1 329 ? 44.812 -12.539 -17.188 1 62.41 329 PRO B C 1
ATOM 5173 O O . PRO B 1 329 ? 44.719 -11.32 -17.047 1 62.41 329 PRO B O 1
ATOM 5176 N N . ARG B 1 330 ? 45.75 -13.203 -16.562 1 55.38 330 ARG B N 1
ATOM 5177 C CA . ARG B 1 330 ? 47.062 -12.602 -16.266 1 55.38 330 ARG B CA 1
ATOM 5178 C C . ARG B 1 330 ? 47.688 -12 -17.516 1 55.38 330 ARG B C 1
ATOM 5180 O O . ARG B 1 330 ? 47.75 -12.656 -18.562 1 55.38 330 ARG B O 1
ATOM 5187 N N . ILE B 1 331 ? 47.594 -10.781 -17.719 1 45.25 331 ILE B N 1
ATOM 5188 C CA . ILE B 1 331 ? 48.438 -10.227 -18.766 1 45.25 331 ILE B CA 1
ATOM 5189 C C . ILE B 1 331 ? 49.906 -10.562 -18.469 1 45.25 331 ILE B C 1
ATOM 5191 O O . ILE B 1 331 ? 50.406 -10.211 -17.422 1 45.25 331 ILE B O 1
ATOM 5195 N N . ASN B 1 332 ? 50.344 -11.617 -19 1 42.22 332 ASN B N 1
ATOM 5196 C CA . ASN B 1 332 ? 51.812 -11.633 -19.141 1 42.22 332 ASN B CA 1
ATOM 5197 C C . ASN B 1 332 ? 52.312 -10.336 -19.75 1 42.22 332 ASN B C 1
ATOM 5199 O O . ASN B 1 332 ? 51.75 -9.82 -20.719 1 42.22 332 ASN B O 1
#

InterPro domains:
  IPR009057 Homedomain-like superfamily [SSF46689] (277-328)
  IPR018060 AraC-like, DNA binding HTH domain [PF12833] (248-327)
  IPR018060 AraC-like, DNA binding HTH domain [PS01124] (228-329)
  IPR018060 AraC-like, DNA binding HTH domain [SM00342] (242-327)
  IPR018062 HTH domain AraC-type, conserved site [PS00041] (278-323)
  IPR020449 Transcription regulator HTH, AraC- type, HTH domain [PR00032] (296-311)
  IPR020449 Transcription regulator HTH, AraC- type, HTH domain [PR00032] (311-327)
  IPR050204 AraC/XylS family transcriptional regulators [PTHR46796] (58-327)

Secondary structure (DSSP, 8-state):
----B---EEEEEGGGS-TT--HHHHHHHHHHHHIIIIISS-EEEE-SSS---EEEEEEEETTEEEEEEEE-EEEEEE-HHHHHHS---EEEEEEE-SSS-EEEEETTEEEEE-TT-EEEEETTS-EEEEESS-EEEEEEEEEHHHHHHH-TTGGGGTT----TT-HHHHHHHHHHHHHHHS--PPBPHHHHHHHHHHHHHHHHHHTTTHHHHHHHHHHHHHHHHHHHHHHHHHHHHTTSTT--HHHHHHHHT--HHHHHHHHHHTT--HHHHHHHHHHHHHHHHHHS-S-TTS-HHHHHHHTT-S-HHHHHHHHHHHHSS-GGGGSPP---/----B---EEEEEGGGS-TT--HHHHHHHHHHHHIIIIISS-EEEE-SSS---EEEEEEEETTEEEEEEEE-EEEEEE-HHHHHHS---EEEEEEE-SSS-EEEEETTEEEEE-TT-EEEEETTS-EEEEESS-EEEEEEEEEHHHHHHH-TTGGGGTT----TT-HHHHHHHHHHHHHHHS--PPBPHHHHHHHHHHHHHHHHHHTT-HHHHHHHHHHHHHHHHHHHHHHHHHHHHTTSTT--HHHHHHHHT--HHHHHHHHHHTT--HHHHHHHHHHHHHHHHHHS-S-TT--HHHHHHHTT-S-HHHHHHHHHHHHSS-GGGGSPP---

pLDDT: mean 80.74, std 14.13, range [23.14, 96.75]